Protein AF-A0A7S0B2C7-F1 (afdb_monomer)

Sequence (586 aa):
DHDSLSAVFDAQSEVVTEVYGEYFIAELIEAQNEENKALVAEVDGRAVGLLCLTSDVDVNVLAQCFQLDPYDNLLKPQVMARVRQHAEAVLGGRADASLCSAGDFMQVALGSVDLDGLLESLPRHDDGRVNAVHLHGVLGQQEFSDEVGEAVQEFEKGVMTLLWQASFIEPLLEGSSLIDPKRVKGCAQTFLELSIDRRKDIAGAALGKWDEMMEILSATRELMNSQEQSEEESKRDDKDMADLQDVGDEAGQAQEGDGADEALQPIELRVFLKALTEEQEGPFTQDFLVKLVMTLHWWTDEDLGSPLKGVPPDAFRASLERVLDSEEGLFVGHPNSPAWLANMPQHAKDVFCVNMCCLDHAFQTQALDFLLPAFSLYPSKDYCIVTQPHTAPNTPLLNAFTIVPPQPQNTFGHVLYLIHRAALLGPPRVRCLQQGDLGSISPLIENFDSATQEDIVKGSEEFLKQHAEERVSHVFVAEFDEQVVGFIMLQVPPLDAVDTLRCCYHLDDYLLVEHHEGHANKGHAQLLHWAINPLFQKYTRKLQQGAMRLCGRTVLFMEMDLEGTLSPIFRELLQVAPRRPPQLKK

Organism: NCBI:txid73915

pLDDT: mean 83.87, std 14.04, range [27.89, 97.94]

Mean predicted aligned error: 12.18 Å

Radius of gyration: 35.62 Å; Cα contacts (8 Å, |Δi|>4): 742; chains: 1; bounding box: 78×93×115 Å

Nearest PDB structures (foldseek):
  8j07-assembly1_d0  TM=8.526E-01  e=3.402E-18  Homo sapiens
  8glv-assembly1_LZ  TM=7.200E-01  e=2.079E-18  Chlamydomonas reinhardtii
  4zbg-assembly1_A  TM=5.485E-01  e=7.727E-02  Brucella abortus str. 2308 A
  3frm-assembly3_E  TM=4.366E-01  e=7.727E-02  Staphylococcus epidermidis ATCC 12228

Secondary structure (DSSP, 8-state):
-HHHHHHHHHHH-HHHHHHH-TTHHHHHHHT-SSSEEEEEEEETTEEEEEEEEES---HHHHHHHB--GGGGGGB-HHHHHHHHHHHHHHHTT-TT--SS-HHHHHHHHHHHS-HHHHHHHSPBPTTS-EEHHHHHHHHTT----HHHHHHTTTHHHHHHHHHHHTTTTSPP--TT-EE-HHHHHHHHHHHHT--HHHHHHHHHHHHHTHHHHHHHHHHHHHHHHHHHHHHHHHHHHHHHTT--S------------------PPPPBHHHHHHHTBGGGT-SB-HHHHHHHHHHHHHHSS-----TTPBPPTT-SHHHHHHHHS---------TT-TTTTTT--TTTB-EEEEEEEEE-GGGGGGGGGGHHHHHHH-TT--EEEEEEETTSPPPTTGGGSEEEPBPTT----EEEEEEETHHHH-PPEEEE--GGGHHHHHHHHTTS-HHHHHHHHHHHHHHHHS-TTT-SEEEEEEEETTEEEEEEEEE---TTHHHHHHHHB-GGGT--GGGTSSSTT--EEEEEEEEE-GGGGGGHHHHHHHHHHHHT-SEEE----TTS---GGGGGSPPPPBSS------

InterPro domains:
  IPR016181 Acyl-CoA N-acyltransferase [SSF55729] (430-515)
  IPR032151 Cilia- and flagella-associated protein 61, N-terminal domain [PF16092] (1-77)
  IPR038884 Cilia- and flagella-associated protein 61 [PTHR21178] (1-581)

Solvent-accessible surface area (backbone atoms only — not comparable to full-atom values): 34093 Å² total; per-residue (Å²): 110,70,76,48,43,49,59,44,47,61,74,73,32,76,60,55,47,72,73,60,40,94,58,40,69,59,53,56,62,68,62,49,53,95,50,30,46,76,47,74,42,70,57,96,94,37,52,44,27,43,37,34,36,30,42,84,65,67,52,25,64,46,50,64,36,26,62,31,70,85,55,53,56,44,33,33,70,75,54,46,54,51,52,50,53,44,44,53,36,48,76,69,66,43,90,81,67,65,58,49,45,67,37,51,45,48,40,54,54,59,70,71,50,65,58,68,65,54,60,68,71,51,73,61,47,100,86,62,27,32,40,46,56,59,53,42,57,59,45,64,68,67,84,61,60,68,75,48,34,70,74,43,74,56,48,29,58,52,52,54,36,47,56,31,45,66,40,52,88,51,77,76,88,53,70,85,33,74,40,54,62,67,56,56,52,51,41,51,51,57,58,63,64,58,40,64,69,52,41,24,52,48,27,50,54,50,60,74,44,41,67,63,52,50,51,51,51,50,53,52,50,54,52,52,56,53,50,52,54,53,52,52,52,52,56,47,58,58,49,66,70,69,68,86,82,83,90,76,91,79,92,77,77,93,71,90,74,73,90,67,82,75,78,76,78,66,50,34,37,39,59,54,57,51,48,37,19,51,93,58,78,23,96,34,54,65,71,56,50,29,52,47,48,50,46,41,34,30,65,40,94,46,85,67,72,52,58,77,43,57,51,60,93,86,49,66,54,72,51,32,52,46,40,53,70,51,76,72,62,50,52,62,47,60,86,88,42,84,61,22,48,65,63,53,53,74,87,46,41,16,39,32,36,50,81,44,80,47,54,38,79,95,48,35,89,54,49,60,69,54,49,65,59,52,41,65,74,38,75,84,32,52,34,43,33,38,75,42,51,74,84,57,82,89,51,68,46,59,74,75,33,38,75,52,53,64,32,97,84,44,79,69,72,50,46,44,33,37,38,37,56,70,53,73,80,51,78,58,47,59,44,74,64,55,86,82,46,62,78,51,45,51,79,70,41,64,90,48,56,72,67,60,42,50,50,54,52,52,56,50,52,49,50,72,72,47,57,84,90,75,54,53,54,48,52,32,31,24,35,47,93,95,35,64,48,28,42,41,34,34,30,55,62,62,92,60,48,64,62,50,47,50,70,46,24,55,43,75,84,83,42,69,61,79,82,35,47,98,42,91,64,32,24,61,31,34,51,75,47,78,38,62,45,64,70,53,53,80,38,47,68,60,42,52,52,42,49,32,63,72,72,26,35,73,42,80,47,71,85,76,61,95,88,52,83,83,53,81,65,57,82,81,55,81,89,72,57,57,70,57,81,83,76,76,84,125

Foldseek 3Di:
DLVLVVVLVVVVDPVCCVPQNDCNVVVLVVPDDLFKDKDFDDDPNGTFKIWIWGLPDQLLVVVQWFVCVLVLSLFDPVLSVLVVVLLVCVVVVPPPSFLDFLLQLLLVQLVPDPLVVLLVPADADPVRWGFLVSQLVSQQPDDDPPVSCVSCVRSSLVLQLLLCLLPVLDARRDDRDTHHSVSSVVSSVLSNPCFLVNLLVLLVVCVVCVVLLVVLVVVLLVVVVVVVVVVVVVVVVVVVVVPPDDDDDDDDDDDPDDDDPPPRDFDFQSSSLVCQDVVVVHDDHSSSSSSNLSSLCGVHPDPPSHRRDGADPVHDNVSSVCSNVDDGRAQADNPPDSCRCVPGDSLRRQEMETPDIGGRPVCQLVSCVVVVVVCVSVVSHFKYKYKDAPPDDDGNNLLLWFWTGTDPPRPPRIIMTMATNLSVVDAFAKDFDDPVCLVQCCVQCVPPDPVLVVVLSVLSVVQHVDDPVPDQKTKMFGDDPNHGFWIWIKGQDPPCVVVVCVQFFVCVVPDPVVVQDDDQLGGEIETDDITGSSNNLSCLVVNVVNRSNVNSYDHYDYDDDPPDDDDSCVVVDDDTGTPDPDDPPD

Structure (mmCIF, N/CA/C/O backbone):
data_AF-A0A7S0B2C7-F1
#
_entry.id   AF-A0A7S0B2C7-F1
#
loop_
_atom_site.group_PDB
_atom_site.id
_atom_site.type_symbol
_atom_site.label_atom_id
_atom_site.label_alt_id
_atom_site.label_comp_id
_atom_site.label_asym_id
_atom_site.label_entity_id
_atom_site.label_seq_id
_atom_site.pdbx_PDB_ins_code
_atom_site.Cartn_x
_atom_site.Cartn_y
_atom_site.Cartn_z
_atom_site.occupancy
_atom_site.B_iso_or_equiv
_atom_site.auth_seq_id
_atom_site.auth_comp_id
_atom_site.auth_asym_id
_atom_site.auth_atom_id
_atom_site.pdbx_PDB_model_num
ATOM 1 N N . ASP A 1 1 ? -21.294 -25.980 -9.008 1.00 52.53 1 ASP A N 1
ATOM 2 C CA . ASP A 1 1 ? -21.530 -27.349 -8.516 1.00 52.53 1 ASP A CA 1
ATOM 3 C C . ASP A 1 1 ? -20.211 -27.995 -8.147 1.00 52.53 1 ASP A C 1
ATOM 5 O O . ASP A 1 1 ? -19.312 -28.006 -8.984 1.00 52.53 1 ASP A O 1
ATOM 9 N N . HIS A 1 2 ? -20.096 -28.482 -6.910 1.00 55.97 2 HIS A N 1
ATOM 10 C CA . HIS A 1 2 ? -18.908 -29.163 -6.375 1.00 55.97 2 HIS A CA 1
ATOM 11 C C . HIS A 1 2 ? -18.423 -30.270 -7.326 1.00 55.97 2 HIS A C 1
ATOM 13 O O . HIS A 1 2 ? -17.291 -30.228 -7.797 1.00 55.97 2 HIS A O 1
ATOM 19 N N . ASP A 1 3 ? -19.335 -31.149 -7.744 1.00 57.97 3 ASP A N 1
ATOM 20 C CA . ASP A 1 3 ? -19.032 -32.332 -8.561 1.00 57.97 3 ASP A CA 1
ATOM 21 C C . ASP A 1 3 ? -18.463 -31.998 -9.951 1.00 57.97 3 ASP A C 1
ATOM 23 O O . ASP A 1 3 ? -17.735 -32.792 -10.548 1.00 57.97 3 ASP A O 1
ATOM 27 N N . SER A 1 4 ? -18.769 -30.808 -10.481 1.00 60.84 4 SER A N 1
ATOM 28 C CA . SER A 1 4 ? -18.224 -30.347 -11.766 1.00 60.84 4 SER A CA 1
ATOM 29 C C . SER A 1 4 ? -16.785 -29.853 -11.643 1.00 60.84 4 SER A C 1
ATOM 31 O O . SER A 1 4 ? -15.994 -30.062 -12.561 1.00 60.84 4 SER A O 1
ATOM 33 N N . LEU A 1 5 ? -16.457 -29.212 -10.517 1.00 60.91 5 LEU A N 1
ATOM 34 C CA . LEU A 1 5 ? -15.105 -28.759 -10.214 1.00 60.91 5 LEU A CA 1
ATOM 35 C C . LEU A 1 5 ? -14.216 -29.945 -9.840 1.00 60.91 5 LEU A C 1
ATOM 37 O O . LEU A 1 5 ? -13.113 -30.032 -10.372 1.00 60.91 5 LEU A O 1
ATOM 41 N N . SER A 1 6 ? -14.702 -30.889 -9.024 1.00 60.06 6 SER A N 1
ATOM 42 C CA . SER A 1 6 ? -13.950 -32.086 -8.614 1.00 60.06 6 SER A CA 1
ATOM 43 C C . SER A 1 6 ? -13.348 -32.828 -9.811 1.00 60.06 6 SER A C 1
ATOM 45 O O . SER A 1 6 ? -12.166 -33.138 -9.804 1.00 60.06 6 SER A O 1
ATOM 47 N N . ALA A 1 7 ? -14.093 -32.974 -10.913 1.00 60.78 7 ALA A N 1
ATOM 48 C CA . ALA A 1 7 ? -13.589 -33.613 -12.131 1.00 60.78 7 ALA A CA 1
ATOM 49 C C . ALA A 1 7 ? -12.429 -32.859 -12.823 1.00 60.78 7 ALA A C 1
ATOM 51 O O . ALA A 1 7 ? -11.607 -33.485 -13.492 1.00 60.78 7 ALA A O 1
ATOM 52 N N . VAL A 1 8 ? -12.362 -31.528 -12.702 1.00 58.16 8 VAL A N 1
ATOM 53 C CA . VAL A 1 8 ? -11.235 -30.714 -13.199 1.00 58.16 8 VAL A CA 1
ATOM 54 C C . VAL A 1 8 ? -10.036 -30.848 -12.258 1.00 58.16 8 VAL A C 1
ATOM 56 O O . VAL A 1 8 ? -8.905 -30.959 -12.727 1.00 58.16 8 VAL A O 1
ATOM 59 N N . PHE A 1 9 ? -10.281 -30.888 -10.946 1.00 58.19 9 PHE A N 1
ATOM 60 C CA . PHE A 1 9 ? -9.252 -31.082 -9.921 1.00 58.19 9 PHE A CA 1
ATOM 61 C C . PHE A 1 9 ? -8.588 -32.460 -10.016 1.00 58.19 9 PHE A C 1
ATOM 63 O O . PHE A 1 9 ? -7.362 -32.536 -10.111 1.00 58.19 9 PHE A O 1
ATOM 70 N N . ASP A 1 10 ? -9.385 -33.524 -10.116 1.00 57.56 10 ASP A N 1
ATOM 71 C CA . ASP A 1 10 ? -8.914 -34.908 -10.252 1.00 57.56 10 ASP A CA 1
ATOM 72 C C . ASP A 1 10 ? -8.087 -35.113 -11.533 1.00 57.56 10 ASP A C 1
ATOM 74 O O . ASP A 1 10 ? -7.167 -35.928 -11.575 1.00 57.56 10 ASP A O 1
ATOM 78 N N . ALA A 1 11 ? -8.381 -34.344 -12.590 1.00 57.12 11 ALA A N 1
ATOM 79 C CA . ALA A 1 11 ? -7.623 -34.364 -13.840 1.00 57.12 11 ALA A CA 1
ATOM 80 C C . ALA A 1 11 ? -6.292 -33.594 -13.763 1.00 57.12 11 ALA A C 1
ATOM 82 O O . ALA A 1 11 ? -5.404 -33.846 -14.582 1.00 57.12 11 ALA A O 1
ATOM 83 N N . GLN A 1 12 ? -6.147 -32.650 -12.824 1.00 55.22 12 GLN A N 1
ATOM 84 C CA . GLN A 1 12 ? -4.939 -31.835 -12.673 1.00 55.22 12 GLN A CA 1
ATOM 85 C C . GLN A 1 12 ? -3.977 -32.327 -11.595 1.00 55.22 12 GLN A C 1
ATOM 87 O O . GLN A 1 12 ? -2.797 -32.000 -11.721 1.00 55.22 12 GLN A O 1
ATOM 92 N N . SER A 1 13 ? -4.404 -33.124 -10.601 1.00 50.44 13 SER A N 1
ATOM 93 C CA . SER A 1 13 ? -3.463 -33.887 -9.765 1.00 50.44 13 SER A CA 1
ATOM 94 C C . SER A 1 13 ? -4.108 -34.817 -8.727 1.00 50.44 13 SER A C 1
ATOM 96 O O . SER A 1 13 ? -4.942 -34.367 -7.949 1.00 50.44 13 SER A O 1
ATOM 98 N N . GLU A 1 14 ? -3.565 -36.031 -8.560 1.00 46.41 14 GLU A N 1
ATOM 99 C CA . GLU A 1 14 ? -3.672 -36.814 -7.307 1.00 46.41 14 GLU A CA 1
ATOM 100 C C . GLU A 1 14 ? -3.091 -36.034 -6.096 1.00 46.41 14 GLU A C 1
ATOM 102 O O . GLU A 1 14 ? -3.511 -36.230 -4.959 1.00 46.41 14 GLU A O 1
ATOM 107 N N . VAL A 1 15 ? -2.181 -35.076 -6.340 1.00 46.62 15 VAL A N 1
ATOM 108 C CA . VAL A 1 15 ? -1.475 -34.279 -5.315 1.00 46.62 15 VAL A CA 1
ATOM 109 C C . VAL A 1 15 ? -2.366 -33.218 -4.656 1.00 46.62 15 VAL A C 1
ATOM 111 O O . VAL A 1 15 ? -2.132 -32.864 -3.507 1.00 46.62 15 VAL A O 1
ATOM 114 N N . VAL A 1 16 ? -3.390 -32.684 -5.334 1.00 52.47 16 VAL A N 1
ATOM 115 C CA . VAL A 1 16 ? -4.250 -31.639 -4.734 1.00 52.47 16 VAL A CA 1
ATOM 116 C C . VAL A 1 16 ? -5.148 -32.253 -3.661 1.00 52.47 16 VAL A C 1
ATOM 118 O O . VAL A 1 16 ? -5.271 -31.694 -2.573 1.00 52.47 16 VAL A O 1
ATOM 121 N N . THR A 1 17 ? -5.690 -33.442 -3.921 1.00 53.50 17 THR A N 1
ATOM 122 C CA . THR A 1 17 ? -6.496 -34.201 -2.957 1.00 53.50 17 THR A CA 1
ATOM 123 C C . THR A 1 17 ? -5.642 -34.745 -1.804 1.00 53.50 17 THR A C 1
ATOM 125 O O . THR A 1 17 ? -6.106 -34.755 -0.668 1.00 53.50 17 THR A O 1
ATOM 128 N N . GLU A 1 18 ? -4.376 -35.120 -2.050 1.00 52.00 18 GLU A N 1
ATOM 129 C CA . GLU A 1 18 ? -3.418 -35.490 -0.989 1.00 52.00 18 GLU A CA 1
ATOM 130 C C . GLU A 1 18 ? -2.994 -34.308 -0.096 1.00 52.00 18 GLU A C 1
ATOM 132 O O . GLU A 1 18 ? -2.798 -34.498 1.104 1.00 52.00 18 GLU A O 1
ATOM 137 N N . VAL A 1 19 ? -2.834 -33.102 -0.655 1.00 55.66 19 VAL A N 1
ATOM 138 C CA . VAL A 1 19 ? -2.355 -31.916 0.086 1.00 55.66 19 VAL A CA 1
ATOM 139 C C . VAL A 1 19 ? -3.487 -31.185 0.810 1.00 55.66 19 VAL A C 1
ATOM 141 O O . VAL A 1 19 ? -3.276 -30.701 1.920 1.00 55.66 19 VAL A O 1
ATOM 144 N N . TYR A 1 20 ? -4.675 -31.103 0.207 1.00 57.78 20 TYR A N 1
ATOM 145 C CA . TYR A 1 20 ? -5.775 -30.279 0.714 1.00 57.78 20 TYR A CA 1
ATOM 146 C C . TYR A 1 20 ? -6.995 -31.087 1.195 1.00 57.78 20 TYR A C 1
ATOM 148 O O . TYR A 1 20 ? -7.810 -30.560 1.944 1.00 57.78 20 TYR A O 1
ATOM 156 N N . GLY A 1 21 ? -7.098 -32.377 0.856 1.00 62.56 21 GLY A N 1
ATOM 157 C CA . GLY A 1 21 ? -8.181 -33.264 1.299 1.00 62.56 21 GLY A CA 1
ATOM 158 C C . GLY A 1 21 ? -9.439 -33.239 0.417 1.00 62.56 21 GLY A C 1
ATOM 159 O O . GLY A 1 21 ? -9.627 -32.363 -0.425 1.00 62.56 21 GLY A O 1
ATOM 160 N N . GLU A 1 22 ? -10.327 -34.221 0.618 1.00 58.31 22 GLU A N 1
ATOM 161 C CA . GLU A 1 22 ? -11.520 -34.453 -0.225 1.00 58.31 22 GLU A CA 1
ATOM 162 C C . GLU A 1 22 ? -12.613 -33.369 -0.103 1.00 58.31 22 GLU A C 1
ATOM 164 O O . GLU A 1 22 ? -13.433 -33.235 -1.008 1.00 58.31 22 GLU A O 1
ATOM 169 N N . TYR A 1 23 ? -12.630 -32.579 0.979 1.00 64.81 23 TYR A N 1
ATOM 170 C CA . TYR A 1 23 ? -13.673 -31.571 1.257 1.00 64.81 23 TYR A CA 1
ATOM 171 C C . TYR A 1 23 ? -13.204 -30.118 1.106 1.00 64.81 23 TYR A C 1
ATOM 173 O O . TYR A 1 23 ? -13.972 -29.188 1.347 1.00 64.81 23 TYR A O 1
ATOM 181 N N . PHE A 1 24 ? -11.968 -29.902 0.660 1.00 68.31 24 PHE A N 1
ATOM 182 C CA . PHE A 1 24 ? -11.339 -28.582 0.628 1.00 68.31 24 PHE A CA 1
ATOM 183 C C . PHE A 1 24 ? -12.115 -27.521 -0.162 1.00 68.31 24 PHE A C 1
ATOM 185 O O . PHE A 1 24 ? -12.162 -26.358 0.224 1.00 68.31 24 PHE A O 1
ATOM 192 N N . ILE A 1 25 ? -12.762 -27.901 -1.267 1.00 69.25 25 ILE A N 1
ATOM 193 C CA . ILE A 1 25 ? -13.553 -26.958 -2.075 1.00 69.25 25 ILE A CA 1
ATOM 194 C C . ILE A 1 25 ? -14.764 -26.451 -1.281 1.00 69.25 25 ILE A C 1
ATOM 196 O O . ILE A 1 25 ? -15.121 -25.281 -1.397 1.00 69.25 25 ILE A O 1
ATOM 200 N N . ALA A 1 26 ? -15.393 -27.309 -0.474 1.00 72.62 26 ALA A N 1
ATOM 201 C CA . ALA A 1 26 ? -16.505 -26.905 0.379 1.00 72.62 26 ALA A CA 1
ATOM 202 C C . ALA A 1 26 ? -16.028 -25.943 1.476 1.00 72.62 26 ALA A C 1
ATOM 204 O O . ALA A 1 26 ? -16.654 -24.903 1.666 1.00 72.62 26 ALA A O 1
ATOM 205 N N . GLU A 1 27 ? -14.884 -26.230 2.104 1.00 75.69 27 GLU A N 1
ATOM 206 C CA . GLU A 1 27 ? -14.258 -25.344 3.096 1.00 75.69 27 GLU A CA 1
ATOM 207 C C . GLU A 1 27 ? -13.875 -23.988 2.489 1.00 75.69 27 GLU A C 1
ATOM 209 O O . GLU A 1 27 ? -14.152 -22.949 3.077 1.00 75.69 27 GLU A O 1
ATOM 214 N N . LEU A 1 28 ? -13.315 -23.971 1.276 1.00 75.75 28 LEU A N 1
ATOM 215 C CA . LEU A 1 28 ? -13.009 -22.736 0.550 1.00 75.75 28 LEU A CA 1
ATOM 216 C C . LEU A 1 28 ? -14.258 -21.918 0.232 1.00 75.75 28 LEU A C 1
ATOM 218 O O . LEU A 1 28 ? -14.205 -20.691 0.269 1.00 75.75 28 LEU A O 1
ATOM 222 N N . ILE A 1 29 ? -15.365 -22.577 -0.119 1.00 74.44 29 ILE A N 1
ATOM 223 C CA . ILE A 1 29 ? -16.633 -21.898 -0.391 1.00 74.44 29 ILE A CA 1
ATOM 224 C C . ILE A 1 29 ? -17.213 -21.322 0.904 1.00 74.44 29 ILE A C 1
ATOM 226 O O . ILE A 1 29 ? -17.697 -20.190 0.877 1.00 74.44 29 ILE A O 1
ATOM 230 N N . GLU A 1 30 ? -17.155 -22.077 2.003 1.00 81.12 30 GLU A N 1
ATOM 231 C CA . GLU A 1 30 ? -17.645 -21.677 3.327 1.00 81.12 30 GLU A CA 1
ATOM 232 C C . GLU A 1 30 ? -16.806 -20.548 3.945 1.00 81.12 30 GLU A C 1
ATOM 234 O O . GLU A 1 30 ? -17.358 -19.636 4.554 1.00 81.12 30 GLU A O 1
ATOM 239 N N . ALA A 1 31 ? -15.491 -20.548 3.719 1.00 80.56 31 ALA A N 1
ATOM 240 C CA . ALA A 1 31 ? -14.556 -19.549 4.234 1.00 80.56 31 ALA A CA 1
ATOM 241 C C . ALA A 1 31 ? -14.566 -18.209 3.468 1.00 80.56 31 ALA A C 1
ATOM 243 O O . ALA A 1 31 ? -13.786 -17.310 3.794 1.00 80.56 31 ALA A O 1
ATOM 244 N N . GLN A 1 32 ? -15.418 -18.047 2.447 1.00 88.19 32 GLN A N 1
ATOM 245 C CA . GLN A 1 32 ? -15.501 -16.792 1.700 1.00 88.19 32 GLN A CA 1
ATOM 246 C C . GLN A 1 32 ? -16.028 -15.652 2.574 1.00 88.19 32 GLN A C 1
ATOM 248 O O . GLN A 1 32 ? -17.129 -15.705 3.117 1.00 88.19 32 GLN A O 1
ATOM 253 N N . ASN A 1 33 ? -15.262 -14.570 2.640 1.00 91.62 33 ASN A N 1
ATOM 254 C CA . ASN A 1 33 ? -15.602 -13.353 3.369 1.00 91.62 33 ASN A CA 1
ATOM 255 C C . ASN A 1 33 ? -15.112 -12.133 2.569 1.00 91.62 33 ASN A C 1
ATOM 257 O O . ASN A 1 33 ? -14.974 -12.218 1.350 1.00 91.62 33 ASN A O 1
ATOM 261 N N . GLU A 1 34 ? -14.927 -10.966 3.184 1.00 88.75 34 GLU A N 1
ATOM 262 C CA . GLU A 1 34 ? -14.393 -9.789 2.479 1.00 88.75 34 GLU A CA 1
ATOM 263 C C . GLU A 1 34 ? -12.946 -9.983 2.012 1.00 88.75 34 GLU A C 1
ATOM 265 O O . GLU A 1 34 ? -12.587 -9.509 0.935 1.00 88.75 34 GLU A O 1
ATOM 270 N N . GLU A 1 35 ? -12.154 -10.744 2.763 1.00 90.56 35 GLU A N 1
ATOM 271 C CA . GLU A 1 35 ? -10.730 -10.953 2.521 1.00 90.56 35 GLU A CA 1
ATOM 272 C C . GLU A 1 35 ? -10.450 -12.167 1.643 1.00 90.56 35 GLU A C 1
ATOM 274 O O . GLU A 1 35 ? -9.531 -12.109 0.837 1.00 90.56 35 GLU A O 1
ATOM 279 N N . ASN A 1 36 ? -11.242 -13.232 1.739 1.00 92.31 36 ASN A N 1
ATOM 280 C CA . ASN A 1 36 ? -11.084 -14.482 1.002 1.00 92.31 36 ASN A CA 1
ATOM 281 C C . ASN A 1 36 ? -12.198 -14.624 -0.034 1.00 92.31 36 ASN A C 1
ATOM 283 O O . ASN A 1 36 ? -13.383 -14.652 0.307 1.00 92.31 36 ASN A O 1
ATOM 287 N N . LYS A 1 37 ? -11.824 -14.719 -1.310 1.00 93.31 37 LYS A N 1
ATOM 288 C CA . LYS A 1 37 ? -12.763 -14.782 -2.438 1.00 93.31 37 LYS A CA 1
ATOM 289 C C . LYS A 1 37 ? -12.391 -15.908 -3.397 1.00 93.31 37 LYS A C 1
ATOM 291 O O . LYS A 1 37 ? -11.223 -16.273 -3.520 1.00 93.31 37 LYS A O 1
ATOM 296 N N . ALA A 1 38 ? -13.375 -16.420 -4.132 1.00 91.25 38 ALA A N 1
ATOM 297 C CA . ALA A 1 38 ? -13.155 -17.412 -5.178 1.00 91.25 38 ALA A CA 1
ATOM 298 C C . ALA A 1 38 ? -13.798 -16.991 -6.508 1.00 91.25 38 ALA A C 1
ATOM 300 O O . ALA A 1 38 ? -14.878 -16.402 -6.538 1.00 91.25 38 ALA A O 1
ATOM 301 N N . LEU A 1 39 ? -13.140 -17.320 -7.619 1.00 91.56 39 LEU A N 1
ATOM 302 C CA . LEU A 1 39 ? -13.638 -17.136 -8.981 1.00 91.56 39 LEU A CA 1
ATOM 303 C C . LEU A 1 39 ? -13.701 -18.480 -9.692 1.00 91.56 39 LEU A C 1
ATOM 305 O O . LEU A 1 39 ? -12.738 -19.241 -9.667 1.00 91.56 39 LEU A O 1
ATOM 309 N N . VAL A 1 40 ? -14.807 -18.741 -10.383 1.00 90.94 40 VAL A N 1
ATOM 310 C CA . VAL A 1 40 ? -14.995 -19.949 -11.193 1.00 90.94 40 VAL A CA 1
ATOM 311 C C . VAL A 1 40 ? -15.009 -19.557 -12.666 1.00 90.94 40 VAL A C 1
ATOM 313 O O . VAL A 1 40 ? -15.737 -18.645 -13.054 1.00 90.94 40 VAL A O 1
ATOM 316 N N . ALA A 1 41 ? -14.219 -20.248 -13.488 1.00 90.06 41 ALA A N 1
ATOM 317 C CA . ALA A 1 41 ? -14.345 -20.171 -14.941 1.00 90.06 41 ALA A CA 1
ATOM 318 C C . ALA A 1 41 ? -15.402 -21.170 -15.410 1.00 90.06 41 ALA A C 1
ATOM 320 O O . ALA A 1 41 ? -15.352 -22.346 -15.043 1.00 90.06 41 ALA A O 1
ATOM 321 N N . GLU A 1 42 ? -16.335 -20.712 -16.241 1.00 90.06 42 GLU A N 1
ATOM 322 C CA . GLU A 1 42 ? -17.439 -21.512 -16.763 1.00 90.06 42 GLU A CA 1
ATOM 323 C C . GLU A 1 42 ? -17.461 -21.466 -18.294 1.00 90.06 42 GLU A C 1
ATOM 325 O O . GLU A 1 42 ? -17.344 -20.398 -18.896 1.00 90.06 42 GLU A O 1
ATOM 330 N N . VAL A 1 43 ? -17.635 -22.629 -18.921 1.00 89.94 43 VAL A N 1
ATOM 331 C CA . VAL A 1 43 ? -17.851 -22.772 -20.364 1.00 89.94 43 VAL A CA 1
ATOM 332 C C . VAL A 1 43 ? -19.072 -23.663 -20.568 1.00 89.94 43 VAL A C 1
ATOM 334 O O . VAL A 1 43 ? -19.129 -24.770 -20.036 1.00 89.94 43 VAL A O 1
ATOM 337 N N . ASP A 1 44 ? -20.062 -23.171 -21.317 1.00 89.12 44 ASP A N 1
ATOM 338 C CA . ASP A 1 44 ? -21.308 -23.884 -21.638 1.00 89.12 44 ASP A CA 1
ATOM 339 C C . ASP A 1 44 ? -22.043 -24.479 -20.413 1.00 89.12 44 ASP A C 1
ATOM 341 O O . ASP A 1 44 ? -22.541 -25.606 -20.464 1.00 89.12 44 ASP A O 1
ATOM 345 N N . GLY A 1 45 ? -22.119 -23.752 -19.291 1.00 84.00 45 GLY A N 1
ATOM 346 C CA . GLY A 1 45 ? -22.788 -24.250 -18.079 1.00 84.00 45 GLY A CA 1
ATOM 347 C C . GLY A 1 45 ? -21.909 -25.112 -17.170 1.00 84.00 45 GLY A C 1
ATOM 348 O O . GLY A 1 45 ? -22.380 -25.576 -16.131 1.00 84.00 45 GLY A O 1
ATOM 349 N N . ARG A 1 46 ? -20.653 -25.381 -17.554 1.00 83.31 46 ARG A N 1
ATOM 350 C CA . ARG A 1 46 ? -19.741 -26.275 -16.833 1.00 83.31 46 ARG A CA 1
ATOM 351 C C . ARG A 1 46 ? -18.542 -25.516 -16.280 1.00 83.31 46 ARG A C 1
ATOM 353 O O . ARG A 1 46 ? -17.860 -24.801 -17.009 1.00 83.31 46 ARG A O 1
ATOM 360 N N . ALA A 1 47 ? -18.240 -25.740 -15.004 1.00 84.81 47 ALA A N 1
ATOM 361 C CA . ALA A 1 47 ? -17.032 -25.217 -14.382 1.00 84.81 47 ALA A CA 1
ATOM 362 C C . ALA A 1 47 ? -15.782 -25.891 -14.975 1.00 84.81 47 ALA A C 1
ATOM 364 O O . ALA A 1 47 ? -15.685 -27.119 -14.993 1.00 84.81 47 ALA A O 1
ATOM 365 N N . VAL A 1 48 ? -14.842 -25.082 -15.458 1.00 88.06 48 VAL A N 1
ATOM 366 C CA . VAL A 1 48 ? -13.581 -25.518 -16.085 1.00 88.06 48 VAL A CA 1
ATOM 367 C C . VAL A 1 48 ? -12.343 -25.009 -15.346 1.00 88.06 48 VAL A C 1
ATOM 369 O O . VAL A 1 48 ? -11.230 -25.410 -15.673 1.00 88.06 48 VAL A O 1
ATOM 372 N N . GLY A 1 49 ? -12.504 -24.149 -14.338 1.00 86.81 49 GLY A N 1
ATOM 373 C CA . GLY A 1 49 ? -11.397 -23.674 -13.511 1.00 86.81 49 GLY A CA 1
ATOM 374 C C . GLY A 1 49 ? -11.850 -22.949 -12.248 1.00 86.81 49 GLY A C 1
ATOM 375 O O . GLY A 1 49 ? -12.998 -22.515 -12.152 1.00 86.81 49 GLY A O 1
ATOM 376 N N . LEU A 1 50 ? -10.930 -22.813 -11.298 1.00 88.50 50 LEU A N 1
ATOM 377 C CA . LEU A 1 50 ? -11.098 -22.141 -10.015 1.00 88.50 50 LEU A CA 1
ATOM 378 C C . LEU A 1 50 ? -9.853 -21.299 -9.705 1.00 88.50 50 LEU A C 1
ATOM 380 O O . LEU A 1 50 ? -8.721 -21.768 -9.842 1.00 88.50 50 LEU A O 1
ATOM 384 N N . LEU A 1 51 ? -10.068 -20.074 -9.239 1.00 90.38 51 LEU A N 1
ATOM 385 C CA . LEU A 1 51 ? -9.038 -19.200 -8.691 1.00 90.38 51 LEU A CA 1
ATOM 386 C C . LEU A 1 51 ? -9.446 -18.778 -7.280 1.00 90.38 51 LEU A C 1
ATOM 388 O O . LEU A 1 51 ? -10.509 -18.186 -7.100 1.00 90.38 51 LEU A O 1
ATOM 392 N N . CYS A 1 52 ? -8.599 -19.053 -6.296 1.00 91.31 52 CYS A N 1
ATOM 393 C CA . CYS A 1 52 ? -8.811 -18.634 -4.913 1.00 91.31 52 CYS A CA 1
ATOM 394 C C . CYS A 1 52 ? -7.865 -17.493 -4.566 1.00 91.31 52 CYS A C 1
ATOM 396 O O . CYS A 1 52 ? -6.664 -17.555 -4.846 1.00 91.31 52 CYS A O 1
ATOM 398 N N . LEU A 1 53 ? -8.427 -16.464 -3.945 1.00 94.62 53 LEU A N 1
ATOM 399 C CA . LEU A 1 53 ? -7.774 -15.204 -3.649 1.00 94.62 53 LEU A CA 1
ATOM 400 C C . LEU A 1 53 ? -7.884 -14.897 -2.160 1.00 94.62 53 LEU A C 1
ATOM 402 O O . LEU A 1 53 ? -8.916 -15.171 -1.546 1.00 94.62 53 LEU A O 1
ATOM 406 N N . THR A 1 54 ? -6.849 -14.272 -1.612 1.00 94.69 54 THR A N 1
ATOM 407 C CA . THR A 1 54 ? -6.898 -13.675 -0.280 1.00 94.69 54 THR A CA 1
ATOM 408 C C . THR A 1 54 ? -6.278 -12.288 -0.288 1.00 94.69 54 THR A C 1
ATOM 410 O O . THR A 1 54 ? -5.243 -12.075 -0.915 1.00 94.69 54 THR A O 1
ATOM 413 N N . SER A 1 55 ? -6.886 -11.328 0.401 1.00 94.94 55 SER A N 1
ATOM 414 C CA . SER A 1 55 ? -6.235 -10.047 0.679 1.00 94.94 55 SER A CA 1
ATOM 415 C C . SER A 1 55 ? -5.362 -10.095 1.929 1.00 94.94 55 SER A C 1
ATOM 417 O O . SER A 1 55 ? -4.537 -9.199 2.101 1.00 94.94 55 SER A O 1
ATOM 419 N N . ASP A 1 56 ? -5.527 -11.104 2.789 1.00 93.06 56 ASP A N 1
ATOM 420 C CA . ASP A 1 56 ? -4.731 -11.257 4.005 1.00 93.06 56 ASP A CA 1
ATOM 421 C C . ASP A 1 56 ? -3.314 -11.723 3.644 1.00 93.06 56 ASP A C 1
ATOM 423 O O . ASP A 1 56 ? -3.029 -12.903 3.435 1.00 93.06 56 ASP A O 1
ATOM 427 N N . VAL A 1 57 ? -2.439 -10.740 3.448 1.00 94.06 57 VAL A N 1
ATOM 428 C CA . VAL A 1 57 ? -1.059 -10.932 3.012 1.00 94.06 57 VAL A CA 1
ATOM 429 C C . VAL A 1 57 ? -0.126 -10.409 4.093 1.00 94.06 57 VAL A C 1
ATOM 431 O O . VAL A 1 57 ? -0.202 -9.241 4.493 1.00 94.06 57 VAL A O 1
ATOM 434 N N . ASP A 1 58 ? 0.801 -11.259 4.526 1.00 93.12 58 ASP A N 1
ATOM 435 C CA . ASP A 1 58 ? 1.902 -10.868 5.402 1.00 93.12 58 ASP A CA 1
ATOM 436 C C . ASP A 1 58 ? 3.006 -10.181 4.582 1.00 93.12 58 ASP A C 1
ATOM 438 O O . ASP A 1 58 ? 3.928 -10.804 4.046 1.00 93.12 58 ASP A O 1
ATOM 442 N N . VAL A 1 59 ? 2.883 -8.860 4.448 1.00 94.62 59 VAL A N 1
ATOM 443 C CA . VAL A 1 59 ? 3.855 -8.024 3.727 1.00 94.62 59 VAL A CA 1
ATOM 444 C C . VAL A 1 59 ? 5.216 -7.975 4.423 1.00 94.62 59 VAL A C 1
ATOM 446 O O . VAL A 1 59 ? 6.229 -7.788 3.754 1.00 94.62 59 VAL A O 1
ATOM 449 N N . ASN A 1 60 ? 5.266 -8.194 5.739 1.00 92.62 60 ASN A N 1
ATOM 450 C CA . ASN A 1 60 ? 6.500 -8.164 6.513 1.00 92.62 60 ASN A CA 1
ATOM 451 C C . ASN A 1 60 ? 7.376 -9.382 6.200 1.00 92.62 60 ASN A C 1
ATOM 453 O O . ASN A 1 60 ? 8.557 -9.231 5.885 1.00 92.62 60 ASN A O 1
ATOM 457 N N . VAL A 1 61 ? 6.789 -10.582 6.189 1.00 92.38 61 VAL A N 1
ATOM 458 C CA . VAL A 1 61 ? 7.492 -11.804 5.767 1.00 92.38 61 VAL A CA 1
ATOM 459 C C . VAL A 1 61 ? 7.969 -11.679 4.320 1.00 92.38 61 VAL A C 1
ATOM 461 O O . VAL A 1 61 ? 9.120 -11.999 4.015 1.00 92.38 61 VAL A O 1
ATOM 464 N N . LEU A 1 62 ? 7.125 -11.162 3.421 1.00 94.25 62 LEU A N 1
ATOM 465 C CA . LEU A 1 62 ? 7.521 -10.976 2.026 1.00 94.25 62 LEU A CA 1
ATOM 466 C C . LEU A 1 62 ? 8.672 -9.973 1.873 1.00 94.25 62 LEU A C 1
ATOM 468 O O . LEU A 1 62 ? 9.582 -10.246 1.094 1.00 94.25 62 LEU A O 1
ATOM 472 N N . ALA A 1 63 ? 8.682 -8.865 2.619 1.00 92.75 63 ALA A N 1
ATOM 473 C CA . ALA A 1 63 ? 9.760 -7.871 2.578 1.00 92.75 63 ALA A CA 1
ATOM 474 C C . ALA A 1 63 ? 11.097 -8.421 3.108 1.00 92.75 63 ALA A C 1
ATOM 476 O O . ALA A 1 63 ? 12.165 -8.093 2.587 1.00 92.75 63 ALA A O 1
ATOM 477 N N . GLN A 1 64 ? 11.055 -9.317 4.099 1.00 91.25 64 GLN A N 1
ATOM 478 C CA . GLN A 1 64 ? 12.250 -10.014 4.587 1.00 91.25 64 GLN A CA 1
ATOM 479 C C . GLN A 1 64 ? 12.802 -11.026 3.569 1.00 91.25 64 GLN A C 1
ATOM 481 O O . GLN A 1 64 ? 14.009 -11.279 3.534 1.00 91.25 64 GLN A O 1
ATOM 486 N N . CYS A 1 65 ? 11.936 -11.606 2.734 1.00 93.06 65 CYS A N 1
ATOM 487 C CA . CYS A 1 65 ? 12.310 -12.616 1.743 1.00 93.06 65 CYS A CA 1
ATOM 488 C C . CYS A 1 65 ? 12.646 -12.037 0.361 1.00 93.06 65 CYS A C 1
ATOM 490 O O . CYS A 1 65 ? 13.477 -12.603 -0.352 1.00 93.06 65 CYS A O 1
ATOM 492 N N . PHE A 1 66 ? 12.026 -10.930 -0.045 1.00 94.38 66 PHE A N 1
ATOM 493 C CA . PHE A 1 66 ? 12.088 -10.389 -1.405 1.00 94.38 66 PHE A CA 1
ATOM 494 C C . PHE A 1 66 ? 12.359 -8.881 -1.420 1.00 94.38 66 PHE A C 1
ATOM 496 O O . PHE A 1 66 ? 12.065 -8.163 -0.471 1.00 94.38 66 PHE A O 1
ATOM 503 N N . GLN A 1 67 ? 12.929 -8.392 -2.521 1.00 92.38 67 GLN A N 1
ATOM 504 C CA . GLN A 1 67 ? 13.221 -6.972 -2.727 1.00 92.38 67 GLN A CA 1
ATOM 505 C C . GLN A 1 67 ? 11.946 -6.216 -3.128 1.00 92.38 67 GLN A C 1
ATOM 507 O O . GLN A 1 67 ? 11.663 -6.048 -4.317 1.00 92.38 67 GLN A O 1
ATOM 512 N N . LEU A 1 68 ? 11.160 -5.798 -2.133 1.00 93.06 68 LEU A N 1
ATOM 513 C CA . LEU A 1 68 ? 9.874 -5.123 -2.335 1.00 93.06 68 LEU A CA 1
ATOM 514 C C . LEU A 1 68 ? 9.947 -3.591 -2.383 1.00 93.06 68 LEU A C 1
ATOM 516 O O . LEU A 1 68 ? 8.968 -2.971 -2.796 1.00 93.06 68 LEU A O 1
ATOM 520 N N . ASP A 1 69 ? 11.085 -2.980 -2.049 1.00 89.38 69 ASP A N 1
ATOM 521 C CA . ASP A 1 69 ? 11.245 -1.517 -2.072 1.00 89.38 69 ASP A CA 1
ATOM 522 C C . ASP A 1 69 ? 10.858 -0.870 -3.416 1.00 89.38 69 ASP A C 1
ATOM 524 O O . ASP A 1 69 ? 10.147 0.137 -3.398 1.00 89.38 69 ASP A O 1
ATOM 528 N N . PRO A 1 70 ? 11.207 -1.442 -4.593 1.00 88.44 70 PRO A N 1
ATOM 529 C CA . PRO A 1 70 ? 10.796 -0.879 -5.884 1.00 88.44 70 PRO A CA 1
ATOM 530 C C . PRO A 1 70 ? 9.285 -0.953 -6.160 1.00 88.44 70 PRO A C 1
ATOM 532 O O . PRO A 1 70 ? 8.822 -0.410 -7.162 1.00 88.44 70 PRO A O 1
ATOM 535 N N . TYR A 1 71 ? 8.534 -1.659 -5.313 1.00 92.44 71 TYR A N 1
ATOM 536 C CA . TYR A 1 71 ? 7.086 -1.856 -5.386 1.00 92.44 71 TYR A CA 1
ATOM 537 C C . TYR A 1 71 ? 6.383 -1.248 -4.166 1.00 92.44 71 TYR A C 1
ATOM 539 O O . TYR A 1 71 ? 5.340 -1.750 -3.746 1.00 92.44 71 TYR A O 1
ATOM 547 N N . ASP A 1 72 ? 6.981 -0.215 -3.558 1.00 92.12 72 ASP A N 1
ATOM 548 C CA . ASP A 1 72 ? 6.416 0.501 -2.408 1.00 92.12 72 ASP A CA 1
ATOM 549 C C . ASP A 1 72 ? 6.078 -0.431 -1.229 1.00 92.12 72 ASP A C 1
ATOM 551 O O . ASP A 1 72 ? 5.127 -0.208 -0.484 1.00 92.12 72 ASP A O 1
ATOM 555 N N . ASN A 1 73 ? 6.842 -1.521 -1.074 1.00 93.81 73 ASN A N 1
ATOM 556 C CA . ASN A 1 73 ? 6.599 -2.559 -0.069 1.00 93.81 73 ASN A CA 1
ATOM 557 C C . ASN A 1 73 ? 5.164 -3.123 -0.079 1.00 93.81 73 ASN A C 1
ATOM 559 O O . ASN A 1 73 ? 4.688 -3.650 0.925 1.00 93.81 73 ASN A O 1
ATOM 563 N N . LEU A 1 74 ? 4.488 -3.055 -1.236 1.00 96.38 74 LEU A N 1
ATOM 564 C CA . LEU A 1 74 ? 3.094 -3.469 -1.428 1.00 96.38 74 LEU A CA 1
ATOM 565 C C . LEU A 1 74 ? 2.103 -2.690 -0.553 1.00 96.38 74 LEU A C 1
ATOM 567 O O . LEU A 1 74 ? 1.040 -3.203 -0.195 1.00 96.38 74 LEU A O 1
ATOM 571 N N . LEU A 1 75 ? 2.456 -1.459 -0.193 1.00 95.31 75 LEU A N 1
ATOM 572 C CA . LEU A 1 75 ? 1.621 -0.527 0.550 1.00 95.31 75 LEU A CA 1
ATOM 573 C C . LEU A 1 75 ? 1.088 0.564 -0.379 1.00 95.31 75 LEU A C 1
ATOM 575 O O . LEU A 1 75 ? 1.660 0.859 -1.427 1.00 95.31 75 LEU A O 1
ATOM 579 N N . LYS A 1 76 ? -0.010 1.203 0.030 1.00 94.06 76 LYS A N 1
ATOM 580 C CA . LYS A 1 76 ? -0.595 2.302 -0.745 1.00 94.06 76 LYS A CA 1
ATOM 581 C C . LYS A 1 76 ? 0.385 3.482 -0.862 1.00 94.06 76 LYS A C 1
ATOM 583 O O . LYS A 1 76 ? 1.044 3.810 0.128 1.00 94.06 76 LYS A O 1
ATOM 588 N N . PRO A 1 77 ? 0.408 4.218 -1.989 1.00 91.25 77 PRO A N 1
ATOM 589 C CA . PRO A 1 77 ? 1.341 5.334 -2.187 1.00 91.25 77 PRO A CA 1
ATOM 590 C C . PRO A 1 77 ? 1.301 6.393 -1.073 1.00 91.25 77 PRO A C 1
ATOM 592 O O . PRO A 1 77 ? 2.339 6.826 -0.577 1.00 91.25 77 PRO A O 1
ATOM 595 N N . GLN A 1 78 ? 0.100 6.764 -0.617 1.00 89.75 78 GLN A N 1
ATOM 596 C CA . GLN A 1 78 ? -0.098 7.703 0.496 1.00 89.75 78 GLN A CA 1
ATOM 597 C C . GLN A 1 78 ? 0.463 7.192 1.833 1.00 89.75 78 GLN A C 1
ATOM 599 O O . GLN A 1 78 ? 0.975 7.969 2.632 1.00 89.75 78 GLN A O 1
ATOM 604 N N . VAL A 1 79 ? 0.419 5.878 2.061 1.00 90.81 79 VAL A N 1
ATOM 605 C CA . VAL A 1 79 ? 0.982 5.235 3.253 1.00 90.81 79 VAL A CA 1
ATOM 606 C C . VAL A 1 79 ? 2.505 5.275 3.173 1.00 90.81 79 VAL A C 1
ATOM 608 O O . VAL A 1 79 ? 3.153 5.719 4.118 1.00 90.81 79 VAL A O 1
ATOM 611 N N . MET A 1 80 ? 3.085 4.902 2.028 1.00 90.62 80 MET A N 1
ATOM 612 C CA . MET A 1 80 ? 4.538 4.951 1.837 1.00 90.62 80 MET A CA 1
ATOM 613 C C . MET A 1 80 ? 5.113 6.361 1.924 1.00 90.62 80 MET A C 1
ATOM 615 O O . MET A 1 80 ? 6.210 6.534 2.451 1.00 90.62 80 MET A O 1
ATOM 619 N N . ALA A 1 81 ? 4.387 7.381 1.461 1.00 89.00 81 ALA A N 1
ATOM 620 C CA . ALA A 1 81 ? 4.803 8.770 1.628 1.00 89.00 81 ALA A CA 1
ATOM 621 C C . ALA A 1 81 ? 4.985 9.132 3.114 1.00 89.00 81 ALA A C 1
ATOM 623 O O . ALA A 1 81 ? 6.005 9.709 3.488 1.00 89.00 81 ALA A O 1
ATOM 624 N N . ARG A 1 82 ? 4.043 8.722 3.972 1.00 87.31 82 ARG A N 1
ATOM 625 C CA . ARG A 1 82 ? 4.114 8.940 5.426 1.00 87.31 82 ARG A CA 1
ATOM 626 C C . ARG A 1 82 ? 5.215 8.119 6.083 1.00 87.31 82 ARG A C 1
ATOM 628 O O . ARG A 1 82 ? 5.948 8.640 6.916 1.00 87.31 82 ARG A O 1
ATOM 635 N N . VAL A 1 83 ? 5.370 6.860 5.676 1.00 88.69 83 VAL A N 1
ATOM 636 C CA . VAL A 1 83 ? 6.461 5.986 6.134 1.00 88.69 83 VAL A CA 1
ATOM 637 C C . VAL A 1 83 ? 7.823 6.615 5.840 1.00 88.69 83 VAL A C 1
ATOM 639 O O . VAL A 1 83 ? 8.673 6.660 6.725 1.00 88.69 83 VAL A O 1
ATOM 642 N N . ARG A 1 84 ? 8.031 7.144 4.627 1.00 87.69 84 ARG A N 1
ATOM 643 C CA . ARG A 1 84 ? 9.277 7.833 4.250 1.00 87.69 84 ARG A CA 1
ATOM 644 C C . ARG A 1 84 ? 9.514 9.073 5.108 1.00 87.69 84 ARG A C 1
ATOM 646 O O . ARG A 1 84 ? 10.601 9.219 5.654 1.00 87.69 84 ARG A O 1
ATOM 653 N N . GLN A 1 85 ? 8.494 9.912 5.300 1.00 85.94 85 GLN A N 1
ATOM 654 C CA . GLN A 1 85 ? 8.588 11.094 6.169 1.00 85.94 85 GLN A CA 1
ATOM 655 C C . GLN A 1 85 ? 8.927 10.727 7.619 1.00 85.94 85 GLN A C 1
ATOM 657 O O . GLN A 1 85 ? 9.758 11.379 8.252 1.00 85.94 85 GLN A O 1
ATOM 662 N N . HIS A 1 86 ? 8.309 9.670 8.147 1.00 85.50 86 HIS A N 1
ATOM 663 C CA . HIS A 1 86 ? 8.619 9.151 9.474 1.00 85.50 86 HIS A CA 1
ATOM 664 C C . HIS A 1 86 ? 10.061 8.636 9.544 1.00 85.50 86 HIS A C 1
ATOM 666 O O . HIS A 1 86 ? 10.800 9.022 10.447 1.00 85.50 86 HIS A O 1
ATOM 672 N N . ALA A 1 87 ? 10.501 7.840 8.566 1.00 84.81 87 ALA A N 1
ATOM 673 C CA . ALA A 1 87 ? 11.871 7.342 8.509 1.00 84.81 87 ALA A CA 1
ATOM 674 C C . ALA A 1 87 ? 12.897 8.487 8.450 1.00 84.81 87 ALA A C 1
ATOM 676 O O . ALA A 1 87 ? 13.885 8.461 9.182 1.00 84.81 87 ALA A O 1
ATOM 677 N N . GLU A 1 88 ? 12.643 9.526 7.652 1.00 85.81 88 GLU A N 1
ATOM 678 C CA . GLU A 1 88 ? 13.467 10.740 7.602 1.00 85.81 88 GLU A CA 1
ATOM 679 C C . GLU A 1 88 ? 13.502 11.477 8.946 1.00 85.81 88 GLU A C 1
ATOM 681 O O . GLU A 1 88 ? 14.568 11.913 9.384 1.00 85.81 88 GLU A O 1
ATOM 686 N N . ALA A 1 89 ? 12.362 11.598 9.632 1.00 85.06 89 ALA A N 1
ATOM 687 C CA . ALA A 1 89 ? 12.285 12.241 10.941 1.00 85.06 89 ALA A CA 1
ATOM 688 C C . ALA A 1 89 ? 13.073 11.467 12.013 1.00 85.06 89 ALA A C 1
ATOM 690 O O . ALA A 1 89 ? 13.828 12.080 12.776 1.00 85.06 89 ALA A O 1
ATOM 691 N N . VAL A 1 90 ? 12.950 10.135 12.031 1.00 82.75 90 VAL A N 1
ATOM 692 C CA . VAL A 1 90 ? 13.685 9.241 12.940 1.00 82.75 90 VAL A CA 1
ATOM 693 C C . VAL A 1 90 ? 15.189 9.305 12.661 1.00 82.75 90 VAL A C 1
ATOM 695 O O . VAL A 1 90 ? 15.977 9.523 13.582 1.00 82.75 90 VAL A O 1
ATOM 698 N N . LEU A 1 91 ? 15.604 9.207 11.393 1.00 83.31 91 LEU A N 1
ATOM 699 C CA . LEU A 1 91 ? 17.011 9.346 10.988 1.00 83.31 91 LEU A CA 1
ATOM 700 C C . LEU A 1 91 ? 17.569 10.746 11.288 1.00 83.31 91 LEU A C 1
ATOM 702 O O . LEU A 1 91 ? 18.749 10.891 11.604 1.00 83.31 91 LEU A O 1
ATOM 706 N N . GLY A 1 92 ? 16.716 11.772 11.242 1.00 84.75 92 GLY A N 1
ATOM 707 C CA . GLY A 1 92 ? 17.018 13.143 11.647 1.00 84.75 92 GLY A CA 1
ATOM 708 C C . GLY A 1 92 ? 17.096 13.365 13.164 1.00 84.75 92 GLY A C 1
ATOM 709 O O . GLY A 1 92 ? 17.324 14.497 13.590 1.00 84.75 92 GLY A O 1
ATOM 710 N N . GLY A 1 93 ? 16.911 12.321 13.982 1.00 81.75 93 GLY A N 1
ATOM 711 C CA . GLY A 1 93 ? 17.023 12.376 15.441 1.00 81.75 93 GLY A CA 1
ATOM 712 C C . GLY A 1 93 ? 15.816 12.990 16.155 1.00 81.75 93 GLY A C 1
ATOM 713 O O . GLY A 1 93 ? 15.945 13.414 17.304 1.00 81.75 93 GLY A O 1
ATOM 714 N N . ARG A 1 94 ? 14.648 13.070 15.504 1.00 75.88 94 ARG A N 1
ATOM 715 C CA . ARG A 1 94 ? 13.404 13.494 16.162 1.00 75.88 94 ARG A CA 1
ATOM 716 C C . ARG A 1 94 ? 12.797 12.307 16.913 1.00 75.88 94 ARG A C 1
ATOM 718 O O . ARG A 1 94 ? 12.163 11.456 16.302 1.00 75.88 94 ARG A O 1
ATOM 725 N N . ALA A 1 95 ? 12.997 12.269 18.231 1.00 58.75 95 ALA A N 1
ATOM 726 C CA . ALA A 1 95 ? 12.503 11.196 19.100 1.00 58.75 95 ALA A CA 1
ATOM 727 C C . ALA A 1 95 ? 10.962 11.112 19.177 1.00 58.75 95 ALA A C 1
ATOM 729 O O . ALA A 1 95 ? 10.435 10.038 19.433 1.00 58.75 95 ALA A O 1
ATOM 730 N N . ASP A 1 96 ? 10.252 12.209 18.888 1.00 62.78 96 ASP A N 1
ATOM 731 C CA . ASP A 1 96 ? 8.784 12.294 19.003 1.00 62.78 96 ASP A CA 1
ATOM 732 C C . ASP A 1 96 ? 8.040 11.952 17.697 1.00 62.78 96 ASP A C 1
ATOM 734 O O . ASP A 1 96 ? 6.851 12.235 17.553 1.00 62.78 96 ASP A O 1
ATOM 738 N N . ALA A 1 97 ? 8.725 11.399 16.692 1.00 65.44 97 ALA A N 1
ATOM 739 C CA . ALA A 1 97 ? 8.096 11.054 15.422 1.00 65.44 97 ALA A CA 1
ATOM 740 C C . ALA A 1 97 ? 7.223 9.796 15.581 1.00 65.44 97 ALA A C 1
ATOM 742 O O . ALA A 1 97 ? 7.669 8.703 15.265 1.00 65.44 97 ALA A O 1
ATOM 743 N N . SER A 1 98 ? 5.982 9.934 16.048 1.00 73.06 98 SER A N 1
ATOM 744 C CA . SER A 1 98 ? 4.994 8.846 16.052 1.00 73.06 98 SER A CA 1
ATOM 745 C C . SER A 1 98 ? 4.031 8.978 14.873 1.00 73.06 98 SER A C 1
ATOM 747 O O . SER A 1 98 ? 3.587 10.076 14.540 1.00 73.06 98 SER A O 1
ATOM 749 N N . LEU A 1 99 ? 3.694 7.851 14.245 1.00 78.31 99 LEU A N 1
ATOM 750 C CA . LEU A 1 99 ? 2.628 7.763 13.240 1.00 78.31 99 LEU A CA 1
ATOM 751 C C . LEU A 1 99 ? 1.262 7.412 13.852 1.00 78.31 99 LEU A C 1
ATOM 753 O O . LEU A 1 99 ? 0.275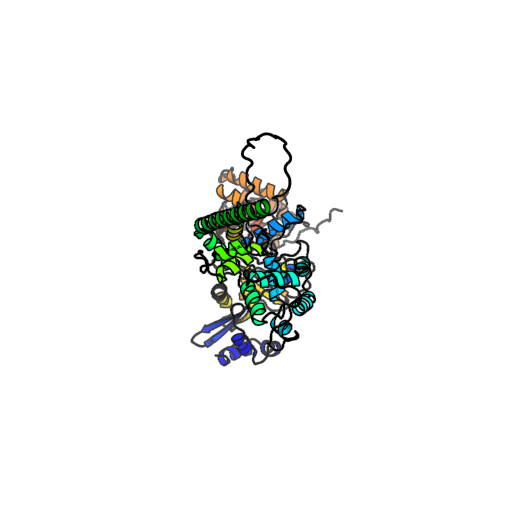 7.373 13.119 1.00 78.31 99 LEU A O 1
ATOM 757 N N . CYS A 1 100 ? 1.219 7.176 15.165 1.00 84.06 100 CYS A N 1
ATOM 758 C CA . CYS A 1 100 ? 0.036 6.803 15.936 1.00 84.06 100 CYS A CA 1
ATOM 759 C C . CYS A 1 100 ? -0.155 7.748 17.128 1.00 84.06 100 CYS A C 1
ATOM 761 O O . CYS A 1 100 ? 0.819 8.192 17.745 1.00 84.06 100 CYS A O 1
ATOM 763 N N . SER A 1 101 ? -1.406 8.022 17.489 1.00 86.88 101 SER A N 1
ATOM 764 C CA . SER A 1 101 ? -1.735 8.682 18.754 1.00 86.88 101 SER A CA 1
ATOM 765 C C . SER A 1 101 ? -1.903 7.665 19.890 1.00 86.88 101 SER A C 1
ATOM 767 O O . SER A 1 101 ? -2.003 6.457 19.663 1.00 86.88 101 SER A O 1
ATOM 769 N N . ALA A 1 102 ? -2.015 8.156 21.128 1.00 87.88 102 ALA A N 1
ATOM 770 C CA . ALA A 1 102 ? -2.355 7.328 22.288 1.00 87.88 102 ALA A CA 1
ATOM 771 C C . ALA A 1 102 ? -3.661 6.533 22.083 1.00 87.88 102 ALA A C 1
ATOM 773 O O . ALA A 1 102 ? -3.765 5.385 22.505 1.00 87.88 102 ALA A O 1
ATOM 774 N N . GLY A 1 103 ? -4.644 7.126 21.403 1.00 89.56 103 GLY A N 1
ATOM 775 C CA . GLY A 1 103 ? -5.909 6.490 21.052 1.00 89.56 103 GLY A CA 1
ATOM 776 C C . GLY A 1 103 ? -5.764 5.302 20.117 1.00 89.56 103 GLY A C 1
ATOM 777 O O . GLY A 1 103 ? -6.421 4.288 20.338 1.00 89.56 103 GLY A O 1
ATOM 778 N N . ASP A 1 104 ? -4.871 5.388 19.129 1.00 88.94 104 ASP A N 1
ATOM 779 C CA . ASP A 1 104 ? -4.605 4.272 18.216 1.00 88.94 104 ASP A CA 1
ATOM 780 C C . ASP A 1 104 ? -3.990 3.088 18.988 1.00 88.94 104 ASP A C 1
ATOM 782 O O . ASP A 1 104 ? -4.462 1.955 18.877 1.00 88.94 104 ASP A O 1
ATOM 786 N N . PHE A 1 105 ? -2.995 3.344 19.849 1.00 88.44 105 PHE A N 1
ATOM 787 C CA . PHE A 1 105 ? -2.414 2.309 20.716 1.00 88.44 105 PHE A CA 1
ATOM 788 C C . PHE A 1 105 ? -3.443 1.710 21.679 1.00 88.44 105 PHE A C 1
ATOM 790 O O . PHE A 1 105 ? -3.496 0.492 21.855 1.00 88.44 105 PHE A O 1
ATOM 797 N N . MET A 1 106 ? -4.297 2.550 22.268 1.00 91.06 106 MET A N 1
ATOM 798 C CA . MET A 1 106 ? -5.361 2.110 23.165 1.00 91.06 106 MET A CA 1
ATOM 799 C C . MET A 1 106 ? -6.398 1.239 22.444 1.00 91.06 106 MET A C 1
ATOM 801 O O . MET A 1 106 ? -6.869 0.262 23.022 1.00 91.06 106 MET A O 1
ATOM 805 N N . GLN A 1 107 ? -6.743 1.545 21.186 1.00 91.00 107 GLN A N 1
ATOM 806 C CA . GLN A 1 107 ? -7.648 0.715 20.382 1.00 91.00 107 GLN A CA 1
ATOM 807 C C . GLN A 1 107 ? -7.051 -0.671 20.119 1.00 91.00 107 GLN A C 1
ATOM 809 O O . GLN A 1 107 ? -7.752 -1.669 20.281 1.00 91.00 107 GLN A O 1
ATOM 814 N N . VAL A 1 108 ? -5.760 -0.750 19.779 1.00 87.44 108 VAL A N 1
ATOM 815 C CA . VAL A 1 108 ? -5.066 -2.035 19.583 1.00 87.44 108 VAL A CA 1
ATOM 816 C C . VAL A 1 108 ? -5.013 -2.835 20.882 1.00 87.44 108 VAL A C 1
ATOM 818 O O . VAL A 1 108 ? -5.401 -4.004 20.897 1.00 87.44 108 VAL A O 1
ATOM 821 N N . ALA A 1 109 ? -4.594 -2.203 21.981 1.00 89.75 109 ALA A N 1
ATOM 822 C CA . ALA A 1 109 ? -4.540 -2.841 23.291 1.00 89.75 109 ALA A CA 1
ATOM 823 C C . ALA A 1 109 ? -5.918 -3.392 23.684 1.00 89.75 109 ALA A C 1
ATOM 825 O O . ALA A 1 109 ? -6.061 -4.588 23.932 1.00 89.75 109 ALA A O 1
ATOM 826 N N . LEU A 1 110 ? -6.958 -2.556 23.644 1.00 91.44 110 LEU A N 1
ATOM 827 C CA . LEU A 1 110 ? -8.313 -2.939 24.033 1.00 91.44 110 LEU A CA 1
ATOM 828 C C . LEU A 1 110 ? -8.919 -4.013 23.118 1.00 91.44 110 LEU A C 1
ATOM 830 O O . LEU A 1 110 ? -9.630 -4.885 23.609 1.00 91.44 110 LEU A O 1
ATOM 834 N N . GLY A 1 111 ? -8.624 -3.977 21.814 1.00 88.81 111 GLY A N 1
ATOM 835 C CA . GLY A 1 111 ? -9.083 -4.977 20.846 1.00 88.81 111 GLY A CA 1
ATOM 836 C C . GLY A 1 111 ? -8.403 -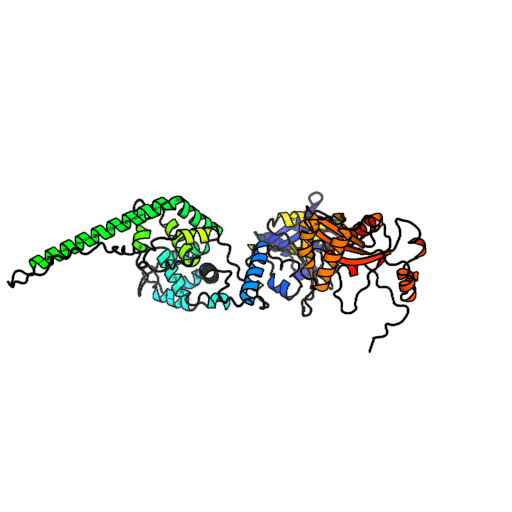6.342 20.992 1.00 88.81 111 GLY A C 1
ATOM 837 O O . GLY A 1 111 ? -8.980 -7.352 20.597 1.00 88.81 111 GLY A O 1
ATOM 838 N N . SER A 1 112 ? -7.202 -6.386 21.578 1.00 87.50 112 SER A N 1
ATOM 839 C CA . SER A 1 112 ? -6.465 -7.632 21.835 1.00 87.50 112 SER A CA 1
ATOM 840 C C . SER A 1 112 ? -6.885 -8.357 23.122 1.00 87.50 112 SER A C 1
ATOM 842 O O . SER A 1 112 ? -6.607 -9.546 23.278 1.00 87.50 112 SER A O 1
ATOM 844 N N . VAL A 1 113 ? -7.565 -7.664 24.042 1.00 90.44 113 VAL A N 1
ATOM 845 C CA . VAL A 1 113 ? -7.983 -8.214 25.340 1.00 90.44 113 VAL A CA 1
ATOM 846 C C . VAL A 1 113 ? -9.294 -8.989 25.201 1.00 90.44 113 VAL A C 1
ATOM 848 O O . VAL A 1 113 ? -10.293 -8.461 24.711 1.00 90.44 113 VAL A O 1
ATOM 851 N N . ASP A 1 114 ? -9.338 -10.216 25.733 1.00 91.62 114 ASP A N 1
ATOM 852 C CA . ASP A 1 114 ? -10.591 -10.956 25.944 1.00 91.62 114 ASP A CA 1
ATOM 853 C C . ASP A 1 114 ? -11.387 -10.336 27.105 1.00 91.62 114 ASP A C 1
ATOM 855 O O . ASP A 1 114 ? -11.361 -10.795 28.251 1.00 91.62 114 ASP A O 1
ATOM 859 N N . LEU A 1 115 ? -12.073 -9.231 26.807 1.00 92.12 115 LEU A N 1
ATOM 860 C CA . LEU A 1 115 ? -12.814 -8.459 27.799 1.00 92.12 115 LEU A CA 1
ATOM 861 C C . LEU A 1 115 ? -13.986 -9.254 28.392 1.00 92.12 115 LEU A C 1
ATOM 863 O O . LEU A 1 115 ? -14.306 -9.079 29.568 1.00 92.12 115 LEU A O 1
ATOM 867 N N . ASP A 1 116 ? -14.616 -10.131 27.606 1.00 91.38 116 ASP A N 1
ATOM 868 C CA . ASP A 1 116 ? -15.726 -10.961 28.078 1.00 91.38 116 ASP A CA 1
ATOM 869 C C . ASP A 1 116 ? -15.228 -11.983 29.112 1.00 91.38 116 ASP A C 1
ATOM 871 O O . ASP A 1 116 ? -15.749 -12.020 30.232 1.00 91.38 116 ASP A O 1
ATOM 875 N N . GLY A 1 117 ? -14.162 -12.727 28.796 1.00 91.44 117 GLY A N 1
ATOM 876 C CA . GLY A 1 117 ? -13.536 -13.658 29.737 1.00 91.44 117 GLY A CA 1
ATOM 877 C C . GLY A 1 117 ? -13.010 -12.962 30.998 1.00 91.44 117 GLY A C 1
ATOM 878 O O . GLY A 1 117 ? -13.198 -13.450 32.120 1.00 91.44 117 GLY A O 1
ATOM 879 N N . LEU A 1 118 ? -12.425 -11.771 30.843 1.00 92.25 118 LEU A N 1
ATOM 880 C CA . LEU A 1 118 ? -11.939 -10.954 31.954 1.00 92.25 118 LEU A CA 1
ATOM 881 C C . LEU A 1 118 ? -13.082 -10.557 32.899 1.00 92.25 118 LEU A C 1
ATOM 883 O O . LEU A 1 118 ? -12.992 -10.786 34.108 1.00 92.25 118 LEU A O 1
ATOM 887 N N . LEU A 1 119 ? -14.178 -10.007 32.369 1.00 90.94 119 LEU A N 1
ATOM 888 C CA . LEU A 1 119 ? -15.325 -9.566 33.170 1.00 90.94 119 LEU A CA 1
ATOM 889 C C . LEU A 1 119 ? -16.062 -10.730 33.850 1.00 90.94 119 LEU A C 1
ATOM 891 O O . LEU A 1 119 ? -16.633 -10.552 34.929 1.00 90.94 119 LEU A O 1
ATOM 895 N N . GLU A 1 120 ? -16.057 -11.921 33.251 1.00 90.75 120 GLU A N 1
ATOM 896 C CA . GLU A 1 120 ? -16.610 -13.133 33.864 1.00 90.75 120 GLU A CA 1
ATOM 897 C C . GLU A 1 120 ? -15.785 -13.638 35.052 1.00 90.75 120 GLU A C 1
ATOM 899 O O . GLU A 1 120 ? -16.359 -14.167 36.006 1.00 90.75 120 GLU A O 1
ATOM 904 N N . SER A 1 121 ? -14.468 -13.420 35.037 1.00 90.81 121 SER A N 1
ATOM 905 C CA . SER A 1 121 ? -13.561 -13.838 36.114 1.00 90.81 121 SER A CA 1
ATOM 906 C C . SER A 1 121 ? -13.680 -13.003 37.400 1.00 90.81 121 SER A C 1
ATOM 908 O O . SER A 1 121 ? -13.257 -13.443 38.473 1.00 90.81 121 SER A O 1
ATOM 910 N N . LEU A 1 122 ? -14.260 -11.800 37.315 1.00 90.94 122 LEU A N 1
ATOM 911 C CA . LEU A 1 122 ? -14.319 -10.859 38.431 1.00 90.94 122 LEU A CA 1
ATOM 912 C C . LEU A 1 122 ? -15.352 -11.270 39.499 1.00 90.94 122 LEU A C 1
ATOM 914 O O . LEU A 1 122 ? -16.478 -11.655 39.164 1.00 90.94 122 LEU A O 1
ATOM 918 N N . PRO A 1 123 ? -15.037 -11.104 40.802 1.00 89.06 123 PRO A N 1
ATOM 919 C CA . PRO A 1 123 ? -16.010 -11.301 41.871 1.00 89.06 123 PRO A CA 1
ATOM 920 C C . PRO A 1 123 ? -17.203 -10.353 41.709 1.00 89.06 123 PRO A C 1
ATOM 922 O O . PRO A 1 123 ? -17.030 -9.130 41.660 1.00 89.06 123 PRO A O 1
ATOM 925 N N . ARG A 1 124 ? -18.413 -10.918 41.660 1.00 91.06 124 ARG A N 1
ATOM 926 C CA . ARG A 1 124 ? -19.664 -10.159 41.546 1.00 91.06 124 ARG A CA 1
ATOM 927 C C . ARG A 1 124 ? -20.290 -9.925 42.915 1.00 91.06 124 ARG A C 1
ATOM 929 O O . ARG A 1 124 ? -20.303 -10.821 43.757 1.00 91.06 124 ARG A O 1
ATOM 936 N N . HIS A 1 125 ? -20.830 -8.729 43.110 1.00 88.75 125 HIS A N 1
ATOM 937 C CA . HIS A 1 125 ? -21.724 -8.427 44.221 1.00 88.75 125 HIS A CA 1
ATOM 938 C C . HIS A 1 125 ? -23.117 -9.031 43.983 1.00 88.75 125 HIS A C 1
ATOM 940 O O . HIS A 1 125 ? -23.431 -9.494 42.885 1.00 88.75 125 HIS A O 1
ATOM 946 N N . ASP A 1 126 ? -23.962 -9.020 45.017 1.00 82.06 126 ASP A N 1
ATOM 947 C CA . ASP A 1 126 ? -25.311 -9.609 44.991 1.00 82.06 126 ASP A CA 1
ATOM 948 C C . ASP A 1 126 ? -26.218 -9.019 43.891 1.00 82.06 126 ASP A C 1
ATOM 950 O O . ASP A 1 126 ? -27.155 -9.671 43.432 1.00 82.06 126 ASP A O 1
ATOM 954 N N . ASP A 1 127 ? -25.931 -7.795 43.445 1.00 83.88 127 ASP A N 1
ATOM 955 C CA . ASP A 1 127 ? -26.621 -7.083 42.366 1.00 83.88 127 ASP A CA 1
ATOM 956 C C . ASP A 1 127 ? -26.017 -7.335 40.969 1.00 83.88 127 ASP A C 1
ATOM 958 O O . ASP A 1 127 ? -26.477 -6.769 39.976 1.00 83.88 127 ASP A O 1
ATOM 962 N N . GLY A 1 128 ? -24.994 -8.190 40.876 1.00 86.56 128 GLY A N 1
ATOM 963 C CA . GLY A 1 128 ? -24.293 -8.533 39.641 1.00 86.56 128 GLY A CA 1
ATOM 964 C C . GLY A 1 128 ? -23.211 -7.538 39.211 1.00 86.56 128 GLY A C 1
ATOM 965 O O 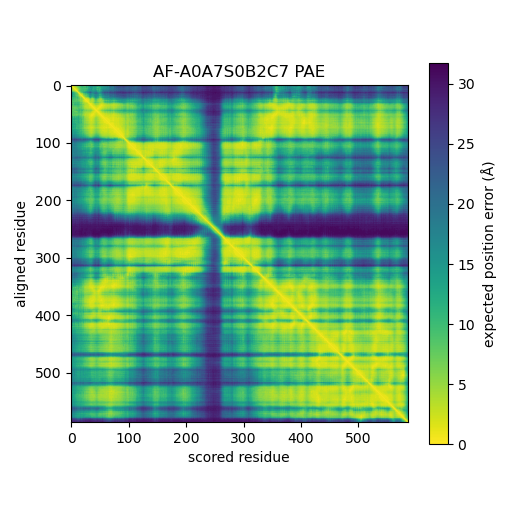. GLY A 1 128 ? -22.568 -7.781 38.187 1.00 86.56 128 GLY A O 1
ATOM 966 N N . ARG A 1 129 ? -22.982 -6.453 39.966 1.00 91.12 129 ARG A N 1
ATOM 967 C CA . ARG A 1 129 ? -21.934 -5.460 39.678 1.00 91.12 129 ARG A CA 1
ATOM 968 C C . ARG A 1 129 ? -20.560 -5.931 40.148 1.00 91.12 129 ARG A C 1
ATOM 970 O O . ARG A 1 129 ? -20.440 -6.764 41.048 1.00 91.12 129 ARG A O 1
ATOM 977 N N . VAL A 1 130 ? -19.515 -5.367 39.551 1.00 91.62 130 VAL A N 1
ATOM 978 C CA . VAL A 1 130 ? -18.112 -5.654 39.880 1.00 91.62 130 VAL A CA 1
ATOM 979 C C . VAL A 1 130 ? -17.461 -4.461 40.571 1.00 91.62 130 VAL A C 1
ATOM 981 O O . VAL A 1 130 ? -17.809 -3.309 40.317 1.00 91.62 130 VAL A O 1
ATOM 984 N N . ASN A 1 131 ? -16.516 -4.737 41.467 1.00 92.06 131 ASN A N 1
ATOM 985 C CA . ASN A 1 131 ? -15.771 -3.702 42.177 1.00 92.06 131 ASN A CA 1
ATOM 986 C C . ASN A 1 131 ? -14.691 -3.089 41.267 1.00 92.06 131 ASN A C 1
ATOM 988 O O . ASN A 1 131 ? -13.900 -3.823 40.670 1.00 92.06 131 ASN A O 1
ATOM 992 N N . ALA A 1 132 ? -14.632 -1.758 41.207 1.00 89.69 132 ALA A N 1
ATOM 993 C CA . ALA A 1 132 ? -13.678 -1.006 40.396 1.00 89.69 132 ALA A CA 1
ATOM 994 C C . ALA A 1 132 ? -12.209 -1.369 40.683 1.00 89.69 132 ALA A C 1
ATOM 996 O O . ALA A 1 132 ? -11.421 -1.484 39.750 1.00 89.69 132 ALA A O 1
ATOM 997 N N . VAL A 1 133 ? -11.839 -1.626 41.945 1.00 91.56 133 VAL A N 1
ATOM 998 C CA . VAL A 1 133 ? -10.466 -2.019 42.323 1.00 91.56 133 VAL A CA 1
ATOM 999 C C . VAL A 1 133 ? -10.105 -3.398 41.783 1.00 91.56 133 VAL A C 1
ATOM 1001 O O . VAL A 1 133 ? -8.976 -3.611 41.348 1.00 91.56 133 VAL A O 1
ATOM 1004 N N . HIS A 1 134 ? -11.053 -4.340 41.782 1.00 90.75 134 HIS A N 1
ATOM 1005 C CA . HIS A 1 134 ? -10.807 -5.658 41.197 1.00 90.75 134 HIS A CA 1
ATOM 1006 C C . HIS A 1 134 ? -10.646 -5.557 39.679 1.00 90.75 134 HIS A C 1
ATOM 1008 O O . HIS A 1 134 ? -9.716 -6.147 39.139 1.00 90.75 134 HIS A O 1
ATOM 1014 N N . LEU A 1 135 ? -11.495 -4.770 39.006 1.00 91.00 135 LEU A N 1
ATOM 1015 C CA . LEU A 1 135 ? -11.374 -4.519 37.569 1.00 91.00 135 LEU A CA 1
ATOM 1016 C C . LEU A 1 135 ? -10.014 -3.889 37.228 1.00 91.00 135 LEU A C 1
ATOM 1018 O O . LEU A 1 135 ? -9.295 -4.420 36.389 1.00 91.00 135 LEU A O 1
ATOM 1022 N N . HIS A 1 136 ? -9.623 -2.825 37.935 1.00 91.44 136 HIS A N 1
ATOM 1023 C CA . HIS A 1 136 ? -8.317 -2.176 37.782 1.00 91.44 136 HIS A CA 1
ATOM 1024 C C . HIS A 1 136 ? -7.157 -3.163 37.982 1.00 91.44 136 HIS A C 1
ATOM 1026 O O . HIS A 1 136 ? -6.189 -3.152 37.228 1.00 91.44 136 HIS A O 1
ATOM 1032 N N . GLY A 1 137 ? -7.243 -4.034 38.992 1.00 90.12 137 GLY A N 1
ATOM 1033 C CA . GLY A 1 137 ? -6.209 -5.028 39.275 1.00 90.12 137 GLY A CA 1
ATOM 1034 C C . GLY A 1 137 ? -6.042 -6.074 38.171 1.00 90.12 137 GLY A C 1
ATOM 1035 O O . GLY A 1 137 ? -4.914 -6.442 37.865 1.00 90.12 137 GLY A O 1
ATOM 1036 N N . VAL A 1 138 ? -7.139 -6.544 37.567 1.00 91.62 138 VAL A N 1
ATOM 1037 C CA . VAL A 1 138 ? -7.083 -7.542 36.482 1.00 91.62 138 VAL A CA 1
ATOM 1038 C C . VAL A 1 138 ? -6.658 -6.910 35.152 1.00 91.62 138 VAL A C 1
ATOM 1040 O O . VAL A 1 138 ? -5.924 -7.529 34.383 1.00 91.62 138 VAL A O 1
ATOM 1043 N N . LEU A 1 139 ? -7.059 -5.662 34.893 1.00 91.12 139 LEU A N 1
ATOM 1044 C CA . LEU A 1 139 ? -6.595 -4.907 33.725 1.00 91.12 139 LEU A CA 1
ATOM 1045 C C . LEU A 1 139 ? -5.085 -4.636 33.783 1.00 91.12 139 LEU A C 1
ATOM 1047 O O . LEU A 1 139 ? -4.410 -4.785 32.773 1.00 91.12 139 LEU A O 1
ATOM 1051 N N . GLY A 1 140 ? -4.536 -4.338 34.964 1.00 89.50 140 GLY A N 1
ATOM 1052 C CA . GLY A 1 140 ? -3.092 -4.130 35.142 1.00 89.50 140 GLY A CA 1
ATOM 1053 C C 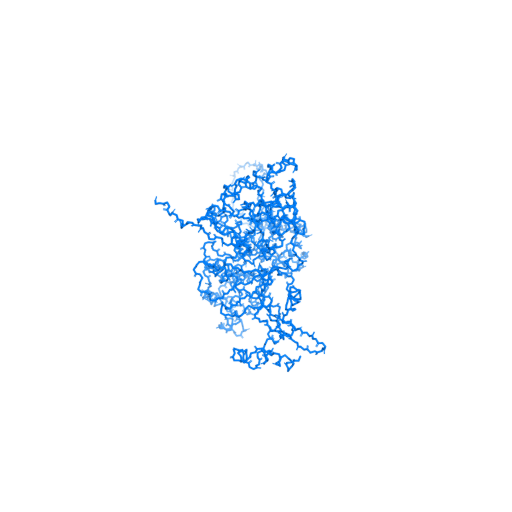. GLY A 1 140 ? -2.235 -5.398 35.006 1.00 89.50 140 GLY A C 1
ATOM 1054 O O . GLY A 1 140 ? -1.017 -5.323 35.117 1.00 89.50 140 GLY A O 1
ATOM 1055 N N . GLN A 1 141 ? -2.849 -6.571 34.810 1.00 90.50 141 GLN A N 1
ATOM 1056 C CA . GLN A 1 141 ? -2.151 -7.837 34.544 1.00 90.50 141 GLN A CA 1
ATOM 1057 C C . GLN A 1 141 ? -2.091 -8.185 33.050 1.00 90.50 141 GLN A C 1
ATOM 1059 O O . GLN A 1 141 ? -1.549 -9.232 32.705 1.00 90.50 141 GLN A O 1
ATOM 1064 N N . GLN A 1 142 ? -2.676 -7.362 32.173 1.00 90.62 142 GLN A N 1
ATOM 1065 C CA . GLN A 1 142 ? -2.621 -7.600 30.732 1.00 90.62 142 GLN A CA 1
ATOM 1066 C C . GLN A 1 142 ? -1.217 -7.295 30.194 1.00 90.62 142 GLN A C 1
ATOM 1068 O O . GLN A 1 142 ? -0.616 -6.283 30.548 1.00 90.62 142 GLN A O 1
ATOM 1073 N N . GLU A 1 143 ? -0.707 -8.175 29.333 1.00 86.06 143 GLU A N 1
ATOM 1074 C CA . GLU A 1 143 ? 0.587 -8.023 28.664 1.00 86.06 143 GLU A CA 1
ATOM 1075 C C . GLU A 1 143 ? 0.366 -7.751 27.172 1.00 86.06 143 GLU A C 1
ATOM 1077 O O . GLU A 1 143 ? -0.447 -8.413 26.523 1.00 86.06 143 GLU A O 1
ATOM 1082 N N . PHE A 1 144 ? 1.108 -6.788 26.626 1.00 84.38 144 PHE A N 1
ATOM 1083 C CA . PHE A 1 144 ? 1.037 -6.381 25.222 1.00 84.38 144 PHE A CA 1
ATOM 1084 C C . PHE A 1 144 ? 2.408 -6.529 24.551 1.00 84.38 144 PHE A C 1
ATOM 1086 O O . PHE A 1 144 ? 3.432 -6.612 25.226 1.00 84.38 144 PHE A O 1
ATOM 1093 N N . SER A 1 145 ? 2.439 -6.539 23.216 1.00 78.56 145 SER A N 1
ATOM 1094 C CA . SER A 1 145 ? 3.693 -6.470 22.449 1.00 78.56 145 SER A CA 1
ATOM 1095 C C . SER A 1 145 ? 4.475 -5.196 22.773 1.00 78.56 145 SER A C 1
ATOM 1097 O O . SER A 1 145 ? 3.842 -4.161 22.972 1.00 78.56 145 SER A O 1
ATOM 1099 N N . ASP A 1 146 ? 5.809 -5.248 22.719 1.00 73.31 146 ASP A N 1
ATOM 1100 C CA . ASP A 1 146 ? 6.729 -4.178 23.143 1.00 73.31 146 ASP A CA 1
ATOM 1101 C C . ASP A 1 146 ? 6.277 -2.751 22.763 1.00 73.31 146 ASP A C 1
ATOM 1103 O O . ASP A 1 146 ? 6.148 -1.904 23.641 1.00 73.31 146 ASP A O 1
ATOM 1107 N N . GLU A 1 147 ? 5.934 -2.489 21.496 1.00 72.75 147 GLU A N 1
ATOM 1108 C CA . GLU A 1 147 ? 5.515 -1.152 21.025 1.00 72.75 147 GLU A CA 1
ATOM 1109 C C . GLU A 1 147 ? 4.219 -0.650 21.690 1.00 72.75 147 GLU A C 1
ATOM 1111 O O . GLU A 1 147 ? 4.119 0.501 22.112 1.00 72.75 147 GLU A O 1
ATOM 1116 N N . VAL A 1 148 ? 3.217 -1.525 21.806 1.00 76.88 148 VAL A N 1
ATOM 1117 C CA . VAL A 1 148 ? 1.924 -1.204 22.432 1.00 76.88 148 VAL A CA 1
ATOM 1118 C C . VAL A 1 148 ? 2.081 -1.118 23.949 1.00 76.88 148 VAL A C 1
ATOM 1120 O O . VAL A 1 148 ? 1.526 -0.221 24.576 1.00 76.88 148 VAL A O 1
ATOM 1123 N N . GLY A 1 149 ? 2.869 -2.011 24.549 1.00 78.94 149 GLY A N 1
ATOM 1124 C CA . GLY A 1 149 ? 3.141 -2.010 25.984 1.00 78.94 149 GLY A CA 1
ATOM 1125 C C . GLY A 1 149 ? 3.866 -0.744 26.443 1.00 78.94 149 GLY A C 1
ATOM 1126 O O . GLY A 1 149 ? 3.498 -0.169 27.465 1.00 78.94 149 GLY A O 1
ATOM 1127 N N . GLU A 1 150 ? 4.847 -0.263 25.672 1.00 81.00 150 GLU A N 1
ATOM 1128 C CA . GLU A 1 150 ? 5.553 0.988 25.968 1.00 81.00 150 GLU A CA 1
ATOM 1129 C C . GLU A 1 150 ? 4.647 2.221 25.864 1.00 81.00 150 GLU A C 1
ATOM 1131 O O . GLU A 1 150 ? 4.784 3.138 26.677 1.00 81.00 150 GLU A O 1
ATOM 1136 N N . ALA A 1 151 ? 3.717 2.246 24.905 1.00 78.81 151 ALA A N 1
ATOM 1137 C CA . ALA A 1 151 ? 2.785 3.357 24.721 1.00 78.81 151 ALA A CA 1
ATOM 1138 C C . ALA A 1 151 ? 1.626 3.350 25.735 1.00 78.81 151 ALA A C 1
ATOM 1140 O O . ALA A 1 151 ? 1.115 4.410 26.097 1.00 78.81 151 ALA A O 1
ATOM 1141 N N . VAL A 1 152 ? 1.215 2.169 26.211 1.00 82.50 152 VAL A N 1
ATOM 1142 C CA . VAL A 1 152 ? 0.032 1.970 27.067 1.00 82.50 152 VAL A CA 1
ATOM 1143 C C . VAL A 1 152 ? 0.428 1.459 28.464 1.00 82.50 152 VAL A C 1
ATOM 1145 O O . VAL A 1 152 ? -0.274 0.654 29.069 1.00 82.50 152 VAL A O 1
ATOM 1148 N N . GLN A 1 153 ? 1.550 1.946 29.010 1.00 78.88 153 GLN A N 1
ATOM 1149 C CA . GLN A 1 153 ? 2.105 1.509 30.309 1.00 78.88 153 GLN A CA 1
ATOM 1150 C C . GLN A 1 153 ? 1.115 1.564 31.487 1.00 78.88 153 GLN A C 1
ATOM 1152 O O . GLN A 1 153 ? 1.302 0.853 32.469 1.00 78.88 153 GLN A O 1
ATOM 1157 N N . GLU A 1 154 ? 0.072 2.394 31.400 1.00 86.94 154 GLU A N 1
ATOM 1158 C CA . GLU A 1 154 ? -0.995 2.513 32.402 1.00 86.94 154 GLU A CA 1
ATOM 1159 C C . GLU A 1 154 ? -2.366 2.158 31.794 1.00 86.94 154 GLU A C 1
ATOM 1161 O O . GLU A 1 154 ? -3.332 2.923 31.894 1.00 86.94 154 GLU A O 1
ATOM 1166 N N . PHE A 1 155 ? -2.449 1.009 31.113 1.00 91.69 155 PHE A N 1
ATOM 1167 C CA . PHE A 1 155 ? -3.655 0.531 30.425 1.00 91.69 155 PHE A CA 1
ATOM 1168 C C . PHE A 1 155 ? -4.900 0.564 31.310 1.00 91.69 155 PHE A C 1
ATOM 1170 O O . PHE A 1 155 ? -5.953 1.058 30.902 1.00 91.69 155 PHE A O 1
ATOM 1177 N N . GLU A 1 156 ? -4.783 0.094 32.548 1.00 91.81 156 GLU A N 1
ATOM 1178 C CA . GLU A 1 156 ? -5.877 0.076 33.505 1.00 91.81 156 GLU A CA 1
ATOM 1179 C C . GLU A 1 156 ? -6.388 1.482 33.817 1.00 91.81 156 GLU A C 1
ATOM 1181 O O . GLU A 1 156 ? -7.601 1.692 33.846 1.00 91.81 156 GLU A O 1
ATOM 1186 N N . LYS A 1 157 ? -5.497 2.472 33.957 1.00 90.69 157 LYS A N 1
ATOM 1187 C CA . LYS A 1 157 ? -5.910 3.868 34.139 1.00 90.69 157 LYS A CA 1
ATOM 1188 C C . LYS A 1 157 ? -6.580 4.408 32.887 1.00 90.69 157 LYS A C 1
ATOM 1190 O O . LYS A 1 157 ? -7.599 5.080 33.003 1.00 90.69 157 LYS A O 1
ATOM 1195 N N . GLY A 1 158 ? -6.067 4.064 31.706 1.00 91.69 158 GLY A N 1
ATOM 1196 C CA . GLY A 1 158 ? -6.695 4.396 30.431 1.00 91.69 158 GLY A CA 1
ATOM 1197 C C . GLY A 1 158 ? -8.139 3.894 30.340 1.00 91.69 158 GLY A C 1
ATOM 1198 O O . GLY A 1 158 ? -9.043 4.655 29.994 1.00 91.69 158 GLY A O 1
ATOM 1199 N N . VAL A 1 159 ? -8.392 2.641 30.730 1.00 92.88 159 VAL A N 1
ATOM 1200 C CA . VAL A 1 159 ? -9.752 2.075 30.760 1.00 92.88 159 VAL A CA 1
ATOM 1201 C C . VAL A 1 159 ? -10.627 2.797 31.787 1.00 92.88 159 VAL A C 1
ATOM 1203 O O . VAL A 1 159 ? -11.786 3.096 31.502 1.00 92.88 159 VAL A O 1
ATOM 1206 N N . MET A 1 160 ? -10.093 3.136 32.964 1.00 92.19 160 MET A N 1
ATOM 1207 C CA . MET A 1 160 ? -10.837 3.915 33.961 1.00 92.19 160 MET A CA 1
ATOM 1208 C C . MET A 1 160 ? -11.196 5.320 33.450 1.00 92.19 160 MET A C 1
ATOM 1210 O O . MET A 1 160 ? -12.318 5.780 33.677 1.00 92.19 160 MET A O 1
ATOM 1214 N N . THR A 1 161 ? -10.299 5.963 32.699 1.00 92.44 161 THR A N 1
ATOM 1215 C CA . THR A 1 161 ? -10.563 7.235 32.012 1.00 92.44 161 THR A CA 1
ATOM 1216 C C . THR A 1 161 ? -11.685 7.086 30.986 1.00 92.44 161 THR A C 1
ATOM 1218 O O . THR A 1 161 ? -12.627 7.877 31.005 1.00 92.44 161 THR A O 1
ATOM 1221 N N . LEU A 1 162 ? -11.657 6.041 30.150 1.00 93.69 162 LEU A N 1
ATOM 1222 C CA . LEU A 1 162 ? -12.725 5.756 29.181 1.00 93.69 162 LEU A CA 1
ATOM 1223 C C . LEU A 1 162 ? -14.088 5.563 29.859 1.00 93.69 162 LEU A C 1
ATOM 1225 O O . LEU A 1 162 ? -15.093 6.112 29.404 1.00 93.69 162 LEU A O 1
ATOM 1229 N N . LEU A 1 163 ? -14.132 4.822 30.971 1.00 93.00 163 LEU A N 1
ATOM 1230 C CA . LEU A 1 163 ? -15.366 4.570 31.725 1.00 93.00 163 LEU A CA 1
ATOM 1231 C C . LEU A 1 163 ? -15.975 5.842 32.315 1.00 93.00 163 LEU A C 1
ATOM 1233 O O . LEU A 1 163 ? -17.205 5.959 32.385 1.00 93.00 163 LEU A O 1
ATOM 1237 N N . TRP A 1 164 ? -15.127 6.777 32.749 1.00 91.50 164 TRP A N 1
ATOM 1238 C CA . TRP A 1 164 ? -15.574 8.093 33.181 1.00 91.50 164 TRP A CA 1
ATOM 1239 C C . TRP A 1 164 ? -16.038 8.937 31.988 1.00 91.50 164 TRP A C 1
ATOM 1241 O O . TRP A 1 164 ? -17.141 9.472 32.037 1.00 91.50 164 TRP A O 1
ATOM 1251 N N . GLN A 1 165 ? -15.287 8.989 30.883 1.00 92.44 165 GLN A N 1
ATOM 1252 C CA . GLN A 1 165 ? -15.686 9.721 29.669 1.00 92.44 165 GLN A CA 1
ATOM 1253 C C . GLN A 1 165 ? -17.039 9.242 29.125 1.00 92.44 165 GLN A C 1
ATOM 1255 O O . GLN A 1 165 ? -17.873 10.057 28.735 1.00 92.44 165 GLN A O 1
ATOM 1260 N N . ALA A 1 166 ? -17.299 7.932 29.180 1.00 91.75 166 ALA A N 1
ATOM 1261 C CA . ALA A 1 166 ? -18.572 7.320 28.800 1.00 91.75 166 ALA A CA 1
ATOM 1262 C C . ALA A 1 166 ? -19.754 7.703 29.709 1.00 91.75 166 ALA A C 1
ATOM 1264 O O . ALA A 1 166 ? -20.908 7.430 29.378 1.00 91.75 166 ALA A O 1
ATOM 1265 N N . SER A 1 167 ? -19.504 8.305 30.871 1.00 89.31 167 SER A N 1
ATOM 1266 C CA . SER A 1 167 ? -20.546 8.818 31.765 1.00 89.31 167 SER A CA 1
ATOM 1267 C C . SER A 1 167 ? -20.031 10.032 32.539 1.00 89.31 167 SER A C 1
ATOM 1269 O O . SER A 1 167 ? -20.022 10.039 33.766 1.00 89.31 167 SER A O 1
ATOM 1271 N N . PHE A 1 168 ? -19.617 11.073 31.813 1.00 87.12 168 PHE A N 1
ATOM 1272 C CA . PHE A 1 168 ? -18.943 12.261 32.361 1.00 87.12 168 PHE A CA 1
ATOM 1273 C C . PHE A 1 168 ? -19.761 13.048 33.407 1.00 87.12 168 PHE A C 1
ATOM 1275 O O . PHE A 1 168 ? -19.221 13.908 34.102 1.00 87.12 168 PHE A O 1
ATOM 1282 N N . ILE A 1 169 ? -21.068 12.778 33.507 1.00 82.81 169 ILE A N 1
ATOM 1283 C CA . ILE A 1 169 ? -21.981 13.351 34.508 1.00 82.81 169 ILE A CA 1
ATOM 1284 C C . ILE A 1 169 ? -21.776 12.696 35.884 1.00 82.81 169 ILE A C 1
ATOM 1286 O O . ILE A 1 169 ? -22.020 13.323 36.917 1.00 82.81 169 ILE A O 1
ATOM 1290 N N . GLU A 1 170 ? -21.336 11.439 35.912 1.00 84.31 170 GLU A N 1
ATOM 1291 C CA . GLU A 1 170 ? -21.043 10.711 37.141 1.00 84.31 170 GLU A CA 1
ATOM 1292 C C . GLU A 1 170 ? -19.659 11.089 37.699 1.00 84.31 170 GLU A C 1
ATOM 1294 O O . GLU A 1 170 ? -18.758 11.483 36.950 1.00 84.31 170 GLU A O 1
ATOM 1299 N N . PRO A 1 171 ? -19.458 10.983 39.026 1.00 78.94 171 PRO A N 1
ATOM 1300 C CA . PRO A 1 171 ? -18.138 11.161 39.616 1.00 78.94 171 PRO A CA 1
ATOM 1301 C C . PRO A 1 171 ? -17.149 10.105 39.103 1.00 78.94 171 PRO A C 1
ATOM 1303 O O . PRO A 1 171 ? -17.537 9.018 38.669 1.00 78.94 171 PRO A O 1
ATOM 1306 N N . LEU A 1 172 ? -15.856 10.425 39.190 1.00 83.19 172 LEU A N 1
ATOM 1307 C CA . LEU A 1 172 ? -14.780 9.470 38.930 1.00 83.19 172 LEU A CA 1
ATOM 1308 C C . LEU A 1 172 ? -14.958 8.210 39.786 1.00 83.19 172 LEU A C 1
ATOM 1310 O O . LEU A 1 172 ? -15.362 8.263 40.950 1.00 83.19 172 LEU A O 1
ATOM 1314 N N . LEU A 1 173 ? -14.652 7.063 39.185 1.00 82.81 173 LEU A N 1
ATOM 1315 C CA . LEU A 1 173 ? -14.735 5.770 39.848 1.00 82.81 173 LEU A CA 1
ATOM 1316 C C . LEU A 1 173 ? -13.585 5.642 40.854 1.00 82.81 173 LEU A C 1
ATOM 1318 O O . LEU A 1 173 ? -12.438 5.425 40.473 1.00 82.81 173 LEU A O 1
ATOM 1322 N N . GLU A 1 174 ? -13.903 5.747 42.143 1.00 77.62 174 GLU A N 1
ATOM 1323 C CA . GLU A 1 174 ? -12.926 5.670 43.233 1.00 77.62 174 GLU A CA 1
ATOM 1324 C C . GLU A 1 174 ? -13.220 4.504 44.189 1.00 77.62 174 GLU A C 1
ATOM 1326 O O . GLU A 1 174 ? -14.378 4.160 44.453 1.00 77.62 174 GLU A O 1
ATOM 1331 N N . GLY A 1 175 ? -12.162 3.899 44.743 1.00 78.19 175 GLY A N 1
ATOM 1332 C CA . GLY A 1 175 ? -12.251 2.911 45.823 1.00 78.19 175 GLY A CA 1
ATOM 1333 C C . GLY A 1 175 ? -13.212 1.751 45.531 1.00 78.19 175 GLY A C 1
ATOM 1334 O O . GLY A 1 175 ? -13.078 1.046 44.538 1.00 78.19 175 GLY A O 1
ATOM 1335 N N . SER A 1 176 ? -14.202 1.539 46.400 1.00 77.75 176 SER A N 1
ATOM 1336 C CA . SER A 1 176 ? -15.165 0.430 46.312 1.00 77.75 176 SER A CA 1
ATOM 1337 C C . SER A 1 176 ? -16.336 0.668 45.344 1.00 77.75 176 SER A C 1
ATOM 1339 O O . SER A 1 176 ? -17.417 0.114 45.556 1.00 77.75 176 SER A O 1
ATOM 1341 N N . SER A 1 177 ? -16.166 1.517 44.326 1.00 88.00 177 SER A N 1
ATOM 1342 C CA . SER A 1 177 ? -17.218 1.811 43.345 1.00 88.00 177 SER A CA 1
ATOM 1343 C C . SER A 1 177 ? -17.686 0.542 42.622 1.00 88.00 177 SER A C 1
ATOM 1345 O O . SER A 1 177 ? -16.877 -0.317 42.267 1.00 88.00 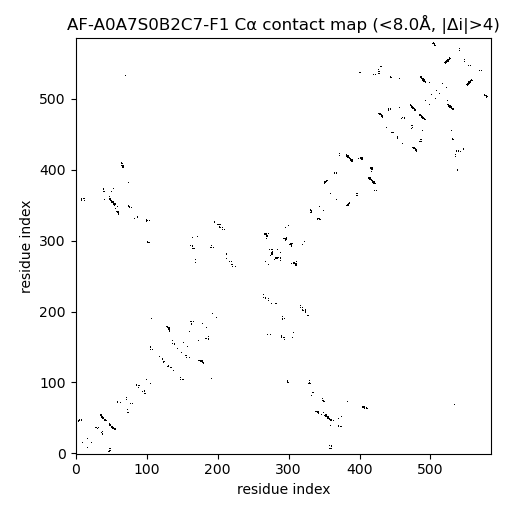177 SER A O 1
ATOM 1347 N N . LEU A 1 178 ? -19.001 0.421 42.416 1.00 89.69 178 LEU A N 1
ATOM 1348 C CA . LEU A 1 178 ? -19.630 -0.736 41.773 1.00 89.69 178 LEU A CA 1
ATOM 1349 C C . LEU A 1 178 ? -20.006 -0.412 40.329 1.00 89.69 178 LEU A C 1
ATOM 1351 O O . LEU A 1 178 ? -20.776 0.516 40.083 1.00 89.69 178 LEU A O 1
ATOM 1355 N N . ILE A 1 179 ? -19.511 -1.216 39.391 1.00 90.88 179 ILE A N 1
ATOM 1356 C CA . ILE A 1 179 ? -19.656 -1.007 37.948 1.00 90.88 179 ILE A CA 1
ATOM 1357 C C . ILE A 1 179 ? -20.472 -2.156 37.351 1.00 90.88 179 ILE A C 1
ATOM 1359 O O . ILE A 1 179 ? -20.252 -3.322 37.677 1.00 90.88 179 ILE A O 1
ATOM 1363 N N . ASP A 1 180 ? -21.417 -1.840 36.465 1.00 91.75 180 ASP A N 1
ATOM 1364 C CA . ASP A 1 180 ? -22.100 -2.854 35.656 1.00 91.75 180 ASP A CA 1
ATOM 1365 C C . ASP A 1 180 ? -21.150 -3.350 34.544 1.00 91.75 180 ASP A C 1
ATOM 1367 O O . ASP A 1 180 ? -20.706 -2.532 33.732 1.00 91.75 180 ASP A O 1
ATOM 1371 N N . PRO A 1 181 ? -20.850 -4.660 34.445 1.00 91.75 181 PRO A N 1
ATOM 1372 C CA . PRO A 1 181 ? -20.027 -5.209 33.364 1.00 91.75 181 PRO A CA 1
ATOM 1373 C C . PRO A 1 181 ? -20.500 -4.814 31.957 1.00 91.75 181 PRO A C 1
ATOM 1375 O O . PRO A 1 181 ? -19.681 -4.597 31.064 1.00 91.75 181 PRO A O 1
ATOM 1378 N N . LYS A 1 182 ? -21.814 -4.647 31.748 1.00 91.56 182 LYS A N 1
ATOM 1379 C CA . LYS A 1 182 ? -22.363 -4.206 30.456 1.00 91.56 182 LYS A CA 1
ATOM 1380 C C . LYS A 1 182 ? -21.910 -2.801 30.082 1.00 91.56 182 LYS A C 1
ATOM 1382 O O . LYS A 1 182 ? -21.719 -2.526 28.901 1.00 91.56 182 LYS A O 1
ATOM 1387 N N . ARG A 1 183 ? -21.723 -1.923 31.071 1.00 91.69 183 ARG A N 1
ATOM 1388 C CA . ARG A 1 183 ? -21.205 -0.568 30.851 1.00 91.69 183 ARG A CA 1
ATOM 1389 C C . ARG A 1 183 ? -19.754 -0.608 30.390 1.00 91.69 183 ARG A C 1
ATOM 1391 O O . ARG A 1 183 ? -19.402 0.140 29.487 1.00 91.69 183 ARG A O 1
ATOM 1398 N N . VAL A 1 184 ? -18.943 -1.506 30.954 1.00 92.94 184 VAL A N 1
ATOM 1399 C CA . VAL A 1 184 ? -17.547 -1.688 30.527 1.00 92.94 184 VAL A CA 1
ATOM 1400 C C . VAL A 1 184 ? -17.487 -2.145 29.075 1.00 92.94 184 VAL A C 1
ATOM 1402 O O . VAL A 1 184 ? -16.809 -1.520 28.264 1.00 92.94 184 VAL A O 1
ATOM 1405 N N . LYS A 1 185 ? -18.282 -3.160 28.722 1.00 92.88 185 LYS A N 1
ATOM 1406 C CA . LYS A 1 185 ? -18.369 -3.657 27.346 1.00 92.88 185 LYS A CA 1
ATOM 1407 C C . LYS A 1 185 ? -18.869 -2.598 26.362 1.00 92.88 185 LYS A C 1
ATOM 1409 O O . LYS A 1 185 ? -18.267 -2.416 25.310 1.00 92.88 185 LYS A O 1
ATOM 1414 N N . GLY A 1 186 ? -19.940 -1.881 26.706 1.00 93.81 186 GLY A N 1
ATOM 1415 C CA . GLY A 1 186 ? -20.491 -0.826 25.851 1.00 93.81 186 GLY A CA 1
ATOM 1416 C C . GLY A 1 186 ? -19.513 0.334 25.643 1.00 93.81 186 GLY A C 1
ATOM 1417 O O . GLY A 1 186 ? -19.392 0.843 24.531 1.00 93.81 186 GLY A O 1
ATOM 1418 N N . CYS A 1 187 ? -18.771 0.714 26.687 1.00 94.69 187 CYS A N 1
ATOM 1419 C CA . CYS A 1 187 ? -17.721 1.728 26.607 1.00 94.69 187 CYS A CA 1
ATOM 1420 C C . CYS A 1 187 ? -16.581 1.283 25.681 1.00 94.69 187 CYS A C 1
ATOM 1422 O O . CYS A 1 187 ? -16.222 2.022 24.765 1.00 94.69 187 CYS A O 1
ATOM 1424 N N . ALA A 1 188 ? -16.077 0.058 25.863 1.00 94.50 188 ALA A N 1
ATOM 1425 C CA . ALA A 1 188 ? -15.023 -0.495 25.022 1.00 94.50 188 ALA A CA 1
ATOM 1426 C C . ALA A 1 188 ? -15.447 -0.583 23.551 1.00 94.50 188 ALA A C 1
ATOM 1428 O O . ALA A 1 188 ? -14.718 -0.138 22.670 1.00 94.50 188 ALA A O 1
ATOM 1429 N N . GLN A 1 189 ? -16.660 -1.074 23.289 1.00 94.50 189 GLN A N 1
ATOM 1430 C CA . GLN A 1 189 ? -17.210 -1.140 21.940 1.00 94.50 189 GLN A CA 1
ATOM 1431 C C . GLN A 1 189 ? -17.334 0.254 21.308 1.00 94.50 189 GLN A C 1
ATOM 1433 O O . GLN A 1 189 ? -16.891 0.453 20.182 1.00 94.50 189 GLN A O 1
ATOM 1438 N N . THR A 1 190 ? -17.861 1.235 22.050 1.00 95.44 190 THR A N 1
ATOM 1439 C CA . THR A 1 190 ? -17.973 2.623 21.566 1.00 95.44 190 THR A CA 1
ATOM 1440 C C . THR A 1 190 ? -16.609 3.185 21.173 1.00 95.44 190 THR A C 1
ATOM 1442 O O . THR A 1 190 ? -16.502 3.853 20.151 1.00 95.44 190 THR A O 1
ATOM 1445 N N . PHE A 1 191 ? -15.567 2.903 21.959 1.00 95.56 191 PHE A N 1
ATOM 1446 C CA . PHE A 1 191 ? -14.212 3.374 21.686 1.00 95.56 191 PHE A CA 1
ATOM 1447 C C . PHE A 1 191 ? -13.569 2.684 20.471 1.00 95.56 191 PHE A C 1
ATOM 1449 O O . PHE A 1 191 ? -12.943 3.348 19.644 1.00 95.56 191 PHE A O 1
ATOM 1456 N N . LEU A 1 192 ? -13.755 1.368 20.323 1.00 92.75 192 LEU A N 1
ATOM 1457 C CA . LEU A 1 192 ? -13.262 0.596 19.173 1.00 92.75 192 LEU A CA 1
ATOM 1458 C C . LEU A 1 192 ? -13.953 0.990 17.856 1.00 92.75 192 LEU A C 1
ATOM 1460 O O . LEU A 1 192 ? -13.345 0.907 16.794 1.00 92.75 192 LEU A O 1
ATOM 1464 N N . GLU A 1 193 ? -15.199 1.464 17.914 1.00 93.62 193 GLU A N 1
ATOM 1465 C CA . GLU A 1 193 ? -15.951 1.950 16.748 1.00 93.62 193 GLU A CA 1
ATOM 1466 C C . GLU A 1 193 ? -15.533 3.366 16.285 1.00 93.62 193 GLU A C 1
ATOM 1468 O O . GLU A 1 193 ? -15.985 3.826 15.231 1.00 93.62 193 GLU A O 1
ATOM 1473 N N . LEU A 1 194 ? -14.667 4.077 17.026 1.00 93.12 194 LEU A N 1
ATOM 1474 C CA . LEU A 1 194 ? -14.142 5.399 16.643 1.00 93.12 194 LEU A CA 1
ATOM 1475 C C . LEU A 1 194 ? -13.053 5.292 15.561 1.00 93.12 194 LEU A C 1
ATOM 1477 O O . LEU A 1 194 ? -11.883 5.613 15.786 1.00 93.12 194 LEU A O 1
ATOM 1481 N N . SER A 1 195 ? -13.451 4.870 14.359 1.00 90.88 195 SER A N 1
ATOM 1482 C CA . SER A 1 195 ? -12.599 4.928 13.167 1.00 90.88 195 SER A CA 1
ATOM 1483 C C . SER A 1 195 ? -12.210 6.370 12.827 1.00 90.88 195 SER A C 1
ATOM 1485 O O . SER A 1 195 ? -12.845 7.326 13.282 1.00 90.88 195 SER A O 1
ATOM 1487 N N . ILE A 1 196 ? -11.184 6.550 11.992 1.00 89.75 196 ILE A N 1
ATOM 1488 C CA . ILE A 1 196 ? -10.789 7.886 11.529 1.00 89.75 196 ILE A CA 1
ATOM 1489 C C . ILE A 1 196 ? -11.957 8.640 10.881 1.00 89.75 196 ILE A C 1
ATOM 1491 O O . ILE A 1 196 ? -12.202 9.792 11.233 1.00 89.75 196 ILE A O 1
ATOM 1495 N N . ASP A 1 197 ? -12.724 7.980 10.010 1.00 90.56 197 ASP A N 1
ATOM 1496 C CA . ASP A 1 197 ? -13.889 8.582 9.356 1.00 90.56 197 ASP A CA 1
ATOM 1497 C C . ASP A 1 197 ? -14.915 9.030 10.396 1.00 90.56 197 ASP A C 1
ATOM 1499 O O . ASP A 1 197 ? -15.419 10.152 10.348 1.00 90.56 197 ASP A O 1
ATOM 1503 N N . ARG A 1 198 ? -15.153 8.196 11.416 1.00 93.88 198 ARG A N 1
ATOM 1504 C CA . ARG A 1 198 ? -16.093 8.530 12.481 1.00 93.88 198 ARG A CA 1
ATOM 1505 C C . ARG A 1 198 ? -15.621 9.719 13.311 1.00 93.88 198 ARG A C 1
ATOM 1507 O O . ARG A 1 198 ? -16.431 10.580 13.653 1.00 93.88 198 ARG A O 1
ATOM 1514 N N . ARG A 1 199 ? -14.326 9.787 13.623 1.00 95.31 199 ARG A N 1
ATOM 1515 C CA . ARG A 1 199 ? -13.711 10.916 14.338 1.00 95.31 199 ARG A CA 1
ATOM 1516 C C . ARG A 1 199 ? -13.819 12.210 13.531 1.00 95.31 199 ARG A C 1
ATOM 1518 O O . ARG A 1 199 ? -14.171 13.243 14.098 1.00 95.31 199 ARG A O 1
ATOM 1525 N N . LYS A 1 200 ? -13.601 12.148 12.214 1.00 95.38 200 LYS A N 1
ATOM 1526 C CA . LYS A 1 200 ? -13.779 13.289 11.302 1.00 95.38 200 LYS A CA 1
ATOM 1527 C C . LYS A 1 200 ? -15.230 13.754 11.239 1.00 95.38 200 LYS A C 1
ATOM 1529 O O . LYS A 1 200 ? -15.476 14.951 11.357 1.00 95.38 200 LYS A O 1
ATOM 1534 N N . ASP A 1 201 ? -16.186 12.832 11.147 1.00 96.19 201 ASP A N 1
ATOM 1535 C CA . ASP A 1 201 ? -17.616 13.161 11.192 1.00 96.19 201 ASP A CA 1
ATOM 1536 C C . ASP A 1 201 ? -17.986 13.897 12.489 1.00 96.19 201 ASP A C 1
ATOM 1538 O O . ASP A 1 201 ? -18.686 14.911 12.460 1.00 96.19 201 ASP A O 1
ATOM 1542 N N . ILE A 1 202 ? -17.496 13.406 13.635 1.00 96.06 202 ILE A N 1
ATOM 1543 C CA . ILE A 1 202 ? -17.732 14.018 14.950 1.00 96.06 202 ILE A CA 1
ATOM 1544 C C . ILE A 1 202 ? -17.117 15.420 15.012 1.00 96.06 202 ILE A C 1
ATOM 1546 O O . ILE A 1 202 ? -17.795 16.369 15.412 1.00 96.06 202 ILE A O 1
ATOM 1550 N N . ALA A 1 203 ? -15.859 15.570 14.590 1.00 95.56 203 ALA A N 1
ATOM 1551 C CA . ALA A 1 203 ? -15.169 16.855 14.599 1.00 95.56 203 ALA A CA 1
ATOM 1552 C C . ALA A 1 203 ? -15.844 17.878 13.673 1.00 95.56 203 ALA A C 1
ATOM 1554 O O . ALA A 1 203 ? -16.067 19.023 14.070 1.00 95.56 203 ALA A O 1
ATOM 1555 N N . GLY A 1 204 ? -16.246 17.452 12.473 1.00 96.12 204 GLY A N 1
ATOM 1556 C CA . GLY A 1 204 ? -16.977 18.282 11.518 1.00 96.12 204 GLY A CA 1
ATOM 1557 C C . GLY A 1 204 ? -18.344 18.718 12.043 1.00 96.12 204 GLY A C 1
ATOM 1558 O O . GLY A 1 204 ? -18.709 19.886 11.914 1.00 96.12 204 GLY A O 1
ATOM 1559 N N . ALA A 1 205 ? -19.080 17.815 12.697 1.00 95.81 205 ALA A N 1
ATOM 1560 C CA . ALA A 1 205 ? -20.360 18.139 13.320 1.00 95.81 205 ALA A CA 1
ATOM 1561 C C . ALA A 1 205 ? -20.215 19.126 14.492 1.00 95.81 205 ALA A C 1
ATOM 1563 O O . ALA A 1 205 ? -21.035 20.035 14.623 1.00 95.81 205 ALA A O 1
ATOM 1564 N N . ALA A 1 206 ? -19.170 18.981 15.316 1.00 93.88 206 ALA A N 1
ATOM 1565 C CA . ALA A 1 206 ? -18.885 19.907 16.411 1.00 93.88 206 ALA A CA 1
ATOM 1566 C C . ALA A 1 206 ? -18.505 21.303 15.890 1.00 93.88 206 ALA A C 1
ATOM 1568 O O . ALA A 1 206 ? -19.054 22.303 16.348 1.00 93.88 206 ALA A O 1
ATOM 1569 N N . LEU A 1 207 ? -17.639 21.379 14.873 1.00 93.56 207 LEU A N 1
ATOM 1570 C CA . LEU A 1 207 ? -17.263 22.642 14.227 1.00 93.56 207 LEU A CA 1
ATOM 1571 C C . LEU A 1 207 ? -18.445 23.322 13.526 1.00 93.56 207 LEU A C 1
ATOM 1573 O O . LEU A 1 207 ? -18.542 24.547 13.536 1.00 93.56 207 LEU A O 1
ATOM 1577 N N . GLY A 1 208 ? -19.377 22.546 12.966 1.00 93.75 208 GLY A N 1
ATOM 1578 C CA . GLY A 1 208 ? -20.602 23.075 12.366 1.00 93.75 208 GLY A CA 1
ATOM 1579 C C . GLY A 1 208 ? -21.522 23.805 13.353 1.00 93.75 208 GLY A C 1
ATOM 1580 O O . GLY A 1 208 ? -22.303 24.649 12.923 1.00 93.75 208 GLY A O 1
ATOM 1581 N N . LYS A 1 209 ? -21.413 23.515 14.657 1.00 93.56 209 LYS A N 1
ATOM 1582 C CA . LYS A 1 209 ? -22.163 24.174 15.742 1.00 93.56 209 LYS A CA 1
ATOM 1583 C C . LYS A 1 209 ? -21.255 24.963 16.695 1.00 93.56 209 LYS A C 1
ATOM 1585 O O . LYS A 1 209 ? -21.592 25.161 17.860 1.00 93.56 209 LYS A O 1
ATOM 1590 N N . TRP A 1 210 ? -20.089 25.396 16.211 1.00 90.94 210 TRP A N 1
ATOM 1591 C CA . TRP A 1 210 ? -19.068 26.040 17.041 1.00 90.94 210 TRP A CA 1
ATOM 1592 C C . TRP A 1 210 ? -19.572 27.309 17.738 1.00 90.94 210 TRP A C 1
ATOM 1594 O O . TRP A 1 210 ? -19.309 27.512 18.922 1.00 90.94 210 TRP A O 1
ATOM 1604 N N . ASP A 1 211 ? -20.326 28.143 17.021 1.00 89.94 211 ASP A N 1
ATOM 1605 C CA . ASP A 1 211 ? -20.824 29.410 17.562 1.00 89.94 211 ASP A CA 1
ATOM 1606 C C . ASP A 1 211 ? -21.813 29.173 18.721 1.00 89.94 211 ASP A C 1
ATOM 1608 O O . ASP A 1 211 ? -21.673 29.787 19.776 1.00 89.94 211 ASP A O 1
ATOM 1612 N N . GLU A 1 212 ? -22.718 28.194 18.589 1.00 90.62 212 GLU A N 1
ATOM 1613 C CA . GLU A 1 212 ? -23.646 27.780 19.659 1.00 90.62 212 GLU A CA 1
ATOM 1614 C C . GLU A 1 212 ? -22.894 27.267 20.903 1.00 90.62 212 GLU A C 1
ATOM 1616 O O . GLU A 1 212 ? -23.249 27.592 22.037 1.00 90.62 212 GLU A O 1
ATOM 1621 N N . MET A 1 213 ? -21.813 26.495 20.715 1.00 88.62 213 MET A N 1
ATOM 1622 C CA . MET A 1 213 ? -20.978 26.019 21.828 1.00 88.62 213 MET A CA 1
ATOM 1623 C C . MET A 1 213 ? -20.322 27.171 22.596 1.00 88.62 213 MET A C 1
ATOM 1625 O O . MET A 1 213 ? -20.241 27.126 23.826 1.00 88.62 213 MET A O 1
ATOM 1629 N N . MET A 1 214 ? -19.843 28.192 21.882 1.00 86.75 214 MET A N 1
ATOM 1630 C CA . MET A 1 214 ? -19.189 29.351 22.489 1.00 86.75 214 MET A CA 1
ATOM 1631 C C . MET A 1 214 ? -20.184 30.263 23.207 1.00 86.75 214 MET A C 1
ATOM 1633 O O . MET A 1 214 ? -19.861 30.777 24.281 1.00 86.75 214 MET A O 1
ATOM 1637 N N . GLU A 1 215 ? -21.400 30.413 22.677 1.00 88.12 215 GLU A N 1
ATOM 1638 C CA . GLU A 1 215 ? -22.489 31.096 23.379 1.00 88.12 215 GLU A CA 1
ATOM 1639 C C . GLU A 1 215 ? -22.794 30.401 24.713 1.00 88.12 215 GLU A C 1
ATOM 1641 O O . GLU A 1 215 ? -22.782 31.052 25.759 1.00 88.12 215 GLU A O 1
ATOM 1646 N N . ILE A 1 216 ? -22.938 29.072 24.723 1.00 87.50 216 ILE A N 1
ATOM 1647 C CA . ILE A 1 216 ? -23.160 28.304 25.961 1.00 87.50 216 ILE A CA 1
ATOM 1648 C C . ILE A 1 216 ? -21.979 28.434 26.929 1.00 87.50 216 ILE A C 1
ATOM 1650 O O . ILE A 1 216 ? -22.190 28.587 28.135 1.00 87.50 216 ILE A O 1
ATOM 1654 N N . LEU A 1 217 ? -20.737 28.413 26.432 1.00 84.62 217 LEU A N 1
ATOM 1655 C CA . LEU A 1 217 ? -19.549 28.614 27.266 1.00 84.62 217 LEU A CA 1
ATOM 1656 C C . LEU A 1 217 ? -19.572 29.994 27.942 1.00 84.62 217 LEU A C 1
ATOM 1658 O O . LEU A 1 217 ? -19.330 30.086 29.147 1.00 84.62 217 LEU A O 1
ATOM 1662 N N . SER A 1 218 ? -19.894 31.055 27.192 1.00 84.19 218 SER A N 1
ATOM 1663 C CA . SER A 1 218 ? -20.015 32.413 27.738 1.00 84.19 218 SER A CA 1
ATOM 1664 C C . SER A 1 218 ? -21.145 32.533 28.762 1.00 84.19 218 SER A C 1
ATOM 1666 O O . SER A 1 218 ? -20.902 33.007 29.869 1.00 84.19 218 SER A O 1
ATOM 1668 N N . ALA A 1 219 ? -22.334 32.003 28.460 1.00 85.81 219 ALA A N 1
ATOM 1669 C CA . ALA A 1 219 ? -23.476 32.019 29.372 1.00 85.81 219 ALA A CA 1
ATOM 1670 C C . ALA A 1 219 ? -23.183 31.248 30.670 1.00 85.81 219 ALA A C 1
ATOM 1672 O O . ALA A 1 219 ? -23.509 31.702 31.765 1.00 85.81 219 ALA A O 1
ATOM 1673 N N . THR A 1 220 ? -22.505 30.102 30.566 1.00 84.69 220 THR A N 1
ATOM 1674 C CA . THR A 1 220 ? -22.076 29.313 31.732 1.00 84.69 220 THR A CA 1
ATOM 1675 C C . THR A 1 220 ? -21.088 30.102 32.595 1.00 84.69 220 THR A C 1
ATOM 1677 O O . THR A 1 220 ? -21.193 30.086 33.822 1.00 84.69 220 THR A O 1
ATOM 1680 N N . ARG A 1 221 ? -20.162 30.839 31.967 1.00 83.00 221 ARG A N 1
ATOM 1681 C CA . ARG A 1 221 ? -19.193 31.701 32.662 1.00 83.00 221 ARG A CA 1
ATOM 1682 C C . ARG A 1 221 ? -19.880 32.829 33.428 1.00 83.00 221 ARG A C 1
ATOM 1684 O O . ARG A 1 221 ? -19.564 33.059 34.591 1.00 83.00 221 ARG A O 1
ATOM 1691 N N . GLU A 1 222 ? -20.831 33.507 32.788 1.00 82.19 222 GLU A N 1
ATOM 1692 C CA . GLU A 1 222 ? -21.603 34.594 33.399 1.00 82.19 222 GLU A CA 1
ATOM 1693 C C . GLU A 1 222 ? -22.416 34.105 34.604 1.00 82.19 222 GLU A C 1
ATOM 1695 O O . GLU A 1 222 ? -22.413 34.746 35.658 1.00 82.19 222 GLU A O 1
ATOM 1700 N N . LEU A 1 223 ? -23.055 32.935 34.487 1.00 81.38 223 LEU A N 1
ATOM 1701 C CA . LEU A 1 223 ? -23.807 32.328 35.584 1.00 81.38 223 LEU A CA 1
ATOM 1702 C C . LEU A 1 223 ? -22.915 32.010 36.790 1.00 81.38 223 LEU A C 1
ATOM 1704 O O . LEU A 1 223 ? -23.294 32.337 37.914 1.00 81.38 223 LEU A O 1
ATOM 1708 N N . MET A 1 224 ? -21.731 31.431 36.575 1.00 74.81 224 MET A N 1
ATOM 1709 C CA . MET A 1 224 ? -20.797 31.120 37.665 1.00 74.81 224 MET A CA 1
ATOM 1710 C C . MET A 1 224 ? -20.303 32.383 38.378 1.00 74.81 224 MET A C 1
ATOM 1712 O O . MET A 1 224 ? -20.367 32.451 39.604 1.00 74.81 224 MET A O 1
ATOM 1716 N N . ASN A 1 225 ? -19.915 33.413 37.619 1.00 75.00 225 ASN A N 1
ATOM 1717 C CA . ASN A 1 225 ? -19.481 34.689 38.194 1.00 75.00 225 ASN A CA 1
ATOM 1718 C C . ASN A 1 225 ? -20.601 35.355 39.018 1.00 75.00 225 ASN A C 1
ATOM 1720 O O . ASN A 1 225 ? -20.342 35.912 40.082 1.00 75.00 225 ASN A O 1
ATOM 1724 N N . SER A 1 226 ? -21.858 35.265 38.564 1.00 72.00 226 SER A N 1
ATOM 1725 C CA . SER A 1 226 ? -23.008 35.825 39.294 1.00 72.00 226 SER A CA 1
ATOM 1726 C C . SER A 1 226 ? -23.319 35.086 40.604 1.00 72.00 226 SER A C 1
ATOM 1728 O O . SER A 1 226 ? -23.700 35.713 41.595 1.00 72.00 226 SER A O 1
ATOM 1730 N N . GLN A 1 227 ? -23.131 33.761 40.638 1.00 66.00 227 GLN A N 1
ATOM 1731 C CA . GLN A 1 227 ? -23.348 32.952 41.839 1.00 66.00 227 GLN A CA 1
ATOM 1732 C C . GLN A 1 227 ? -22.272 33.221 42.894 1.00 66.00 227 GLN A C 1
ATOM 1734 O O . GLN A 1 227 ? -22.612 33.405 44.062 1.00 66.00 227 GLN A O 1
ATOM 1739 N N . GLU A 1 228 ? -21.005 33.344 42.496 1.00 61.94 228 GLU A N 1
ATOM 1740 C CA . GLU A 1 228 ? -19.916 33.679 43.420 1.00 61.94 228 GLU A CA 1
ATOM 1741 C C . GLU A 1 228 ? -20.072 35.076 44.028 1.00 61.94 228 GLU A C 1
ATOM 1743 O O . GLU A 1 228 ? -19.948 35.220 45.244 1.00 61.94 228 GLU A O 1
ATOM 1748 N N . GLN A 1 229 ? -20.433 36.087 43.226 1.00 60.91 229 GLN A N 1
ATOM 1749 C CA . GLN A 1 229 ? -20.709 37.437 43.737 1.00 60.91 229 GLN A CA 1
ATOM 1750 C C . GLN A 1 229 ? -21.834 37.425 44.787 1.00 60.91 229 GLN A C 1
ATOM 1752 O O . GLN A 1 229 ? -21.718 38.074 45.826 1.00 60.91 229 GLN A O 1
ATOM 1757 N N . SER A 1 230 ? -22.883 36.618 44.576 1.00 60.88 230 SER A N 1
ATOM 1758 C CA . SER A 1 230 ? -23.975 36.467 45.548 1.00 60.88 230 SER A CA 1
ATOM 1759 C C . SER A 1 230 ? -23.567 35.711 46.823 1.00 60.88 230 SER A C 1
ATOM 1761 O O . SER A 1 230 ? -24.024 36.042 47.920 1.00 60.88 230 SER A O 1
ATOM 1763 N N . GLU A 1 231 ? -22.671 34.723 46.717 1.00 60.41 231 GLU A N 1
ATOM 1764 C CA . GLU A 1 231 ? -22.134 34.010 47.878 1.00 60.41 231 GLU A CA 1
ATOM 1765 C C . GLU A 1 231 ? -21.165 34.881 48.689 1.00 60.41 231 GLU A C 1
ATOM 1767 O O . GLU A 1 231 ? -21.173 34.812 49.921 1.00 60.41 231 GLU A O 1
ATOM 1772 N N . GLU A 1 232 ? -20.351 35.716 48.039 1.00 57.56 232 GLU A N 1
ATOM 1773 C CA . GLU A 1 232 ? -19.469 36.678 48.709 1.00 57.56 232 GLU A CA 1
ATOM 1774 C C . GLU A 1 232 ? -20.245 37.793 49.417 1.00 57.56 232 GLU A C 1
ATOM 1776 O O . GLU A 1 232 ? -19.890 38.146 50.545 1.00 57.56 232 GLU A O 1
ATOM 1781 N N . GLU A 1 233 ? -21.324 38.304 48.815 1.00 57.69 233 GLU A N 1
ATOM 1782 C CA . GLU A 1 233 ? -22.243 39.243 49.473 1.00 57.69 233 GLU A CA 1
ATOM 1783 C C . GLU A 1 233 ? -22.919 38.596 50.691 1.00 57.69 233 GLU A C 1
ATOM 1785 O O . GLU A 1 233 ? -22.907 39.178 51.775 1.00 57.69 233 GLU A O 1
ATOM 1790 N N . SER A 1 234 ? -23.378 37.341 50.583 1.00 53.16 234 SER A N 1
ATOM 1791 C CA . SER A 1 234 ? -23.972 36.623 51.724 1.00 53.16 234 SER A CA 1
ATOM 1792 C C . SER A 1 234 ? -22.980 36.363 52.870 1.00 53.16 234 SER A C 1
ATOM 1794 O O . SER A 1 234 ? -23.333 36.467 54.043 1.00 53.16 234 SER A O 1
ATOM 1796 N N . LYS A 1 235 ? -21.706 36.084 52.550 1.00 56.09 235 LYS A N 1
ATOM 1797 C CA . LYS A 1 235 ? -20.635 35.890 53.543 1.00 56.09 235 LYS A CA 1
ATOM 1798 C C . LYS A 1 235 ? -20.186 37.205 54.183 1.00 56.09 235 LYS A C 1
ATOM 1800 O O . LYS A 1 235 ? -19.682 37.167 55.306 1.00 56.09 235 LYS A O 1
ATOM 1805 N N . ARG A 1 236 ? -20.329 38.346 53.494 1.00 54.72 236 ARG A N 1
ATOM 1806 C CA . ARG A 1 236 ? -20.124 39.685 54.075 1.00 54.72 236 ARG A CA 1
ATOM 1807 C C . ARG A 1 236 ? -21.251 40.035 55.044 1.00 54.72 236 ARG A C 1
ATOM 1809 O O . ARG A 1 236 ? -20.949 40.401 56.175 1.00 54.72 236 ARG A O 1
ATOM 1816 N N . ASP A 1 237 ? -22.502 39.792 54.663 1.00 53.19 237 ASP A N 1
ATOM 1817 C CA . ASP A 1 237 ? -23.666 40.037 55.524 1.00 53.19 237 ASP A CA 1
ATOM 1818 C C . ASP A 1 237 ? -23.659 39.166 56.802 1.00 53.19 237 ASP A C 1
ATOM 1820 O O . ASP A 1 237 ? -24.016 39.642 57.884 1.00 53.19 237 ASP A O 1
ATOM 1824 N N . ASP A 1 238 ? -23.174 37.919 56.727 1.00 54.34 238 ASP A N 1
ATOM 1825 C CA . ASP A 1 238 ? -22.997 37.049 57.904 1.00 54.34 238 ASP A CA 1
ATOM 1826 C C . ASP A 1 238 ? -21.821 37.476 58.807 1.00 54.34 238 ASP A C 1
ATOM 1828 O O . ASP A 1 238 ? -21.849 37.243 60.021 1.00 54.34 238 ASP A O 1
ATOM 1832 N N . LYS A 1 239 ? -20.787 38.125 58.250 1.00 52.53 239 LYS A N 1
ATOM 1833 C CA . LYS A 1 239 ? -19.661 38.678 59.025 1.00 52.53 239 LYS A CA 1
ATOM 1834 C C . LYS A 1 239 ? -20.040 39.981 59.728 1.00 52.53 239 LYS A C 1
ATOM 1836 O O . LYS A 1 239 ? -19.689 40.158 60.894 1.00 52.53 239 LYS A O 1
ATOM 1841 N N . ASP A 1 240 ? -20.821 40.833 59.069 1.00 53.84 240 ASP A N 1
ATOM 1842 C CA . ASP A 1 240 ? -21.292 42.108 59.624 1.00 53.84 240 ASP A CA 1
ATOM 1843 C C . ASP A 1 240 ? -22.330 41.922 60.753 1.00 53.84 240 ASP A C 1
ATOM 1845 O O . ASP A 1 240 ? -22.533 42.819 61.572 1.00 53.84 240 ASP A O 1
ATOM 1849 N N . MET A 1 241 ? -22.936 40.732 60.878 1.00 52.31 241 MET A N 1
ATOM 1850 C CA . MET A 1 241 ? -23.774 40.345 62.027 1.00 52.31 241 MET A CA 1
ATOM 1851 C C . MET A 1 241 ? -23.002 39.684 63.184 1.00 52.31 241 MET A C 1
ATOM 1853 O O . MET A 1 241 ? -23.566 39.526 64.272 1.00 52.31 241 MET A O 1
ATOM 1857 N N . ALA A 1 242 ? -21.730 39.312 62.992 1.00 46.91 242 ALA A N 1
ATOM 1858 C CA . ALA A 1 242 ? -20.893 38.707 64.032 1.00 46.91 242 ALA A CA 1
ATOM 1859 C C . ALA A 1 242 ? -20.057 39.734 64.823 1.00 46.91 242 ALA A C 1
ATOM 1861 O O . ALA A 1 242 ? -19.739 39.474 65.984 1.00 46.91 242 ALA A O 1
ATOM 1862 N N . ASP A 1 243 ? -19.788 40.917 64.261 1.00 49.91 243 ASP A N 1
ATOM 1863 C CA . ASP A 1 243 ? -18.961 41.958 64.886 1.00 49.91 243 ASP A CA 1
ATOM 1864 C C . ASP A 1 243 ? -19.784 43.192 65.314 1.00 49.91 243 ASP A C 1
ATOM 1866 O O . ASP A 1 243 ? -19.639 44.304 64.813 1.00 49.91 243 ASP A O 1
ATOM 1870 N N . LEU A 1 244 ? -20.637 43.010 66.328 1.00 50.00 244 LEU A N 1
ATOM 1871 C CA . LEU A 1 244 ? -21.211 44.100 67.134 1.00 50.00 244 LEU A CA 1
ATOM 1872 C C . LEU A 1 244 ? -20.654 44.056 68.563 1.00 50.00 244 LEU A C 1
ATOM 1874 O O . LEU A 1 244 ? -21.396 43.902 69.533 1.00 50.00 244 LEU A O 1
ATOM 1878 N N . GLN A 1 245 ? -19.330 44.180 68.691 1.00 43.34 245 GLN A N 1
ATOM 1879 C CA . GLN A 1 245 ? -18.630 44.592 69.916 1.00 43.34 245 GLN A CA 1
ATOM 1880 C C . GLN A 1 245 ? -17.148 44.862 69.607 1.00 43.34 245 GLN A C 1
ATOM 1882 O O . GLN A 1 245 ? -16.320 43.972 69.729 1.00 43.34 245 GLN A O 1
ATOM 1887 N N . ASP A 1 246 ? -16.809 46.074 69.174 1.00 38.84 246 ASP A N 1
ATOM 1888 C CA . ASP A 1 246 ? -15.949 47.017 69.909 1.00 38.84 246 ASP A CA 1
ATOM 1889 C C . ASP A 1 246 ? -15.641 48.223 69.006 1.00 38.84 246 ASP A C 1
ATOM 1891 O O . ASP A 1 246 ? -15.489 48.105 67.792 1.00 38.84 246 ASP A O 1
ATOM 1895 N N . VAL A 1 247 ? -15.611 49.406 69.606 1.00 46.03 247 VAL A N 1
ATOM 1896 C CA . VAL A 1 247 ? -15.406 50.687 68.926 1.00 46.03 247 VAL A CA 1
ATOM 1897 C C . VAL A 1 247 ? -13.919 51.022 68.967 1.00 46.03 247 VAL A C 1
ATOM 1899 O O . VAL A 1 247 ? -13.338 51.102 70.046 1.00 46.03 247 VAL A O 1
ATOM 1902 N N . GLY A 1 248 ? -13.322 51.315 67.815 1.00 35.91 248 GLY A N 1
ATOM 1903 C CA . GLY A 1 248 ? -11.978 51.880 67.740 1.00 35.91 248 GLY A CA 1
ATOM 1904 C C . GLY A 1 248 ? -11.700 52.489 66.373 1.00 35.91 248 GLY A C 1
ATOM 1905 O O . GLY A 1 248 ? -11.540 51.764 65.400 1.00 35.91 248 GLY A O 1
ATOM 1906 N N . ASP A 1 249 ? -11.676 53.821 66.331 1.00 39.84 249 ASP A N 1
ATOM 1907 C CA . ASP A 1 249 ? -11.252 54.658 65.208 1.00 39.84 249 ASP A CA 1
ATOM 1908 C C . ASP A 1 249 ? -9.961 54.156 64.547 1.00 39.84 249 ASP A C 1
ATOM 1910 O O . ASP A 1 249 ? -8.961 53.980 65.236 1.00 39.84 249 ASP A O 1
ATOM 1914 N N . GLU A 1 250 ? -9.936 54.091 63.213 1.00 34.94 250 GLU A N 1
ATOM 1915 C CA . GLU A 1 250 ? -8.838 54.681 62.441 1.00 34.94 250 GLU A CA 1
ATOM 1916 C C . GLU A 1 250 ? -9.228 54.884 60.969 1.00 34.94 250 GLU A C 1
ATOM 1918 O O . GLU A 1 250 ? -9.708 53.995 60.269 1.00 34.94 250 GLU A O 1
ATOM 1923 N N . ALA A 1 251 ? -9.041 56.122 60.516 1.00 38.34 251 ALA A N 1
ATOM 1924 C CA . ALA A 1 251 ? -9.246 56.562 59.149 1.00 38.34 251 ALA A CA 1
ATOM 1925 C C . ALA A 1 251 ? -8.141 56.016 58.230 1.00 38.34 251 ALA A C 1
ATOM 1927 O O . ALA A 1 251 ? -6.957 56.210 58.500 1.00 38.34 251 ALA A O 1
ATOM 1928 N N . GLY A 1 252 ? -8.523 55.426 57.097 1.00 33.00 252 GLY A N 1
ATOM 1929 C CA . GLY A 1 252 ? -7.576 54.913 56.109 1.00 33.00 252 GLY A CA 1
ATOM 1930 C C . GLY A 1 252 ? -8.178 54.803 54.712 1.00 33.00 252 GLY A C 1
ATOM 1931 O O . GLY A 1 252 ? -8.645 53.746 54.329 1.00 33.00 252 GLY A O 1
ATOM 1932 N N . GLN A 1 253 ? -8.163 55.929 53.995 1.00 31.16 253 GLN A N 1
ATOM 1933 C CA . GLN A 1 253 ? -8.040 56.076 52.536 1.00 31.16 253 GLN A CA 1
ATOM 1934 C C . GLN A 1 253 ? -8.850 55.130 51.627 1.00 31.16 253 GLN A C 1
ATOM 1936 O O . GLN A 1 253 ? -8.476 53.991 51.370 1.00 31.16 253 GLN A O 1
ATOM 1941 N N . ALA A 1 254 ? -9.879 55.704 50.995 1.00 34.66 254 ALA A N 1
ATOM 1942 C CA . ALA A 1 254 ? -10.382 55.233 49.713 1.00 34.66 254 ALA A CA 1
ATOM 1943 C C . ALA A 1 254 ? -9.237 55.241 48.686 1.00 34.66 254 ALA A C 1
ATOM 1945 O O . ALA A 1 254 ? -8.725 56.304 48.327 1.00 34.66 254 ALA A O 1
ATOM 1946 N N . GLN A 1 255 ? -8.837 54.055 48.242 1.00 31.53 255 GLN A N 1
ATOM 1947 C CA . GLN A 1 255 ? -8.013 53.867 47.060 1.00 31.53 255 GLN A CA 1
ATOM 1948 C C . GLN A 1 255 ? -8.918 53.281 45.979 1.00 31.53 255 GLN A C 1
ATOM 1950 O O . GLN A 1 255 ? -9.317 52.121 46.046 1.00 31.53 255 GLN A O 1
ATOM 1955 N N . GLU A 1 256 ? -9.271 54.127 45.011 1.00 36.94 256 GLU A N 1
ATOM 1956 C CA . GLU A 1 256 ? -9.719 53.705 43.687 1.00 36.94 256 GLU A CA 1
ATOM 1957 C C . GLU A 1 256 ? -8.599 52.841 43.091 1.00 36.94 256 GLU A C 1
ATOM 1959 O O . GLU A 1 256 ? -7.546 53.341 42.690 1.00 36.94 256 GLU A O 1
ATOM 1964 N N . GLY A 1 257 ? -8.796 51.525 43.157 1.00 29.95 257 GLY A N 1
ATOM 1965 C CA . GLY A 1 257 ? -7.961 50.528 42.511 1.00 29.95 257 GLY A CA 1
ATOM 1966 C C . GLY A 1 257 ? -8.406 50.367 41.067 1.00 29.95 257 GLY A C 1
ATOM 1967 O O . GLY A 1 257 ? -9.498 49.874 40.805 1.00 29.95 257 GLY A O 1
ATOM 1968 N N . ASP A 1 258 ? -7.541 50.848 40.183 1.00 27.89 258 ASP A N 1
ATOM 1969 C CA . ASP A 1 258 ? -7.450 50.604 38.747 1.00 27.89 258 ASP A CA 1
ATOM 1970 C C . ASP A 1 258 ? -7.977 49.221 38.327 1.00 27.89 258 ASP A C 1
ATOM 1972 O O . ASP A 1 258 ? -7.722 48.223 39.005 1.00 27.89 258 ASP A O 1
ATOM 1976 N N . GLY A 1 259 ? -8.682 49.170 37.192 1.00 32.94 259 GLY A N 1
ATOM 1977 C CA . GLY A 1 259 ? -9.219 47.946 36.603 1.00 32.94 259 GLY A CA 1
ATOM 1978 C C . GLY A 1 259 ? -8.120 46.916 36.361 1.00 32.94 259 GLY A C 1
ATOM 1979 O O . GLY A 1 259 ? -7.408 46.972 35.361 1.00 32.94 259 GLY A O 1
ATOM 1980 N N . ALA A 1 260 ? -7.981 45.979 37.292 1.00 32.31 260 ALA A N 1
ATOM 1981 C CA . ALA A 1 260 ? -7.277 44.738 37.060 1.00 32.31 260 ALA A CA 1
ATOM 1982 C C . ALA A 1 260 ? -8.204 43.852 36.226 1.00 32.31 260 ALA A C 1
ATOM 1984 O O . ALA A 1 260 ? -9.357 43.665 36.606 1.00 32.31 260 ALA A O 1
ATOM 1985 N N . ASP A 1 261 ? -7.703 43.336 35.101 1.00 38.16 261 ASP A N 1
ATOM 1986 C CA . ASP A 1 261 ? -8.270 42.169 34.423 1.00 38.16 261 ASP A CA 1
ATOM 1987 C C . ASP A 1 261 ? -8.663 41.138 35.493 1.00 38.16 261 ASP A C 1
ATOM 1989 O O . ASP A 1 261 ? -7.796 40.493 36.093 1.00 38.16 261 ASP A O 1
ATOM 1993 N N . GLU A 1 262 ? -9.961 41.010 35.776 1.00 45.03 262 GLU A N 1
ATOM 1994 C CA . GLU A 1 262 ? -10.486 39.877 36.525 1.00 45.03 262 GLU A CA 1
ATOM 1995 C C . GLU A 1 262 ? -10.147 38.646 35.689 1.00 45.03 262 GLU A C 1
ATOM 1997 O O . GLU A 1 262 ? -10.739 38.407 34.635 1.00 45.03 262 GLU A O 1
ATOM 2002 N N . ALA A 1 263 ? -9.127 37.897 36.110 1.00 47.78 263 ALA A N 1
ATOM 2003 C CA . ALA A 1 263 ? -8.772 36.635 35.489 1.00 47.78 263 ALA A CA 1
ATOM 2004 C C . ALA A 1 263 ? -9.995 35.714 35.581 1.00 47.78 263 ALA A C 1
ATOM 2006 O O . ALA A 1 263 ? -10.274 35.150 36.637 1.00 47.78 263 ALA A O 1
ATOM 2007 N N . LEU A 1 264 ? -10.753 35.626 34.484 1.00 57.94 264 LEU A N 1
ATOM 2008 C CA . LEU A 1 264 ? -11.974 34.832 34.386 1.00 57.94 264 LEU A CA 1
ATOM 2009 C C . LEU A 1 264 ? -11.703 33.419 34.905 1.00 57.94 264 LEU A C 1
ATOM 2011 O O . LEU A 1 264 ? -10.788 32.746 34.419 1.00 57.94 264 LEU A O 1
ATOM 2015 N N . GLN A 1 265 ? -12.499 32.968 35.877 1.00 65.81 265 GLN A N 1
ATOM 2016 C CA . GLN A 1 265 ? -12.323 31.642 36.450 1.00 65.81 265 GLN A CA 1
ATOM 2017 C C . GLN A 1 265 ? -12.469 30.548 35.370 1.00 65.81 265 GLN A C 1
ATOM 2019 O O . GLN A 1 265 ? -13.325 30.645 34.476 1.00 65.81 265 GLN A O 1
ATOM 2024 N N . PRO A 1 266 ? -11.624 29.501 35.412 1.00 74.25 266 PRO A N 1
ATOM 2025 C CA . PRO A 1 266 ? -11.726 28.384 34.486 1.00 74.25 266 PRO A CA 1
ATOM 2026 C C . PRO A 1 266 ? -13.000 27.579 34.774 1.00 74.25 266 PRO A C 1
ATOM 2028 O O . PRO A 1 266 ? -13.223 27.133 35.895 1.00 74.25 266 PRO A O 1
ATOM 2031 N N . ILE A 1 267 ? -13.827 27.359 33.749 1.00 82.38 267 ILE A N 1
ATOM 2032 C CA . ILE A 1 267 ? -15.026 26.518 33.869 1.00 82.38 267 ILE A CA 1
ATOM 2033 C C . ILE A 1 267 ? -14.584 25.061 33.954 1.00 82.38 267 ILE A C 1
ATOM 2035 O O . ILE A 1 267 ? -13.836 24.598 33.095 1.00 82.38 267 ILE A O 1
ATOM 2039 N N . GLU A 1 268 ? -15.068 24.326 34.952 1.00 87.19 268 GLU A N 1
ATOM 2040 C CA . GLU A 1 268 ? -14.825 22.887 35.054 1.00 87.19 268 GLU A CA 1
ATOM 2041 C C . GLU A 1 268 ? -15.424 22.134 33.855 1.00 87.19 268 GLU A C 1
ATOM 2043 O O . GLU A 1 268 ? -16.582 22.339 33.477 1.00 87.19 268 GLU A O 1
ATOM 2048 N N . LEU A 1 269 ? -14.665 21.187 33.303 1.00 86.50 269 LEU A N 1
ATOM 2049 C CA . LEU A 1 269 ? -15.050 20.389 32.142 1.00 86.50 269 LEU A CA 1
ATOM 2050 C C . LEU A 1 269 ? -16.412 19.712 32.321 1.00 86.50 269 LEU A C 1
ATOM 2052 O O . LEU A 1 269 ? -17.235 19.741 31.409 1.00 86.50 269 LEU A O 1
ATOM 2056 N N . ARG A 1 270 ? -16.693 19.150 33.505 1.00 86.94 270 ARG A N 1
ATOM 2057 C CA . ARG A 1 270 ? -17.992 18.509 33.783 1.00 86.94 270 ARG A CA 1
ATOM 2058 C C . ARG A 1 270 ? -19.173 19.475 33.642 1.00 86.94 270 ARG A C 1
ATOM 2060 O O . ARG A 1 270 ? -20.236 19.073 33.176 1.00 86.94 270 ARG A O 1
ATOM 2067 N N . VAL A 1 271 ? -18.995 20.733 34.056 1.00 86.94 271 VAL A N 1
ATOM 2068 C CA . VAL A 1 271 ? -20.049 21.756 34.045 1.00 86.94 271 VAL A CA 1
ATOM 2069 C C . VAL A 1 271 ? -20.318 22.158 32.605 1.00 86.94 271 VAL A C 1
ATOM 2071 O O . VAL A 1 271 ? -21.468 22.165 32.173 1.00 86.94 271 VAL A O 1
ATOM 2074 N N . PHE A 1 272 ? -19.248 22.383 31.844 1.00 88.19 272 PHE A N 1
ATOM 2075 C CA . PHE A 1 272 ? -19.343 22.703 30.429 1.00 88.19 272 PHE A CA 1
ATOM 2076 C C . PHE A 1 272 ? -19.992 21.576 29.612 1.00 88.19 272 PHE A C 1
ATOM 2078 O O . PHE A 1 272 ? -20.959 21.818 28.895 1.00 88.19 272 PHE A O 1
ATOM 2085 N N . LEU A 1 273 ? -19.532 20.329 29.765 1.00 89.44 273 LEU A N 1
ATOM 2086 C CA . LEU A 1 273 ? -20.109 19.186 29.049 1.00 89.44 273 LEU A CA 1
ATOM 2087 C C . LEU A 1 273 ? -21.586 18.980 29.391 1.00 89.44 273 LEU A C 1
ATOM 2089 O O . LEU A 1 273 ? -22.377 18.659 28.510 1.00 89.44 273 LEU A O 1
ATOM 2093 N N . LYS A 1 274 ? -21.980 19.200 30.651 1.00 89.44 274 LYS A N 1
ATOM 2094 C CA . LYS A 1 274 ? -23.386 19.132 31.059 1.00 89.44 274 LYS A CA 1
ATOM 2095 C C . LYS A 1 274 ? -24.226 20.221 30.386 1.00 89.44 274 LYS A C 1
ATOM 2097 O O . LYS A 1 274 ? -25.321 19.913 29.921 1.00 89.44 274 LYS A O 1
ATOM 2102 N N . ALA A 1 275 ? -23.722 21.452 30.293 1.00 90.25 275 ALA A N 1
ATOM 2103 C CA . ALA A 1 275 ? -24.417 22.561 29.632 1.00 90.25 275 ALA A CA 1
ATOM 2104 C C . ALA A 1 275 ? -24.629 22.326 28.124 1.00 90.25 275 ALA A C 1
ATOM 2106 O O . ALA A 1 275 ? -25.605 22.799 27.556 1.00 90.25 275 ALA A O 1
ATOM 2107 N N . LEU A 1 276 ? -23.758 21.545 27.478 1.00 91.19 276 LEU A N 1
ATOM 2108 C CA . LEU A 1 276 ? -23.887 21.196 26.060 1.00 91.19 276 LEU A CA 1
ATOM 2109 C C . LEU A 1 276 ? -24.936 20.110 25.760 1.00 91.19 276 LEU A C 1
ATOM 2111 O O . LEU A 1 276 ? -25.234 19.865 24.588 1.00 91.19 276 LEU A O 1
ATOM 2115 N N . THR A 1 277 ? -25.477 19.439 26.781 1.00 92.56 277 THR A N 1
ATOM 2116 C CA . THR A 1 277 ? -26.474 18.376 26.585 1.00 92.56 277 THR A CA 1
ATOM 2117 C C . THR A 1 277 ? -27.839 18.943 26.197 1.00 92.56 277 THR A C 1
ATOM 2119 O O . THR A 1 277 ? -28.266 19.956 26.741 1.00 92.56 277 THR A O 1
ATOM 2122 N N . GLU A 1 278 ? -28.581 18.236 25.341 1.00 90.38 278 GLU A N 1
ATOM 2123 C CA . GLU A 1 278 ? -29.983 18.564 25.010 1.00 90.38 278 GLU A CA 1
ATOM 2124 C C . GLU A 1 278 ? -30.885 18.705 26.253 1.00 90.38 278 GLU A C 1
ATOM 2126 O O . GLU A 1 278 ? -31.828 19.493 26.251 1.00 90.38 278 GLU A O 1
ATOM 2131 N N . GLU A 1 279 ? -30.579 17.990 27.343 1.00 87.31 279 GLU A N 1
ATOM 2132 C CA . GLU A 1 279 ? -31.290 18.111 28.626 1.00 87.31 279 GLU A CA 1
ATOM 2133 C C . GLU A 1 279 ? -31.151 19.499 29.272 1.00 87.31 279 GLU A C 1
ATOM 2135 O O . GLU A 1 279 ? -31.994 19.881 30.082 1.00 87.31 279 GLU A O 1
ATOM 2140 N N . GLN A 1 280 ? -30.089 20.234 28.943 1.00 87.19 280 GLN A N 1
ATOM 2141 C CA . GLN A 1 280 ? -29.833 21.610 29.376 1.00 87.19 280 GLN A CA 1
ATOM 2142 C C . GLN A 1 280 ? -30.037 22.613 28.230 1.00 87.19 280 GLN A C 1
ATOM 2144 O O . GLN A 1 280 ? -29.463 23.695 28.261 1.00 87.19 280 GLN A O 1
ATOM 2149 N N . GLU A 1 281 ? -30.836 22.250 27.218 1.00 87.00 281 GLU A N 1
ATOM 2150 C CA . GLU A 1 281 ? -31.072 23.052 26.004 1.00 87.00 281 GLU A CA 1
ATOM 2151 C C . GLU A 1 281 ? -29.814 23.256 25.134 1.00 87.00 281 GLU A C 1
ATOM 2153 O O . GLU A 1 281 ? -29.770 24.141 24.281 1.00 87.00 281 GLU A O 1
ATOM 2158 N N . GLY A 1 282 ? -28.797 22.407 25.313 1.00 88.69 282 GLY A N 1
ATOM 2159 C CA . GLY A 1 282 ? -27.587 22.391 24.501 1.00 88.69 282 GLY A CA 1
ATOM 2160 C C . GLY A 1 282 ? -27.743 21.648 23.161 1.00 88.69 282 GLY A C 1
ATOM 2161 O O . GLY A 1 282 ? -28.719 20.928 22.936 1.00 88.69 282 GLY A O 1
ATOM 2162 N N . PRO A 1 283 ? -26.772 21.794 22.241 1.00 92.19 283 PRO A N 1
ATOM 2163 C CA . PRO A 1 283 ? -26.916 21.370 20.849 1.00 92.19 283 PRO A CA 1
ATOM 2164 C C . PRO A 1 283 ? -26.627 19.886 20.582 1.00 92.19 283 PRO A C 1
ATOM 2166 O O . PRO A 1 283 ? -26.730 19.459 19.421 1.00 92.19 283 PRO A O 1
ATOM 2169 N N . PHE A 1 284 ? -26.218 19.108 21.590 1.00 94.81 284 PHE A N 1
ATOM 2170 C CA . PHE A 1 284 ? -25.729 17.742 21.402 1.00 94.81 284 PHE A CA 1
ATOM 2171 C C . PHE A 1 284 ? -26.386 16.716 22.325 1.00 94.81 284 PHE A C 1
ATOM 2173 O O . PHE A 1 284 ? -26.663 16.961 23.501 1.00 94.81 284 PHE A O 1
ATOM 2180 N N . THR A 1 285 ? -26.541 15.499 21.804 1.00 94.88 285 THR A N 1
ATOM 2181 C CA . THR A 1 285 ? -26.907 14.335 22.611 1.00 94.88 285 THR A CA 1
ATOM 2182 C C . THR A 1 285 ? -25.751 13.935 23.533 1.00 94.88 285 THR A C 1
ATOM 2184 O O . THR A 1 285 ? -24.577 14.167 23.231 1.00 94.88 285 THR A O 1
ATOM 2187 N N . GLN A 1 286 ? -26.065 13.265 24.646 1.00 92.06 286 GLN A N 1
ATOM 2188 C CA . GLN A 1 286 ? -25.035 12.716 25.539 1.00 92.06 286 GLN A CA 1
ATOM 2189 C C . GLN A 1 286 ? -24.104 11.733 24.806 1.00 92.06 286 GLN A C 1
ATOM 2191 O O . GLN A 1 286 ? -22.892 11.807 24.975 1.00 92.06 286 GLN A O 1
ATOM 2196 N N . ASP A 1 287 ? -24.649 10.867 23.944 1.00 93.88 287 ASP A N 1
ATOM 2197 C CA . ASP A 1 287 ? -23.869 9.921 23.128 1.00 93.88 287 ASP A CA 1
ATOM 2198 C C . ASP A 1 287 ? -22.863 10.630 22.204 1.00 93.88 287 ASP A C 1
ATOM 2200 O O . ASP A 1 287 ? -21.714 10.200 22.085 1.00 93.88 287 ASP A O 1
ATOM 2204 N N . PHE A 1 288 ? -23.260 11.749 21.589 1.00 95.50 288 PHE A N 1
ATOM 2205 C CA . PHE A 1 288 ? -22.351 12.547 20.769 1.00 95.50 288 PHE A CA 1
ATOM 2206 C C . PHE A 1 288 ? -21.221 13.150 21.609 1.00 95.50 288 PHE A C 1
ATOM 2208 O O . PHE A 1 288 ? -20.058 13.054 21.223 1.00 95.50 288 PHE A O 1
ATOM 2215 N N . LEU A 1 289 ? -21.543 13.727 22.772 1.00 94.00 289 LEU A N 1
ATOM 2216 C CA . LEU A 1 289 ? -20.551 14.333 23.665 1.00 94.00 289 LEU A CA 1
ATOM 2217 C C . LEU A 1 289 ? -19.553 13.309 24.210 1.00 94.00 289 LEU A C 1
ATOM 2219 O O . LEU A 1 289 ? -18.364 13.606 24.264 1.00 94.00 289 LEU A O 1
ATOM 2223 N N . VAL A 1 290 ? -20.002 12.095 24.542 1.00 94.81 290 VAL A N 1
ATOM 2224 C CA . VAL A 1 290 ? -19.111 10.987 24.928 1.00 94.81 290 VAL A CA 1
ATOM 2225 C C . VAL A 1 290 ? -18.074 10.730 23.833 1.00 94.81 290 VAL A C 1
ATOM 2227 O O . VAL A 1 290 ? -16.871 10.726 24.096 1.00 94.81 290 VAL A O 1
ATOM 2230 N N . LYS A 1 291 ? -18.531 10.574 22.586 1.00 96.38 291 LYS A N 1
ATOM 2231 C CA . LYS A 1 291 ? -17.659 10.309 21.435 1.00 96.38 291 LYS A CA 1
ATOM 2232 C C . LYS A 1 291 ? -16.735 11.489 21.131 1.00 96.38 291 LYS A C 1
ATOM 2234 O O . LYS A 1 291 ? -15.572 11.274 20.797 1.00 96.38 291 LYS A O 1
ATOM 2239 N N . LEU A 1 292 ? -17.219 12.721 21.284 1.00 94.81 292 LEU A N 1
ATOM 2240 C CA . LEU A 1 292 ? -16.437 13.947 21.122 1.00 94.81 292 LEU A CA 1
ATOM 2241 C C . LEU A 1 292 ? -15.309 14.042 22.156 1.00 94.81 292 LEU A C 1
ATOM 2243 O O . LEU A 1 292 ? -14.163 14.282 21.784 1.00 94.81 292 LEU A O 1
ATOM 2247 N N . VAL A 1 293 ? -15.612 13.810 23.435 1.00 93.62 293 VAL A N 1
ATOM 2248 C CA . VAL A 1 293 ? -14.623 13.852 24.523 1.00 93.62 293 VAL A CA 1
ATOM 2249 C C . VAL A 1 293 ? -13.569 12.766 24.340 1.00 93.62 293 VAL A C 1
ATOM 2251 O O . VAL A 1 293 ? -12.381 13.060 24.451 1.00 93.62 293 VAL A O 1
ATOM 2254 N N . MET A 1 294 ? -13.978 11.539 24.000 1.00 95.44 294 MET A N 1
ATOM 2255 C CA . MET A 1 294 ? -13.034 10.465 23.676 1.00 95.44 294 MET A CA 1
ATOM 2256 C C . MET A 1 294 ? -12.156 10.841 22.475 1.00 95.44 294 MET A C 1
ATOM 2258 O O . MET A 1 294 ? -10.939 10.697 22.530 1.00 95.44 294 MET A O 1
ATOM 2262 N N . THR A 1 295 ? -12.749 11.381 21.408 1.00 94.75 295 THR A N 1
ATOM 2263 C CA . THR A 1 295 ? -12.010 11.791 20.204 1.00 94.75 295 THR A CA 1
ATOM 2264 C C . THR A 1 295 ? -10.947 12.843 20.525 1.00 94.75 295 THR A C 1
ATOM 2266 O O . THR A 1 295 ? -9.797 12.702 20.115 1.00 94.75 295 THR A O 1
ATOM 2269 N N . LEU A 1 296 ? -11.311 13.873 21.292 1.00 92.56 296 LEU A N 1
ATOM 2270 C CA . LEU A 1 296 ? -10.390 14.932 21.692 1.00 92.56 296 LEU A CA 1
ATOM 2271 C C . LEU A 1 296 ? -9.304 14.410 22.640 1.00 92.56 296 LEU A C 1
ATOM 2273 O O . LEU A 1 296 ? -8.132 14.673 22.400 1.00 92.56 296 LEU A O 1
ATOM 2277 N N . HIS A 1 297 ? -9.650 13.622 23.660 1.00 92.62 297 HIS A N 1
ATOM 2278 C CA . HIS A 1 297 ? -8.659 13.134 24.625 1.00 92.62 297 HIS A CA 1
ATOM 2279 C C . HIS A 1 297 ? -7.597 12.223 24.012 1.00 92.62 297 HIS A C 1
ATOM 2281 O O . HIS A 1 297 ? -6.419 12.327 24.331 1.00 92.62 297 HIS A O 1
ATOM 2287 N N . TRP A 1 298 ? -8.025 11.295 23.162 1.00 92.56 298 TRP A N 1
ATOM 2288 C CA . TRP A 1 298 ? -7.180 10.182 22.740 1.00 92.56 298 TRP A CA 1
ATOM 2289 C C . TRP A 1 298 ? -6.444 10.445 21.416 1.00 92.56 298 TRP A C 1
ATOM 2291 O O . TRP A 1 298 ? -5.429 9.806 21.132 1.00 92.56 298 TRP A O 1
ATOM 2301 N N . TRP A 1 299 ? -6.914 11.391 20.598 1.00 92.25 299 TRP A N 1
ATOM 2302 C CA . TRP A 1 299 ? -6.318 11.707 19.290 1.00 92.25 299 TRP A CA 1
ATOM 2303 C C . TRP A 1 299 ? -5.855 13.154 19.138 1.00 92.25 299 TRP A C 1
ATOM 2305 O O . TRP A 1 299 ? -5.496 13.569 18.037 1.00 92.25 299 TRP A O 1
ATOM 2315 N N . THR A 1 300 ? -5.829 13.919 20.226 1.00 89.44 300 THR A N 1
ATOM 2316 C CA . THR A 1 300 ? -5.249 15.267 20.247 1.00 89.44 300 THR A CA 1
ATOM 2317 C C . THR A 1 300 ? -4.449 15.473 21.531 1.00 89.44 300 THR A C 1
ATOM 2319 O O . THR A 1 300 ? -4.432 14.605 22.397 1.00 89.44 300 THR A O 1
ATOM 2322 N N . ASP A 1 301 ? -3.808 16.632 21.675 1.00 86.44 301 ASP A N 1
ATOM 2323 C CA . ASP A 1 301 ? -3.039 16.971 22.883 1.00 86.44 301 ASP A CA 1
ATOM 2324 C C . ASP A 1 301 ? -3.927 17.439 24.058 1.00 86.44 301 ASP A C 1
ATOM 2326 O O . ASP A 1 301 ? -3.435 17.923 25.080 1.00 86.44 301 ASP A O 1
ATOM 2330 N N . GLU A 1 302 ? -5.252 17.348 23.915 1.00 87.69 302 GLU A N 1
ATOM 2331 C CA . GLU A 1 302 ? -6.215 17.783 24.921 1.00 87.69 302 GLU A CA 1
ATOM 2332 C C . GLU A 1 302 ? -6.373 16.733 26.018 1.00 87.69 302 GLU A C 1
ATOM 2334 O O . GLU A 1 302 ? -7.121 15.773 25.875 1.00 87.69 302 GLU A O 1
ATOM 2339 N N . ASP A 1 303 ? -5.763 16.919 27.183 1.00 86.81 303 ASP A N 1
ATOM 2340 C CA . ASP A 1 303 ? -6.050 16.010 28.295 1.00 86.81 303 ASP A CA 1
ATOM 2341 C C . ASP A 1 303 ? -7.444 16.304 28.894 1.00 86.81 303 ASP A C 1
ATOM 2343 O O . ASP A 1 303 ? -7.609 17.158 29.754 1.00 86.81 303 ASP A O 1
ATOM 2347 N N . LEU A 1 304 ? -8.465 15.601 28.410 1.00 86.88 304 LEU A N 1
ATOM 2348 C CA . LEU A 1 304 ? -9.819 15.526 28.972 1.00 86.88 304 LEU A CA 1
ATOM 2349 C C . LEU A 1 304 ? -10.051 14.254 29.804 1.00 86.88 304 LEU A C 1
ATOM 2351 O O . LEU A 1 304 ? -11.040 13.555 29.593 1.00 86.88 304 LEU A O 1
ATOM 2355 N N . GLY A 1 305 ? -9.121 13.912 30.701 1.00 82.81 305 GLY A N 1
ATOM 2356 C CA . GLY A 1 305 ? -9.228 12.722 31.556 1.00 82.81 305 GLY A CA 1
ATOM 2357 C C . GLY A 1 305 ? -9.866 12.963 32.930 1.00 82.81 305 GLY A C 1
ATOM 2358 O O . GLY A 1 305 ? -10.105 12.011 33.669 1.00 82.81 305 GLY A O 1
ATOM 2359 N N . SER A 1 306 ? -10.128 14.223 33.298 1.00 84.19 306 SER A N 1
ATOM 2360 C CA . SER A 1 306 ? -10.601 14.601 34.637 1.00 84.19 306 SER A CA 1
ATOM 2361 C C . SER A 1 306 ? -11.765 15.603 34.598 1.00 84.19 306 SER A C 1
ATOM 2363 O O . SER A 1 306 ? -11.685 16.600 33.875 1.00 84.19 306 SER A O 1
ATOM 2365 N N . PRO A 1 307 ? -12.812 15.420 35.430 1.00 80.56 307 PRO A N 1
ATOM 2366 C CA . PRO A 1 307 ? -13.968 16.315 35.496 1.00 80.56 307 PRO A CA 1
ATOM 2367 C C . PRO A 1 307 ? -13.633 17.715 36.021 1.00 80.56 307 PRO A C 1
ATOM 2369 O O . PRO A 1 307 ? -14.373 18.656 35.735 1.00 80.56 307 PRO A O 1
ATOM 2372 N N . LEU A 1 308 ? -12.550 17.845 36.795 1.00 80.62 308 LEU A N 1
ATOM 2373 C CA . LEU A 1 308 ? -12.132 19.090 37.452 1.00 80.62 308 LEU A CA 1
ATOM 2374 C C . LEU A 1 308 ? -11.251 19.971 36.564 1.00 80.62 308 LEU A C 1
ATOM 2376 O O . LEU A 1 308 ? -10.857 21.062 36.970 1.00 80.62 308 LEU A O 1
ATOM 2380 N N . LYS A 1 309 ? -10.883 19.497 35.372 1.00 82.50 309 LYS A N 1
ATOM 2381 C CA . LYS A 1 309 ? -9.994 20.259 34.507 1.00 82.50 309 LYS A CA 1
ATOM 2382 C C . LYS A 1 309 ? -10.723 21.468 33.923 1.00 82.50 309 LYS A C 1
ATOM 2384 O O . LYS A 1 309 ? -11.871 21.354 33.507 1.00 82.50 309 LYS A O 1
ATOM 2389 N N . GLY A 1 310 ? -10.057 22.618 33.896 1.00 80.06 310 GLY A N 1
ATOM 2390 C CA . GLY A 1 310 ? -10.601 23.836 33.302 1.00 80.06 310 GLY A CA 1
ATOM 2391 C C . GLY A 1 310 ? -10.696 23.750 31.777 1.00 80.06 310 GLY A C 1
ATOM 2392 O O . GLY A 1 310 ? -9.762 23.273 31.133 1.00 80.06 310 GLY A O 1
ATOM 2393 N N . VAL A 1 311 ? -11.789 24.251 31.200 1.00 79.88 311 VAL A N 1
ATOM 2394 C CA . VAL A 1 311 ? -11.937 24.424 29.748 1.00 79.88 311 VAL A CA 1
ATOM 2395 C C . VAL A 1 311 ? -11.090 25.624 29.293 1.00 79.88 311 VAL A C 1
ATOM 2397 O O . VAL A 1 311 ? -11.275 26.725 29.827 1.00 79.88 311 VAL A O 1
ATOM 2400 N N . PRO A 1 312 ? -10.159 25.450 28.336 1.00 75.75 312 PRO A N 1
ATOM 2401 C CA . PRO A 1 312 ? -9.321 26.545 27.854 1.00 75.75 312 PRO A CA 1
ATOM 2402 C C . PRO A 1 312 ? -10.146 27.651 27.159 1.00 75.75 312 PRO A C 1
ATOM 2404 O O . PRO A 1 312 ? -11.181 27.360 26.565 1.00 75.75 312 PRO A O 1
ATOM 2407 N N . PRO A 1 313 ? -9.719 28.928 27.220 1.00 59.81 313 PRO A N 1
ATOM 2408 C CA . PRO A 1 313 ? -10.484 30.063 26.689 1.00 59.81 313 PRO A CA 1
ATOM 2409 C C . PRO A 1 313 ? -10.583 30.105 25.151 1.00 59.81 313 PRO A C 1
ATOM 2411 O O . PRO A 1 313 ? -11.626 30.503 24.644 1.00 59.81 313 PRO A O 1
ATOM 2414 N N . ASP A 1 314 ? -9.564 29.627 24.426 1.00 66.31 314 ASP A N 1
ATOM 2415 C CA . ASP A 1 314 ? -9.551 29.471 22.956 1.00 66.31 314 ASP A CA 1
ATOM 2416 C C . ASP A 1 314 ? -9.838 28.007 22.552 1.00 66.31 314 ASP A C 1
ATOM 2418 O O . ASP A 1 314 ? -9.147 27.428 21.712 1.00 66.31 314 ASP A O 1
ATOM 2422 N N . ALA A 1 315 ? -10.807 27.389 23.245 1.00 73.06 315 ALA A N 1
ATOM 2423 C CA . ALA A 1 315 ? -11.077 25.948 23.309 1.00 73.06 315 ALA A CA 1
ATOM 2424 C C . ALA A 1 315 ? -11.060 25.204 21.970 1.00 73.06 315 ALA A C 1
ATOM 2426 O O . ALA A 1 315 ? -11.347 25.811 20.947 1.00 73.06 315 ALA A O 1
ATOM 2427 N N . PHE A 1 316 ? -10.815 23.882 22.059 1.00 81.12 316 PHE A N 1
ATOM 2428 C CA . PHE A 1 316 ? -10.994 22.721 21.154 1.00 81.12 316 PHE A CA 1
ATOM 2429 C C . PHE A 1 316 ? -10.984 22.880 19.630 1.00 81.12 316 PHE A C 1
ATOM 2431 O O . PHE A 1 316 ? -10.678 21.907 18.959 1.00 81.12 316 PHE A O 1
ATOM 2438 N N . ARG A 1 317 ? -11.279 24.035 19.044 1.00 88.44 317 ARG A N 1
ATOM 2439 C CA . ARG A 1 317 ? -11.333 24.310 17.613 1.00 88.44 317 ARG A CA 1
ATOM 2440 C C . ARG A 1 317 ? -10.084 23.857 16.882 1.00 88.44 317 ARG A C 1
ATOM 2442 O O . ARG A 1 317 ? -10.205 23.064 15.963 1.00 88.44 317 ARG A O 1
ATOM 2449 N N . ALA A 1 318 ? -8.901 24.277 17.330 1.00 88.81 318 ALA A N 1
ATOM 2450 C CA . ALA A 1 318 ? -7.644 23.843 16.718 1.00 88.81 318 ALA A CA 1
ATOM 2451 C C . ALA A 1 318 ? -7.441 22.321 16.830 1.00 88.81 318 ALA A C 1
ATOM 2453 O O . ALA A 1 318 ? -6.813 21.706 15.975 1.00 88.81 318 ALA A O 1
ATOM 2454 N N . SER A 1 319 ? -7.959 21.702 17.889 1.00 90.81 319 SER A N 1
ATOM 2455 C CA . SER A 1 319 ? -7.897 20.254 18.117 1.00 90.81 319 SER A CA 1
ATOM 2456 C C . SER A 1 319 ? -8.923 19.508 17.246 1.00 90.81 319 SER A C 1
ATOM 2458 O O . SER A 1 319 ? -8.604 18.462 16.695 1.00 90.81 319 SER A O 1
ATOM 2460 N N . LEU A 1 320 ? -10.106 20.080 17.008 1.00 92.12 320 LEU A N 1
ATOM 2461 C CA . LEU A 1 320 ? -11.124 19.573 16.080 1.00 92.12 320 LEU A CA 1
ATOM 2462 C C . LEU A 1 320 ? -10.685 19.708 14.620 1.00 92.12 320 LEU A C 1
ATOM 2464 O O . LEU A 1 320 ? -10.850 18.770 13.847 1.00 92.12 320 LEU A O 1
ATOM 2468 N N . GLU A 1 321 ? -10.094 20.845 14.251 1.00 92.19 321 GLU A N 1
ATOM 2469 C CA . GLU A 1 321 ? -9.484 21.070 12.937 1.00 92.19 321 GLU A CA 1
ATOM 2470 C C . GLU A 1 321 ? -8.348 20.058 12.713 1.00 92.19 321 GLU A C 1
ATOM 2472 O O . GLU A 1 321 ? -8.322 19.382 11.688 1.00 92.19 321 GLU A O 1
ATOM 2477 N N . ARG A 1 322 ? -7.502 19.814 13.728 1.00 89.44 322 ARG A N 1
ATOM 2478 C CA . ARG A 1 322 ? -6.499 18.735 13.690 1.00 89.44 322 ARG A CA 1
ATOM 2479 C C . ARG A 1 322 ? -7.105 17.345 13.511 1.00 89.44 322 ARG A C 1
ATOM 2481 O O . ARG A 1 322 ? -6.533 16.548 12.781 1.00 89.44 322 ARG A O 1
ATOM 2488 N N . VAL A 1 323 ? -8.240 17.030 14.139 1.00 91.81 323 VAL A N 1
ATOM 2489 C CA . VAL A 1 323 ? -8.924 15.739 13.930 1.00 91.81 323 VAL A CA 1
ATOM 2490 C C . VAL A 1 323 ? -9.489 15.633 12.512 1.00 91.81 323 VAL A C 1
ATOM 2492 O O . VAL A 1 323 ? -9.374 14.574 11.896 1.00 91.81 323 VAL A O 1
ATOM 2495 N N . LEU A 1 324 ? -10.059 16.707 11.960 1.00 91.88 324 LEU A N 1
ATOM 2496 C CA . LEU A 1 324 ? -10.535 16.732 10.572 1.00 91.88 324 LEU A CA 1
ATOM 2497 C C . LEU A 1 324 ? -9.407 16.472 9.568 1.00 91.88 324 LEU A C 1
ATOM 2499 O O . LEU A 1 324 ? -9.567 15.665 8.645 1.00 91.88 324 LEU A O 1
ATOM 2503 N N . ASP A 1 325 ? -8.262 17.108 9.799 1.00 87.50 325 ASP A N 1
ATOM 2504 C CA . ASP A 1 325 ? -7.068 16.975 8.968 1.00 87.50 325 ASP A CA 1
ATOM 2505 C C . ASP A 1 325 ? -6.226 15.742 9.331 1.00 87.50 325 ASP A C 1
ATOM 2507 O O . ASP A 1 325 ? -5.252 15.438 8.645 1.00 87.50 325 ASP A O 1
ATOM 2511 N N . SER A 1 326 ? -6.602 15.003 10.383 1.00 84.81 326 SER A N 1
ATOM 2512 C CA . SER A 1 326 ? -5.845 13.837 10.837 1.00 84.81 326 SER A CA 1
ATOM 2513 C C . SER A 1 326 ? -5.825 12.735 9.785 1.00 84.81 326 SER A C 1
ATOM 2515 O O . SER A 1 326 ? -6.746 12.570 8.979 1.00 84.81 326 SER A O 1
ATOM 2517 N N . GLU A 1 327 ? -4.756 11.955 9.807 1.00 81.56 327 GLU A N 1
ATOM 2518 C CA . GLU A 1 327 ? -4.597 10.756 8.998 1.00 81.56 327 GLU A CA 1
ATOM 2519 C C . GLU A 1 327 ? -4.565 9.530 9.914 1.00 81.56 327 GLU A C 1
ATOM 2521 O O . GLU A 1 327 ? -4.405 9.643 11.128 1.00 81.56 327 GLU A O 1
ATOM 2526 N N . GLU A 1 328 ? -4.768 8.347 9.343 1.00 79.50 328 GLU A N 1
ATOM 2527 C CA . GLU A 1 328 ? -4.954 7.122 10.126 1.00 79.50 328 GLU A CA 1
ATOM 2528 C C . GLU A 1 328 ? -3.662 6.707 10.829 1.00 79.50 328 GLU A C 1
ATOM 2530 O O . GLU A 1 328 ? -2.579 6.894 10.272 1.00 79.50 328 GLU A O 1
ATOM 2535 N N . GLY A 1 329 ? -3.752 6.145 12.034 1.00 78.31 329 GLY A N 1
ATOM 2536 C CA . GLY A 1 329 ? -2.582 5.631 12.739 1.00 78.31 329 GLY A CA 1
ATOM 2537 C C . GLY A 1 329 ? -1.893 4.530 11.929 1.00 78.31 329 GLY A C 1
ATOM 2538 O O . GLY A 1 329 ? -2.543 3.574 11.504 1.00 78.31 329 GLY A O 1
ATOM 2539 N N . LEU A 1 330 ? -0.586 4.660 11.685 1.00 80.81 330 LEU A N 1
ATOM 2540 C CA . LEU A 1 330 ? 0.208 3.612 11.033 1.00 80.81 330 LEU A CA 1
ATOM 2541 C C . LEU A 1 330 ? 1.174 2.996 12.042 1.00 80.81 330 LEU A C 1
ATOM 2543 O O . LEU A 1 330 ? 2.110 3.653 12.493 1.00 80.81 330 LEU A O 1
ATOM 2547 N N . PHE A 1 331 ? 0.973 1.718 12.353 1.00 76.31 331 PHE A N 1
ATOM 2548 C CA . PHE A 1 331 ? 1.855 0.964 13.240 1.00 76.31 331 PHE A CA 1
ATOM 2549 C C . PHE A 1 331 ? 3.062 0.466 12.460 1.00 76.31 331 PHE A C 1
ATOM 2551 O O . PHE A 1 331 ? 3.039 -0.588 11.821 1.00 76.31 331 PHE A O 1
ATOM 2558 N N . VAL A 1 332 ? 4.100 1.290 12.486 1.00 73.44 332 VAL A N 1
ATOM 2559 C CA . VAL A 1 332 ? 5.355 1.058 11.790 1.00 73.44 332 VAL A CA 1
ATOM 2560 C C . VAL A 1 332 ? 6.437 0.932 12.848 1.00 73.44 332 VAL A C 1
ATOM 2562 O O . VAL A 1 332 ? 6.632 1.850 13.644 1.00 73.44 332 VAL A O 1
ATOM 2565 N N . GLY A 1 333 ? 7.136 -0.200 12.860 1.00 72.62 333 GLY A N 1
ATOM 2566 C CA . GLY A 1 333 ? 8.289 -0.364 13.737 1.00 72.62 333 GLY A CA 1
ATOM 2567 C C . GLY A 1 333 ? 9.455 0.516 13.285 1.00 72.62 333 GLY A C 1
ATOM 2568 O O . GLY A 1 333 ? 9.417 1.157 12.234 1.00 72.62 333 GLY A O 1
ATOM 2569 N N . HIS A 1 334 ? 10.543 0.527 14.056 1.00 76.56 334 HIS A N 1
ATOM 2570 C CA . HIS A 1 334 ? 11.731 1.305 13.693 1.00 76.56 334 HIS A CA 1
ATOM 2571 C C . HIS A 1 334 ? 12.193 0.973 12.250 1.00 76.56 334 HIS A C 1
ATOM 2573 O O . HIS A 1 334 ? 12.301 -0.213 11.943 1.00 76.56 334 HIS A O 1
ATOM 2579 N N . PRO A 1 335 ? 12.549 1.947 11.380 1.00 72.12 335 PRO A N 1
ATOM 2580 C CA . PRO A 1 335 ? 12.844 1.699 9.955 1.00 72.12 335 PRO A CA 1
ATOM 2581 C C . PRO A 1 335 ? 13.922 0.639 9.677 1.00 72.12 335 PRO A C 1
ATOM 2583 O O . PRO A 1 335 ? 13.923 -0.014 8.640 1.00 72.12 335 PRO A O 1
ATOM 2586 N N . ASN A 1 336 ? 14.848 0.454 10.620 1.00 74.75 336 ASN A N 1
ATOM 2587 C CA . ASN A 1 336 ? 15.911 -0.557 10.535 1.00 74.75 336 ASN A CA 1
ATOM 2588 C C . ASN A 1 336 ? 15.539 -1.916 11.165 1.00 74.75 336 ASN A C 1
ATOM 2590 O O . ASN A 1 336 ? 16.370 -2.824 11.192 1.00 74.75 336 ASN A O 1
ATOM 2594 N N . SER A 1 337 ? 14.342 -2.054 11.736 1.00 84.31 337 SER A N 1
ATOM 2595 C CA . SER A 1 337 ? 13.859 -3.302 12.327 1.00 84.31 337 SER A CA 1
ATOM 2596 C C . SER A 1 337 ? 13.395 -4.250 11.221 1.00 84.31 337 SER A C 1
ATOM 2598 O O . SER A 1 337 ? 12.638 -3.834 10.353 1.00 84.31 337 SER A O 1
ATOM 2600 N N . PRO A 1 338 ? 13.757 -5.543 11.240 1.00 82.31 338 PRO A N 1
ATOM 2601 C CA . PRO A 1 338 ? 13.256 -6.502 10.254 1.00 82.31 338 PRO A CA 1
ATOM 2602 C C . PRO A 1 338 ? 11.738 -6.720 10.343 1.00 82.31 338 PRO A C 1
ATOM 2604 O O . PRO A 1 338 ? 11.142 -7.194 9.383 1.00 82.31 338 PRO A O 1
ATOM 2607 N N . ALA A 1 339 ? 11.117 -6.386 11.479 1.00 84.12 339 ALA A N 1
ATOM 2608 C CA . ALA A 1 339 ? 9.683 -6.529 11.718 1.00 84.12 339 ALA A CA 1
ATOM 2609 C C . ALA A 1 339 ? 8.905 -5.209 11.558 1.00 84.12 339 ALA A C 1
ATOM 2611 O O . ALA A 1 339 ? 7.772 -5.109 12.018 1.00 84.12 339 ALA A O 1
ATOM 2612 N N . TRP A 1 340 ? 9.499 -4.189 10.931 1.00 84.81 340 TRP A N 1
ATOM 2613 C CA . TRP A 1 340 ? 8.928 -2.840 10.874 1.00 84.81 340 TRP A CA 1
ATOM 2614 C C . TRP A 1 340 ? 7.562 -2.750 10.166 1.00 84.81 340 TRP A C 1
ATOM 2616 O O . TRP A 1 340 ? 6.834 -1.785 10.383 1.00 84.81 340 TRP A O 1
ATOM 2626 N N . LEU A 1 341 ? 7.188 -3.765 9.376 1.00 89.38 341 LEU A N 1
ATOM 2627 C CA . LEU A 1 341 ? 5.895 -3.871 8.688 1.00 89.38 341 LEU A CA 1
ATOM 2628 C C . LEU A 1 341 ? 4.900 -4.828 9.366 1.00 89.38 341 LEU A C 1
ATOM 2630 O O . LEU A 1 341 ? 3.807 -5.030 8.837 1.00 89.38 341 LEU A O 1
ATOM 2634 N N . ALA A 1 342 ? 5.263 -5.463 10.486 1.00 85.38 342 ALA A N 1
ATOM 2635 C CA . ALA A 1 342 ? 4.487 -6.562 11.069 1.00 85.38 342 ALA A CA 1
ATOM 2636 C C . ALA A 1 342 ? 3.056 -6.153 11.457 1.00 85.38 342 ALA A C 1
ATOM 2638 O O . ALA A 1 342 ? 2.120 -6.919 11.245 1.00 85.38 342 ALA A O 1
ATOM 2639 N N . ASN A 1 343 ? 2.888 -4.927 11.957 1.00 81.56 343 ASN A N 1
ATOM 2640 C CA . ASN A 1 343 ? 1.616 -4.414 12.467 1.00 81.56 343 ASN A CA 1
ATOM 2641 C C . ASN A 1 343 ? 0.862 -3.544 11.448 1.00 81.56 343 ASN A C 1
ATOM 2643 O O . ASN A 1 343 ? -0.072 -2.828 11.807 1.00 81.56 343 ASN A O 1
ATOM 2647 N N . MET A 1 344 ? 1.246 -3.594 10.167 1.00 87.56 344 MET A N 1
ATOM 2648 C CA . MET A 1 344 ? 0.626 -2.756 9.145 1.00 87.56 344 MET A CA 1
ATOM 2649 C C . MET A 1 344 ? -0.858 -3.103 8.936 1.00 87.56 344 MET A C 1
ATOM 2651 O O . MET A 1 344 ? -1.171 -4.243 8.567 1.00 87.56 344 MET A O 1
ATOM 2655 N N . PRO A 1 345 ? -1.778 -2.127 9.081 1.00 85.12 345 PRO A N 1
ATOM 2656 C CA . PRO A 1 345 ? -3.206 -2.368 8.917 1.00 85.12 345 PRO A CA 1
ATOM 2657 C C . PRO A 1 345 ? -3.593 -2.886 7.527 1.00 85.12 345 PRO A C 1
ATOM 2659 O O . PRO A 1 345 ? -3.020 -2.514 6.500 1.00 85.12 345 PRO A O 1
ATOM 2662 N N . GLN A 1 346 ? -4.648 -3.698 7.470 1.00 85.62 346 GLN A N 1
ATOM 2663 C CA . GLN A 1 346 ? -5.085 -4.367 6.242 1.00 85.62 346 GLN A CA 1
ATOM 2664 C C . GLN A 1 346 ? -5.515 -3.399 5.125 1.00 85.62 346 GLN A C 1
ATOM 2666 O O . GLN A 1 346 ? -5.276 -3.657 3.940 1.00 85.62 346 GLN A O 1
ATOM 2671 N N . HIS A 1 347 ? -6.115 -2.260 5.476 1.00 86.62 347 HIS A N 1
ATOM 2672 C CA . HIS A 1 347 ? -6.510 -1.226 4.515 1.00 86.62 347 HIS A CA 1
ATOM 2673 C C . HIS A 1 347 ? -5.305 -0.465 3.928 1.00 86.62 347 HIS A C 1
ATOM 2675 O O . HIS A 1 347 ? -5.451 0.161 2.876 1.00 86.62 347 HIS A O 1
ATOM 2681 N N . ALA A 1 348 ? -4.142 -0.500 4.592 1.00 90.81 348 ALA A N 1
ATOM 2682 C CA . ALA A 1 348 ? -2.919 0.182 4.173 1.00 90.81 348 ALA A CA 1
ATOM 2683 C C . ALA A 1 348 ? -2.110 -0.645 3.159 1.00 90.81 348 ALA A C 1
ATOM 2685 O O . ALA A 1 348 ? -1.406 -0.082 2.319 1.00 90.81 348 ALA A O 1
ATOM 2686 N N . LYS A 1 349 ? -2.261 -1.975 3.198 1.00 95.06 349 LYS A N 1
ATOM 2687 C CA . LYS A 1 349 ? -1.718 -2.904 2.199 1.00 95.06 349 LYS A CA 1
ATOM 2688 C C . LYS A 1 349 ? -2.434 -2.712 0.858 1.00 95.06 349 LYS A C 1
ATOM 2690 O O . LYS A 1 349 ? -3.656 -2.568 0.825 1.00 95.06 349 LYS A O 1
ATOM 2695 N N . ASP A 1 350 ? -1.707 -2.785 -0.246 1.00 97.25 350 ASP A N 1
ATOM 2696 C CA . ASP A 1 350 ? -2.208 -2.593 -1.617 1.00 97.25 350 ASP A CA 1
ATOM 2697 C C . ASP A 1 350 ? -2.174 -3.888 -2.451 1.00 97.25 350 ASP A C 1
ATOM 2699 O O . ASP A 1 350 ? -2.198 -3.887 -3.680 1.00 97.25 350 ASP A O 1
ATOM 2703 N N . VAL A 1 351 ? -2.107 -5.033 -1.772 1.00 97.94 351 VAL A N 1
ATOM 2704 C CA . VAL A 1 351 ? -1.927 -6.345 -2.393 1.00 97.94 351 VAL A CA 1
ATOM 2705 C C . VAL A 1 351 ? -3.016 -7.340 -2.006 1.00 97.94 351 VAL A C 1
ATOM 2707 O O . VAL A 1 351 ? -3.549 -7.306 -0.895 1.00 97.94 351 VAL A O 1
ATOM 2710 N N . PHE A 1 352 ? -3.311 -8.249 -2.933 1.00 97.50 352 PHE A N 1
ATOM 2711 C CA . PHE A 1 352 ? -3.924 -9.546 -2.664 1.00 97.50 352 PHE A CA 1
ATOM 2712 C C . PHE A 1 352 ? -3.097 -10.670 -3.307 1.00 97.50 352 PHE A C 1
ATOM 2714 O O . PHE A 1 352 ? -2.301 -10.450 -4.223 1.00 97.50 352 PHE A O 1
ATOM 2721 N N . CYS A 1 353 ? -3.270 -11.890 -2.819 1.00 96.06 353 CYS A N 1
ATOM 2722 C CA . CYS A 1 353 ? -2.542 -13.080 -3.229 1.00 96.06 353 CYS A CA 1
ATOM 2723 C C . CYS A 1 353 ? -3.475 -14.094 -3.898 1.00 96.06 353 CYS A C 1
ATOM 2725 O O . CYS A 1 353 ? -4.618 -14.282 -3.481 1.00 96.06 353 CYS A O 1
ATOM 2727 N N . VAL A 1 354 ? -2.970 -14.772 -4.927 1.00 93.31 354 VAL A N 1
ATOM 2728 C CA . VAL A 1 354 ? -3.575 -15.989 -5.474 1.00 93.31 354 VAL A CA 1
ATOM 2729 C C . VAL A 1 354 ? -3.028 -17.178 -4.692 1.00 93.31 354 VAL A C 1
ATOM 2731 O O . VAL A 1 354 ? -1.858 -17.533 -4.831 1.00 93.31 354 VAL A O 1
ATOM 2734 N N . ASN A 1 355 ? -3.887 -17.823 -3.909 1.00 86.19 355 ASN A N 1
ATOM 2735 C CA . ASN A 1 355 ? -3.509 -19.004 -3.128 1.00 86.19 355 ASN A CA 1
ATOM 2736 C C . ASN A 1 355 ? -3.611 -20.289 -3.948 1.00 86.19 355 ASN A C 1
ATOM 2738 O O . ASN A 1 355 ? -2.864 -21.237 -3.723 1.00 86.19 355 ASN A O 1
ATOM 2742 N N . MET A 1 356 ? -4.537 -20.324 -4.907 1.00 83.94 356 MET A N 1
ATOM 2743 C CA . MET A 1 356 ? -4.743 -21.480 -5.769 1.00 83.94 356 MET A CA 1
ATOM 2744 C C . MET A 1 356 ? -5.240 -21.036 -7.141 1.00 83.94 356 MET A C 1
ATOM 2746 O O . MET A 1 356 ? -6.108 -20.171 -7.249 1.00 83.94 356 MET A O 1
ATOM 2750 N N . CYS A 1 357 ? -4.704 -21.658 -8.188 1.00 85.75 357 CYS A N 1
ATOM 2751 C CA . CYS A 1 357 ? -5.167 -21.491 -9.557 1.00 85.75 357 CYS A CA 1
ATOM 2752 C C . CYS A 1 357 ? -5.198 -22.857 -10.241 1.00 85.75 357 CYS A C 1
ATOM 2754 O O . CYS A 1 357 ? -4.152 -23.474 -10.449 1.00 85.75 357 CYS A O 1
ATOM 2756 N N . CYS A 1 358 ? -6.395 -23.305 -10.600 1.00 81.75 358 CYS A N 1
ATOM 2757 C CA . CYS A 1 358 ? -6.624 -24.535 -11.343 1.00 81.75 358 CYS A CA 1
ATOM 2758 C C . CYS A 1 358 ? -7.489 -24.209 -12.556 1.00 81.75 358 CYS A C 1
ATOM 2760 O O . CYS A 1 358 ? -8.499 -23.519 -12.446 1.00 81.75 358 CYS A O 1
ATOM 2762 N N . LEU A 1 359 ? -7.094 -24.679 -13.730 1.00 85.69 359 LEU A N 1
ATOM 2763 C CA . LEU A 1 359 ? -7.810 -24.405 -14.971 1.00 85.69 359 LEU A CA 1
ATOM 2764 C C . LEU A 1 359 ? -7.537 -25.534 -15.940 1.00 85.69 359 LEU A C 1
ATOM 2766 O O . LEU A 1 359 ? -6.368 -25.775 -16.239 1.00 85.69 359 LEU A O 1
ATOM 2770 N N . ASP A 1 360 ? -8.588 -26.184 -16.436 1.00 84.38 360 ASP A N 1
ATOM 2771 C CA . ASP A 1 360 ? -8.515 -27.271 -17.412 1.00 84.38 360 ASP A CA 1
ATOM 2772 C C . ASP A 1 360 ? -7.459 -26.971 -18.494 1.00 84.38 360 ASP A C 1
ATOM 2774 O O . ASP A 1 360 ? -7.361 -25.856 -19.018 1.00 84.38 360 ASP A O 1
ATOM 2778 N N . HIS A 1 361 ? -6.636 -27.978 -18.805 1.00 82.94 361 HIS A N 1
ATOM 2779 C CA . HIS A 1 361 ? -5.525 -27.882 -19.750 1.00 82.94 361 HIS A CA 1
ATOM 2780 C C . HIS A 1 361 ? -5.944 -27.265 -21.094 1.00 82.94 361 HIS A C 1
ATOM 2782 O O . HIS A 1 361 ? -5.165 -26.528 -21.699 1.00 82.94 361 HIS A O 1
ATOM 2788 N N . ALA A 1 362 ? -7.174 -27.519 -21.556 1.00 87.06 362 ALA A N 1
ATOM 2789 C CA . ALA A 1 362 ? -7.695 -26.938 -22.793 1.00 87.06 362 ALA A CA 1
ATOM 2790 C C . ALA A 1 362 ? -7.781 -25.398 -22.764 1.00 87.06 362 ALA A C 1
ATOM 2792 O O . ALA A 1 362 ? -7.700 -24.763 -23.815 1.00 87.06 362 ALA A O 1
ATOM 2793 N N . PHE A 1 363 ? -7.903 -24.801 -21.576 1.00 87.31 363 PHE A N 1
ATOM 2794 C CA . PHE A 1 363 ? -8.107 -23.367 -21.370 1.00 87.31 363 PHE A CA 1
ATOM 2795 C C . PHE A 1 363 ? -6.912 -22.668 -20.706 1.00 87.31 363 PHE A C 1
ATOM 2797 O O . PHE A 1 363 ? -6.949 -21.455 -20.532 1.00 87.31 363 PHE A O 1
ATOM 2804 N N . GLN A 1 364 ? -5.816 -23.370 -20.390 1.00 84.00 364 GLN A N 1
ATOM 2805 C CA . GLN A 1 364 ? -4.655 -22.791 -19.692 1.00 84.00 364 GLN A CA 1
ATOM 2806 C C . GLN A 1 364 ? -4.077 -21.521 -20.343 1.00 84.00 364 GLN A C 1
ATOM 2808 O O . GLN A 1 364 ? -3.570 -20.648 -19.642 1.00 84.00 364 GLN A O 1
ATOM 2813 N N . THR A 1 365 ? -4.178 -21.365 -21.666 1.00 86.06 365 THR A N 1
ATOM 2814 C CA . THR A 1 365 ? -3.730 -20.147 -22.368 1.00 86.06 365 THR A CA 1
ATOM 2815 C C . THR A 1 365 ? -4.581 -18.909 -22.063 1.00 86.06 365 THR A C 1
ATOM 2817 O O . THR A 1 365 ? -4.118 -17.797 -22.291 1.00 86.06 365 THR A O 1
ATOM 2820 N N . GLN A 1 366 ? -5.805 -19.095 -21.563 1.00 89.25 366 GLN A N 1
ATOM 2821 C CA . GLN A 1 366 ? -6.748 -18.046 -21.155 1.00 89.25 366 GLN A CA 1
ATOM 2822 C C . GLN A 1 366 ? -6.689 -17.762 -19.648 1.00 89.25 366 GLN A C 1
ATOM 2824 O O . GLN A 1 366 ? -7.465 -16.961 -19.143 1.00 89.25 366 GLN A O 1
ATOM 2829 N N . ALA A 1 367 ? -5.750 -18.365 -18.906 1.00 88.50 367 ALA A N 1
ATOM 2830 C CA . ALA A 1 367 ? -5.641 -18.161 -17.460 1.00 88.50 367 ALA A CA 1
ATOM 2831 C C . ALA A 1 367 ? -5.501 -16.680 -17.059 1.00 88.50 367 ALA A C 1
ATOM 2833 O O . ALA A 1 367 ? -5.899 -16.303 -15.962 1.00 88.50 367 ALA A O 1
ATOM 2834 N N . LEU A 1 368 ? -4.972 -15.828 -17.945 1.00 89.69 368 LEU A N 1
ATOM 2835 C CA . LEU A 1 368 ? -4.851 -14.391 -17.697 1.00 89.69 368 LEU A CA 1
ATOM 2836 C C . LEU A 1 368 ? -6.210 -13.689 -17.522 1.00 89.69 368 LEU A C 1
ATOM 2838 O O . LEU A 1 368 ? -6.288 -12.693 -16.802 1.00 89.69 368 LEU A O 1
ATOM 2842 N N . ASP A 1 369 ? -7.272 -14.225 -18.128 1.00 90.75 369 ASP A N 1
ATOM 2843 C CA . ASP A 1 369 ? -8.616 -13.640 -18.106 1.00 90.75 369 ASP A CA 1
ATOM 2844 C C . ASP A 1 369 ? -9.235 -13.658 -16.699 1.00 90.75 369 ASP A C 1
ATOM 2846 O O . ASP A 1 369 ? -10.152 -12.890 -16.416 1.00 90.75 369 ASP A O 1
ATOM 2850 N N . PHE A 1 370 ? -8.684 -14.458 -15.780 1.00 91.44 370 PHE A N 1
ATOM 2851 C CA . PHE A 1 370 ? -9.041 -14.439 -14.364 1.00 91.44 370 PHE A CA 1
ATOM 2852 C C . PHE A 1 370 ? -8.644 -13.148 -13.635 1.00 91.44 370 PHE A C 1
ATOM 2854 O O . PHE A 1 370 ? -9.283 -12.789 -12.644 1.00 91.44 370 PHE A O 1
ATOM 2861 N N . LEU A 1 371 ? -7.594 -12.447 -14.080 1.00 92.88 371 LEU A N 1
ATOM 2862 C CA . LEU A 1 371 ? -7.010 -11.360 -13.289 1.00 92.88 371 LEU A CA 1
ATOM 2863 C C . LEU A 1 371 ? -7.871 -10.094 -13.264 1.00 92.88 371 LEU A C 1
ATOM 2865 O O . LEU A 1 371 ? -7.974 -9.461 -12.219 1.00 92.88 371 LEU A O 1
ATOM 2869 N N . LEU A 1 372 ? -8.514 -9.715 -14.373 1.00 93.62 372 LEU A N 1
ATOM 2870 C CA . LEU A 1 372 ? -9.389 -8.532 -14.390 1.00 93.62 372 LEU A CA 1
ATOM 2871 C C . LEU A 1 372 ? -10.601 -8.691 -13.443 1.00 93.62 372 LEU A C 1
ATOM 2873 O O . LEU A 1 372 ? -10.852 -7.780 -12.645 1.00 93.62 372 LEU A O 1
ATOM 2877 N N . PRO A 1 373 ? -11.317 -9.835 -13.439 1.00 94.88 373 PRO A N 1
ATOM 2878 C CA . PRO A 1 373 ? -12.294 -10.145 -12.399 1.00 94.88 373 PRO A CA 1
ATOM 2879 C C . PRO A 1 373 ? -11.696 -10.170 -10.986 1.00 94.88 373 PRO A C 1
ATOM 2881 O O . PRO A 1 373 ? -12.317 -9.639 -10.071 1.00 94.88 373 PRO A O 1
ATOM 2884 N N . ALA A 1 374 ? -10.489 -10.718 -10.797 1.00 95.38 374 ALA A N 1
ATOM 2885 C CA . ALA A 1 374 ? -9.828 -10.756 -9.487 1.00 95.38 374 ALA A CA 1
ATOM 2886 C C . ALA A 1 374 ? -9.591 -9.349 -8.914 1.00 95.38 374 ALA A C 1
ATOM 2888 O O . ALA A 1 374 ? -9.949 -9.079 -7.771 1.00 95.38 374 ALA A O 1
ATOM 2889 N N . PHE A 1 375 ? -9.088 -8.419 -9.731 1.00 96.44 375 PHE A N 1
ATOM 2890 C CA . PHE A 1 375 ? -8.948 -7.012 -9.341 1.00 96.44 375 PHE A CA 1
ATOM 2891 C C . PHE A 1 375 ? -10.296 -6.332 -9.062 1.00 96.44 375 PHE A C 1
ATOM 2893 O O . PHE A 1 375 ? -10.374 -5.451 -8.212 1.00 96.44 375 PHE A O 1
ATOM 2900 N N . SER A 1 376 ? -11.368 -6.754 -9.737 1.00 95.50 376 SER A N 1
ATOM 2901 C CA . SER A 1 376 ? -12.718 -6.228 -9.492 1.00 95.50 376 SER A CA 1
ATOM 2902 C C . SER A 1 376 ? -13.286 -6.670 -8.135 1.00 95.50 376 SER A C 1
ATOM 2904 O O . SER A 1 376 ? -14.117 -5.961 -7.572 1.00 95.50 376 SER A O 1
ATOM 2906 N N . LEU A 1 377 ? -12.834 -7.809 -7.589 1.00 95.44 377 LEU A N 1
ATOM 2907 C CA . LEU A 1 377 ? -13.201 -8.271 -6.243 1.00 95.44 377 LEU A CA 1
ATOM 2908 C C . LEU A 1 377 ? -12.496 -7.488 -5.127 1.00 95.44 377 LEU A C 1
ATOM 2910 O O . LEU A 1 377 ? -13.050 -7.377 -4.035 1.00 95.44 377 LEU A O 1
ATOM 2914 N N . TYR A 1 378 ? -11.327 -6.905 -5.412 1.00 95.69 378 TYR A N 1
ATOM 2915 C CA . TYR A 1 378 ? -10.577 -6.050 -4.487 1.00 95.69 378 TYR A CA 1
ATOM 2916 C C . TYR A 1 378 ? -10.287 -4.674 -5.113 1.00 95.69 378 TYR A C 1
ATOM 2918 O O . TYR A 1 378 ? -9.145 -4.384 -5.484 1.00 95.69 378 TYR A O 1
ATOM 2926 N N . PRO A 1 379 ? -11.292 -3.781 -5.226 1.00 94.38 379 PRO A N 1
ATOM 2927 C CA . PRO A 1 379 ? -11.144 -2.512 -5.942 1.00 94.38 379 PRO A CA 1
ATOM 2928 C C . PRO A 1 379 ? -10.026 -1.619 -5.398 1.00 94.38 379 PRO A C 1
ATOM 2930 O O . PRO A 1 379 ? -9.387 -0.913 -6.176 1.00 94.38 379 PRO A O 1
ATOM 2933 N N . SER A 1 380 ? -9.767 -1.700 -4.090 1.00 93.50 380 SER A N 1
ATOM 2934 C CA . SER A 1 380 ? -8.774 -0.912 -3.354 1.00 93.50 380 SER A CA 1
ATOM 2935 C C . SER A 1 380 ? -7.348 -1.473 -3.380 1.00 93.50 380 SER A C 1
ATOM 2937 O O . SER A 1 380 ? -6.505 -0.931 -2.666 1.00 93.50 380 SER A O 1
ATOM 2939 N N . LYS A 1 381 ? -7.108 -2.563 -4.124 1.00 96.19 381 LYS A N 1
ATOM 2940 C CA . LYS A 1 381 ? -5.813 -3.242 -4.241 1.00 96.19 381 LYS A CA 1
ATOM 2941 C C . LYS A 1 381 ? -5.341 -3.216 -5.692 1.00 96.19 381 LYS A C 1
ATOM 2943 O O . LYS A 1 381 ? -6.040 -3.734 -6.573 1.00 96.19 381 LYS A O 1
ATOM 2948 N N . ASP A 1 382 ? -4.160 -2.671 -5.942 1.00 96.06 382 ASP A N 1
ATOM 2949 C CA . ASP A 1 382 ? -3.585 -2.587 -7.285 1.00 96.06 382 ASP A CA 1
ATOM 2950 C C . ASP A 1 382 ? -2.497 -3.635 -7.564 1.00 96.06 382 ASP A C 1
ATOM 2952 O O . ASP A 1 382 ? -2.146 -3.850 -8.729 1.00 96.06 382 ASP A O 1
ATOM 2956 N N . TYR A 1 383 ? -2.054 -4.390 -6.554 1.00 97.25 383 TYR A N 1
ATOM 2957 C CA . TYR A 1 383 ? -1.125 -5.511 -6.709 1.00 97.25 383 TYR A CA 1
ATOM 2958 C C . TYR A 1 383 ? -1.787 -6.880 -6.532 1.00 97.25 383 TYR A C 1
ATOM 2960 O O . TYR A 1 383 ? -2.569 -7.118 -5.614 1.00 97.25 383 TYR A O 1
ATOM 2968 N N . CYS A 1 384 ? -1.390 -7.818 -7.388 1.00 97.06 384 CYS A N 1
ATOM 2969 C CA . CYS A 1 384 ? -1.673 -9.240 -7.258 1.00 97.06 384 CYS A CA 1
ATOM 2970 C C . CYS A 1 384 ? -0.349 -10.003 -7.193 1.00 97.06 384 CYS A C 1
ATOM 2972 O O . CYS A 1 384 ? 0.523 -9.809 -8.047 1.00 97.06 384 CYS A O 1
ATOM 2974 N N . ILE A 1 385 ? -0.211 -10.903 -6.220 1.00 96.94 385 ILE A N 1
ATOM 2975 C CA . ILE A 1 385 ? 0.982 -11.742 -6.063 1.00 96.94 385 ILE A CA 1
ATOM 2976 C C . ILE A 1 385 ? 0.664 -13.234 -6.139 1.00 96.94 385 ILE A C 1
ATOM 2978 O O . ILE A 1 385 ? -0.454 -13.669 -5.868 1.00 96.94 385 ILE A O 1
ATOM 2982 N N . VAL A 1 386 ? 1.675 -14.016 -6.508 1.00 94.62 386 VAL A N 1
ATOM 2983 C CA . VAL A 1 386 ? 1.676 -15.480 -6.455 1.00 94.62 386 VAL A CA 1
ATOM 2984 C C . VAL A 1 386 ? 3.042 -15.910 -5.927 1.00 94.62 386 VAL A C 1
ATOM 2986 O O . VAL A 1 386 ? 4.066 -15.438 -6.425 1.00 94.62 386 VAL A O 1
ATOM 2989 N N . THR A 1 387 ? 3.089 -16.825 -4.961 1.00 91.38 387 THR A N 1
ATOM 2990 C CA . THR A 1 387 ? 4.340 -17.512 -4.605 1.00 91.38 387 THR A CA 1
ATOM 2991 C C . THR A 1 387 ? 4.299 -18.945 -5.116 1.00 91.38 387 THR A C 1
ATOM 2993 O O . THR A 1 387 ? 3.278 -19.619 -5.010 1.00 91.38 387 THR A O 1
ATOM 2996 N N . GLN A 1 388 ? 5.402 -19.428 -5.687 1.00 88.19 388 GLN A N 1
ATOM 2997 C CA . GLN A 1 388 ? 5.482 -20.796 -6.200 1.00 88.19 388 GLN A CA 1
ATOM 2998 C C . GLN A 1 388 ? 6.846 -21.418 -5.870 1.00 88.19 388 GLN A C 1
ATOM 3000 O O . GLN A 1 388 ? 7.858 -20.737 -6.042 1.00 88.19 388 GLN A O 1
ATOM 3005 N N . PRO A 1 389 ? 6.927 -22.693 -5.435 1.00 87.56 389 PRO A N 1
ATOM 3006 C CA . PRO A 1 389 ? 8.206 -23.378 -5.274 1.00 87.56 389 PRO A CA 1
ATOM 3007 C C . PRO A 1 389 ? 9.042 -23.319 -6.556 1.00 87.56 389 PRO A C 1
ATOM 3009 O O . PRO A 1 389 ? 8.525 -23.553 -7.646 1.00 87.56 389 PRO A O 1
ATOM 3012 N N . HIS A 1 390 ? 10.350 -23.090 -6.435 1.00 80.19 390 HIS A N 1
ATOM 3013 C CA . HIS A 1 390 ? 11.263 -23.021 -7.590 1.00 80.19 390 HIS A CA 1
ATOM 3014 C C . HIS A 1 390 ? 11.364 -24.332 -8.398 1.00 80.19 390 HIS A C 1
ATOM 3016 O O . HIS A 1 390 ? 11.889 -24.342 -9.508 1.00 80.19 390 HIS A O 1
ATOM 3022 N N . THR A 1 391 ? 10.895 -25.447 -7.835 1.00 83.56 391 THR A N 1
ATOM 3023 C CA . THR A 1 391 ? 10.840 -26.766 -8.478 1.00 83.56 391 THR A CA 1
ATOM 3024 C C . THR A 1 391 ? 9.558 -27.002 -9.274 1.00 83.56 391 THR A C 1
ATOM 3026 O O . THR A 1 391 ? 9.485 -27.968 -10.034 1.00 83.56 391 THR A O 1
ATOM 3029 N N . ALA A 1 392 ? 8.540 -26.162 -9.091 1.00 82.00 392 ALA A N 1
ATOM 3030 C CA . ALA A 1 392 ? 7.251 -26.329 -9.737 1.00 82.00 392 ALA A CA 1
ATOM 3031 C C . ALA A 1 392 ? 7.288 -25.832 -11.197 1.00 82.00 392 ALA A C 1
ATOM 3033 O O . ALA A 1 392 ? 8.063 -24.935 -11.538 1.00 82.00 392 ALA A O 1
ATOM 3034 N N . PRO A 1 393 ? 6.457 -26.401 -12.088 1.00 79.56 393 PRO A N 1
ATOM 3035 C CA . PRO A 1 393 ? 6.402 -25.965 -13.476 1.00 79.56 393 PRO A CA 1
ATOM 3036 C C . PRO A 1 393 ? 5.795 -24.560 -13.589 1.00 79.56 393 PRO A C 1
ATOM 3038 O O . PRO A 1 393 ? 4.797 -24.245 -12.937 1.00 79.56 393 PRO A O 1
ATOM 3041 N N . ASN A 1 394 ? 6.359 -23.737 -14.476 1.00 77.62 394 ASN A N 1
ATOM 3042 C CA . ASN A 1 394 ? 5.771 -22.444 -14.822 1.00 77.62 394 ASN A CA 1
ATOM 3043 C C . ASN A 1 394 ? 4.421 -22.646 -15.520 1.00 77.62 394 ASN A C 1
ATOM 3045 O O . ASN A 1 394 ? 4.321 -23.391 -16.498 1.00 77.62 394 ASN A O 1
ATOM 3049 N N . THR A 1 395 ? 3.397 -21.935 -15.054 1.00 81.12 395 THR A N 1
ATOM 3050 C CA . THR A 1 395 ? 2.076 -21.909 -15.691 1.00 81.12 395 THR A CA 1
ATOM 3051 C C . THR A 1 395 ? 1.972 -20.734 -16.672 1.00 81.12 395 THR A C 1
ATOM 3053 O O . THR A 1 395 ? 2.659 -19.722 -16.497 1.00 81.12 395 THR A O 1
ATOM 3056 N N . PRO A 1 396 ? 1.104 -20.802 -17.701 1.00 84.06 396 PRO A N 1
ATOM 3057 C CA . PRO A 1 396 ? 0.912 -19.685 -18.629 1.00 84.06 396 PRO A CA 1
ATOM 3058 C C . PRO A 1 396 ? 0.495 -18.371 -17.956 1.00 84.06 396 PRO A C 1
ATOM 3060 O O . PRO A 1 396 ? 0.844 -17.306 -18.459 1.00 84.06 396 PRO A O 1
ATOM 3063 N N . LEU A 1 397 ? -0.196 -18.442 -16.811 1.00 87.00 397 LEU A N 1
ATOM 3064 C CA . LEU A 1 397 ? -0.554 -17.281 -15.993 1.00 87.00 397 LEU A CA 1
ATOM 3065 C C . LEU A 1 397 ? 0.690 -16.497 -15.550 1.00 87.00 397 LEU A C 1
ATOM 3067 O O . LEU A 1 397 ? 0.742 -15.278 -15.705 1.00 87.00 397 LEU A O 1
ATOM 3071 N N . LEU A 1 398 ? 1.713 -17.197 -15.053 1.00 89.00 398 LEU A N 1
ATOM 3072 C CA . LEU A 1 398 ? 2.919 -16.587 -14.485 1.00 89.00 398 LEU A CA 1
ATOM 3073 C C . LEU A 1 398 ? 3.783 -15.872 -15.527 1.00 89.00 398 LEU A C 1
ATOM 3075 O O . LEU A 1 398 ? 4.517 -14.952 -15.178 1.00 89.00 398 LEU A O 1
ATOM 3079 N N . ASN A 1 399 ? 3.640 -16.204 -16.815 1.00 85.19 399 ASN A N 1
ATOM 3080 C CA . ASN A 1 399 ? 4.316 -15.483 -17.899 1.00 85.19 399 ASN A CA 1
ATOM 3081 C C . ASN A 1 399 ? 3.902 -14.002 -17.983 1.00 85.19 399 ASN A C 1
ATOM 3083 O O . ASN A 1 399 ? 4.611 -13.202 -18.593 1.00 85.19 399 ASN A O 1
ATOM 3087 N N . ALA A 1 400 ? 2.752 -13.630 -17.414 1.00 85.44 400 ALA A N 1
ATOM 3088 C CA . ALA A 1 400 ? 2.286 -12.248 -17.383 1.00 85.44 400 ALA A CA 1
ATOM 3089 C C . ALA A 1 400 ? 2.785 -11.445 -16.169 1.00 85.44 400 ALA A C 1
ATOM 3091 O O . ALA A 1 400 ? 2.584 -10.226 -16.145 1.00 85.44 400 ALA A O 1
ATOM 3092 N N . PHE A 1 401 ? 3.404 -12.105 -15.188 1.00 91.38 401 PHE A N 1
ATOM 3093 C CA . PHE A 1 401 ? 3.882 -11.505 -13.946 1.00 91.38 401 PHE A CA 1
ATOM 3094 C C . PHE A 1 401 ? 5.365 -11.128 -14.051 1.00 91.38 401 PHE A C 1
ATOM 3096 O O . PHE A 1 401 ? 6.140 -11.732 -14.793 1.00 91.38 401 PHE A O 1
ATOM 3103 N N . THR A 1 402 ? 5.771 -10.135 -13.266 1.00 90.12 402 THR A N 1
ATOM 3104 C CA . THR A 1 402 ? 7.174 -9.801 -13.024 1.00 90.12 402 THR A CA 1
ATOM 3105 C C . THR A 1 402 ? 7.693 -10.652 -11.864 1.00 90.12 402 THR A C 1
ATOM 3107 O O . THR A 1 402 ? 7.022 -10.798 -10.846 1.00 90.12 402 THR A O 1
ATOM 3110 N N . ILE A 1 403 ? 8.893 -11.216 -12.002 1.00 90.50 403 ILE A N 1
ATOM 3111 C CA . ILE A 1 403 ? 9.555 -11.948 -10.913 1.00 90.50 403 ILE A CA 1
ATOM 3112 C C . ILE A 1 403 ? 10.263 -10.945 -10.004 1.00 90.50 403 ILE A C 1
ATOM 3114 O O . ILE A 1 403 ? 11.139 -10.212 -10.474 1.00 90.50 403 ILE A O 1
ATOM 3118 N N . VAL A 1 404 ? 9.932 -10.962 -8.715 1.00 92.31 404 VAL A N 1
ATOM 3119 C CA . VAL A 1 404 ? 10.592 -10.140 -7.699 1.00 92.31 404 VAL A CA 1
ATOM 3120 C C . VAL A 1 404 ? 11.884 -10.833 -7.247 1.00 92.31 404 VAL A C 1
ATOM 3122 O O . VAL A 1 404 ? 11.845 -12.013 -6.884 1.00 92.31 404 VAL A O 1
ATOM 3125 N N . PRO A 1 405 ? 13.045 -10.150 -7.269 1.00 90.06 405 PRO A N 1
ATOM 3126 C CA . PRO A 1 405 ? 14.292 -10.733 -6.786 1.00 90.06 405 PRO A CA 1
ATOM 3127 C C . PRO A 1 405 ? 14.218 -11.110 -5.295 1.00 90.06 405 PRO A C 1
ATOM 3129 O O . PRO A 1 405 ? 13.689 -10.333 -4.496 1.00 90.06 405 PRO A O 1
ATOM 3132 N N . PRO A 1 406 ? 14.757 -12.273 -4.889 1.00 92.06 406 PRO A N 1
ATOM 3133 C CA . PRO A 1 406 ? 14.888 -12.615 -3.478 1.00 92.06 406 PRO A CA 1
ATOM 3134 C C . PRO A 1 406 ? 15.963 -11.754 -2.799 1.00 92.06 406 PRO A C 1
ATOM 3136 O O . PRO A 1 406 ? 16.917 -11.311 -3.441 1.00 92.06 406 PRO A O 1
ATOM 3139 N N . GLN A 1 407 ? 15.842 -11.565 -1.486 1.00 90.12 407 GLN A N 1
ATOM 3140 C CA . GLN A 1 407 ? 16.913 -10.994 -0.669 1.00 90.12 407 GLN A CA 1
ATOM 3141 C C . GLN A 1 407 ? 18.143 -11.925 -0.655 1.00 90.12 407 GLN A C 1
ATOM 3143 O O . GLN A 1 407 ? 17.977 -13.146 -0.744 1.00 90.12 407 GLN A O 1
ATOM 3148 N N . PRO A 1 408 ? 19.378 -11.405 -0.504 1.00 85.69 408 PRO A N 1
ATOM 3149 C CA . PRO A 1 408 ? 20.595 -12.227 -0.522 1.00 85.69 408 PRO A CA 1
ATOM 3150 C C . PRO A 1 408 ? 20.604 -13.361 0.514 1.00 85.69 408 PRO A C 1
ATOM 3152 O O . PRO A 1 408 ? 21.124 -14.442 0.249 1.00 85.69 408 PRO A O 1
ATOM 3155 N N . GLN A 1 409 ? 20.008 -13.121 1.684 1.00 83.62 409 GLN A N 1
ATOM 3156 C CA . GLN A 1 409 ? 19.872 -14.082 2.781 1.00 83.62 409 GLN A CA 1
ATOM 3157 C C . GLN A 1 409 ? 18.559 -14.885 2.759 1.00 83.62 409 GLN A C 1
ATOM 3159 O O . GLN A 1 409 ? 18.242 -15.556 3.740 1.00 83.62 409 GLN A O 1
ATOM 3164 N N . ASN A 1 410 ? 17.774 -14.813 1.680 1.00 84.62 410 ASN A N 1
ATOM 3165 C CA . ASN A 1 410 ? 16.482 -15.485 1.618 1.00 84.62 410 ASN A CA 1
ATOM 3166 C C . ASN A 1 410 ? 16.640 -17.016 1.641 1.00 84.62 410 ASN A C 1
ATOM 3168 O O . ASN A 1 410 ? 17.322 -17.603 0.801 1.00 84.62 410 ASN A O 1
ATOM 3172 N N . THR A 1 411 ? 15.962 -17.667 2.582 1.00 80.12 411 THR A N 1
ATOM 3173 C CA . THR A 1 411 ? 15.876 -19.132 2.695 1.00 80.12 411 THR A CA 1
ATOM 3174 C C . THR A 1 411 ? 14.530 -19.682 2.224 1.00 80.12 411 THR A C 1
ATOM 3176 O O . THR A 1 411 ? 14.338 -20.899 2.187 1.00 80.12 411 THR A O 1
ATOM 3179 N N . PHE A 1 412 ? 13.595 -18.810 1.843 1.00 82.38 412 PHE A N 1
ATOM 3180 C CA . PHE A 1 412 ? 12.284 -19.200 1.355 1.00 82.38 412 PHE A CA 1
ATOM 3181 C C . PHE A 1 412 ? 12.410 -19.836 -0.031 1.00 82.38 412 PHE A C 1
ATOM 3183 O O . PHE A 1 412 ? 12.810 -19.196 -1.001 1.00 82.38 412 PHE A O 1
ATOM 3190 N N . GLY A 1 413 ? 12.061 -21.119 -0.133 1.00 84.81 413 GLY A N 1
ATOM 3191 C CA . GLY A 1 413 ? 12.225 -21.924 -1.348 1.00 84.81 413 GLY A CA 1
ATOM 3192 C C . GLY A 1 413 ? 11.258 -21.588 -2.490 1.00 84.81 413 GLY A C 1
ATOM 3193 O O . GLY A 1 413 ? 11.061 -22.422 -3.375 1.00 84.81 413 GLY A O 1
ATOM 3194 N N . HIS A 1 414 ? 10.616 -20.423 -2.469 1.00 90.06 414 HIS A N 1
ATOM 3195 C CA . HIS A 1 414 ? 9.628 -20.009 -3.458 1.00 90.06 414 HIS A CA 1
ATOM 3196 C C . HIS A 1 414 ? 10.118 -18.792 -4.246 1.00 90.06 414 HIS A C 1
ATOM 3198 O O . HIS A 1 414 ? 10.896 -17.970 -3.766 1.00 90.06 414 HIS A O 1
ATOM 3204 N N . VAL A 1 415 ? 9.613 -18.672 -5.466 1.00 91.62 415 VAL A N 1
ATOM 3205 C CA . VAL A 1 415 ? 9.719 -17.490 -6.314 1.00 91.62 415 VAL A CA 1
ATOM 3206 C C . VAL A 1 415 ? 8.471 -16.637 -6.093 1.00 91.62 415 VAL A C 1
ATOM 3208 O O . VAL A 1 415 ? 7.358 -17.168 -6.083 1.00 91.62 415 VAL A O 1
ATOM 3211 N N . LEU A 1 416 ? 8.654 -15.326 -5.923 1.00 94.19 416 LEU A N 1
ATOM 3212 C CA . LEU A 1 416 ? 7.564 -14.357 -5.846 1.00 94.19 416 LEU A CA 1
ATOM 3213 C C . LEU A 1 416 ? 7.309 -13.747 -7.225 1.00 94.19 416 LEU A C 1
ATOM 3215 O O . LEU A 1 416 ? 8.189 -13.125 -7.827 1.00 94.19 416 LEU A O 1
ATOM 3219 N N . TYR A 1 417 ? 6.082 -13.908 -7.698 1.00 94.19 417 TYR A N 1
ATOM 3220 C CA . TYR A 1 417 ? 5.562 -13.297 -8.910 1.00 94.19 417 TYR A CA 1
ATOM 3221 C C . TYR A 1 417 ? 4.608 -12.174 -8.519 1.00 94.19 417 TYR A C 1
ATOM 3223 O O . TYR A 1 417 ? 3.752 -12.355 -7.655 1.00 94.19 417 TYR A O 1
ATOM 3231 N N . LEU A 1 418 ? 4.732 -11.028 -9.179 1.00 95.50 418 LEU A N 1
ATOM 3232 C CA . LEU A 1 418 ? 3.940 -9.835 -8.913 1.00 95.50 418 LEU A CA 1
ATOM 3233 C C . LEU A 1 418 ? 3.419 -9.226 -10.215 1.00 95.50 418 LEU A C 1
ATOM 3235 O O . LEU A 1 418 ? 4.134 -9.143 -11.214 1.00 95.50 418 LEU A O 1
ATOM 3239 N N . ILE A 1 419 ? 2.170 -8.769 -10.204 1.00 95.00 419 ILE A N 1
ATOM 3240 C CA . ILE A 1 419 ? 1.592 -7.976 -11.287 1.00 95.00 419 ILE A CA 1
ATOM 3241 C C . ILE A 1 419 ? 0.774 -6.821 -10.718 1.00 95.00 419 ILE A C 1
ATOM 3243 O O . ILE A 1 419 ? 0.028 -6.982 -9.756 1.00 95.00 419 ILE A O 1
ATOM 3247 N N . HIS A 1 420 ? 0.899 -5.660 -11.352 1.00 95.00 420 HIS A N 1
ATOM 3248 C CA . HIS A 1 420 ? 0.084 -4.491 -11.053 1.00 95.00 420 HIS A CA 1
ATOM 3249 C C . HIS A 1 420 ? -1.105 -4.391 -12.010 1.00 95.00 420 HIS A C 1
ATOM 3251 O O . HIS A 1 420 ? -0.970 -4.706 -13.200 1.00 95.00 420 HIS A O 1
ATOM 3257 N N . ARG A 1 421 ? -2.247 -3.886 -11.535 1.00 93.94 421 ARG A N 1
ATOM 3258 C CA . ARG A 1 421 ? -3.483 -3.712 -12.315 1.00 93.94 421 ARG A CA 1
ATOM 3259 C C . ARG A 1 421 ? -3.243 -2.970 -13.630 1.00 93.94 421 ARG A C 1
ATOM 3261 O O . ARG A 1 421 ? -3.664 -3.430 -14.690 1.00 93.94 421 ARG A O 1
ATOM 3268 N N . ALA A 1 422 ? -2.487 -1.870 -13.589 1.00 91.81 422 ALA A N 1
ATOM 3269 C CA . ALA A 1 422 ? -2.142 -1.079 -14.777 1.00 91.81 422 ALA A CA 1
ATOM 3270 C C . ALA A 1 422 ? -1.436 -1.903 -15.871 1.00 91.81 422 ALA A C 1
ATOM 3272 O O . ALA A 1 422 ? -1.655 -1.690 -17.063 1.00 91.81 422 ALA A O 1
ATOM 3273 N N . ALA A 1 423 ? -0.641 -2.906 -15.487 1.00 90.62 423 ALA A N 1
ATOM 3274 C CA . ALA A 1 423 ? 0.082 -3.747 -16.432 1.00 90.62 423 ALA A CA 1
ATOM 3275 C C . ALA A 1 423 ? -0.851 -4.655 -17.258 1.00 90.62 423 ALA A C 1
ATOM 3277 O O . ALA A 1 423 ? -0.393 -5.235 -18.247 1.00 90.62 423 ALA A O 1
ATOM 3278 N N . LEU A 1 424 ? -2.127 -4.806 -16.880 1.00 90.25 424 LEU A N 1
ATOM 3279 C CA . LEU A 1 424 ? -3.146 -5.530 -17.652 1.00 90.25 424 LEU A CA 1
ATOM 3280 C C . LEU A 1 424 ? -3.783 -4.680 -18.757 1.00 90.25 424 LEU A C 1
ATOM 3282 O O . LEU A 1 424 ? -4.273 -5.236 -19.735 1.00 90.25 424 LEU A O 1
ATOM 3286 N N . LEU A 1 425 ? -3.749 -3.351 -18.633 1.00 89.56 425 LEU A N 1
ATOM 3287 C CA . LEU A 1 425 ? -4.389 -2.440 -19.590 1.00 89.56 425 LEU A CA 1
ATOM 3288 C C . LEU A 1 425 ? -3.603 -2.328 -20.902 1.00 89.56 425 LEU A C 1
ATOM 3290 O O . LEU A 1 425 ? -4.170 -2.060 -21.960 1.00 89.56 425 LEU A O 1
ATOM 3294 N N . GLY A 1 426 ? -2.292 -2.562 -20.851 1.00 89.19 426 GLY A N 1
ATOM 3295 C CA . GLY A 1 426 ? -1.451 -2.650 -22.034 1.00 89.19 426 GLY A CA 1
ATOM 3296 C C . GLY A 1 426 ? -0.001 -2.236 -21.786 1.00 89.19 426 GLY A C 1
ATOM 3297 O O . GLY A 1 426 ? 0.382 -1.896 -20.669 1.00 89.19 426 GLY A O 1
ATOM 3298 N N . PRO A 1 427 ? 0.834 -2.288 -22.833 1.00 92.44 427 PRO A N 1
ATOM 3299 C CA . PRO A 1 427 ? 2.221 -1.856 -22.763 1.00 92.44 427 PRO A CA 1
ATOM 3300 C C . PRO A 1 427 ? 2.365 -0.338 -22.911 1.00 92.44 427 PRO A C 1
ATOM 3302 O O . PRO A 1 427 ? 1.652 0.249 -23.731 1.00 92.44 427 PRO A O 1
ATOM 3305 N N . PRO A 1 428 ? 3.365 0.274 -22.253 1.00 95.44 428 PRO A N 1
ATOM 3306 C CA . PRO A 1 428 ? 3.717 1.666 -22.494 1.00 95.44 428 PRO A CA 1
ATOM 3307 C C . PRO A 1 428 ? 4.123 1.917 -23.952 1.00 95.44 428 PRO A C 1
ATOM 3309 O O . PRO A 1 428 ? 4.673 1.047 -24.644 1.00 95.44 428 PRO A O 1
ATOM 3312 N N . ARG A 1 429 ? 3.876 3.135 -24.428 1.00 95.94 429 ARG A N 1
ATOM 3313 C CA . ARG A 1 429 ? 4.253 3.596 -25.762 1.00 95.94 429 ARG A CA 1
ATOM 3314 C C . ARG A 1 429 ? 5.605 4.296 -25.707 1.00 95.94 429 ARG A C 1
ATOM 3316 O O . ARG A 1 429 ? 5.771 5.292 -25.017 1.00 95.94 429 ARG A O 1
ATOM 3323 N N . VAL A 1 430 ? 6.554 3.832 -26.516 1.00 97.44 430 VAL A N 1
ATOM 3324 C CA . VAL A 1 430 ? 7.849 4.511 -26.670 1.00 97.44 430 VAL A CA 1
ATOM 3325 C C . VAL A 1 430 ? 7.719 5.704 -27.617 1.00 97.44 430 VAL A C 1
ATOM 3327 O O . VAL A 1 430 ? 7.172 5.567 -28.720 1.00 97.44 430 VAL A O 1
ATOM 3330 N N . ARG A 1 431 ? 8.255 6.857 -27.207 1.00 96.56 431 ARG A N 1
ATOM 3331 C CA . ARG A 1 431 ? 8.401 8.070 -28.026 1.00 96.56 431 ARG A CA 1
ATOM 3332 C C . ARG A 1 431 ? 9.712 8.795 -27.719 1.00 96.56 431 ARG A C 1
ATOM 3334 O O . ARG A 1 431 ? 10.351 8.526 -26.709 1.00 96.56 431 ARG A O 1
ATOM 3341 N N . CYS A 1 432 ? 10.120 9.712 -28.595 1.00 95.62 432 CYS A N 1
ATOM 3342 C CA . CYS A 1 432 ? 11.273 10.578 -28.336 1.00 95.62 432 CYS A CA 1
ATOM 3343 C C . CYS A 1 432 ? 11.018 11.484 -27.123 1.00 95.62 432 CYS A C 1
ATOM 3345 O O . CYS A 1 432 ? 9.883 11.926 -26.911 1.00 95.62 432 CYS A O 1
ATOM 3347 N N . LEU A 1 433 ? 12.087 11.777 -26.382 1.00 95.88 433 LEU A N 1
ATOM 3348 C CA . LEU A 1 433 ? 12.080 12.727 -25.272 1.00 95.88 433 LEU A CA 1
ATOM 3349 C C . LEU A 1 433 ? 11.650 14.133 -25.733 1.00 95.88 433 LEU A C 1
ATOM 3351 O O . LEU A 1 433 ? 12.063 14.601 -26.799 1.00 95.88 433 LEU A O 1
ATOM 3355 N N . GLN A 1 434 ? 10.850 14.807 -24.909 1.00 94.56 434 GLN A N 1
ATOM 3356 C CA . GLN A 1 434 ? 10.412 16.194 -25.057 1.00 94.56 434 GLN A CA 1
ATOM 3357 C C . GLN A 1 434 ? 10.835 17.037 -23.844 1.00 94.56 434 GLN A C 1
ATOM 3359 O O . GLN A 1 434 ? 11.135 16.513 -22.776 1.00 94.56 434 GLN A O 1
ATOM 3364 N N . GLN A 1 435 ? 10.834 18.368 -23.987 1.00 92.56 435 GLN A N 1
ATOM 3365 C CA . GLN A 1 435 ? 11.295 19.280 -22.930 1.00 92.56 435 GLN A CA 1
ATOM 3366 C C . GLN A 1 435 ? 10.480 19.172 -21.628 1.00 92.56 435 GLN A C 1
ATOM 3368 O O . GLN A 1 435 ? 11.045 19.319 -20.548 1.00 92.56 435 GLN A O 1
ATOM 3373 N N . GLY A 1 436 ? 9.176 18.889 -21.722 1.00 92.69 436 GLY A N 1
ATOM 3374 C CA . GLY A 1 436 ? 8.307 18.711 -20.553 1.00 92.69 436 GLY A CA 1
ATOM 3375 C C . GLY A 1 436 ? 8.596 17.443 -19.741 1.00 92.69 436 GLY A C 1
ATOM 3376 O O . GLY A 1 436 ? 8.244 17.386 -18.568 1.00 92.69 436 GLY A O 1
ATOM 3377 N N . ASP A 1 437 ? 9.278 16.454 -20.325 1.00 94.75 437 ASP A N 1
ATOM 3378 C CA . ASP A 1 437 ? 9.523 15.166 -19.669 1.00 94.75 437 ASP A CA 1
ATOM 3379 C C . ASP A 1 437 ? 10.657 15.229 -18.637 1.00 94.75 437 ASP A C 1
ATOM 3381 O O . ASP A 1 437 ? 10.742 14.350 -17.785 1.00 94.75 437 ASP A O 1
ATOM 3385 N N . LEU A 1 438 ? 11.531 16.245 -18.688 1.00 91.69 438 LEU A N 1
ATOM 3386 C CA . LEU A 1 438 ? 12.731 16.315 -17.840 1.00 91.69 438 LEU A CA 1
ATOM 3387 C C . LEU A 1 438 ? 12.403 16.226 -16.344 1.00 91.69 438 LEU A C 1
ATOM 3389 O O . LEU A 1 438 ? 13.096 15.529 -15.611 1.00 91.69 438 LEU A O 1
ATOM 3393 N N . GLY A 1 439 ? 11.317 16.868 -15.903 1.00 91.06 439 GLY A N 1
ATOM 3394 C CA . GLY A 1 439 ? 10.865 16.778 -14.511 1.00 91.06 439 GLY A CA 1
ATOM 3395 C C . GLY A 1 439 ? 10.319 15.398 -14.128 1.00 91.06 439 GLY A C 1
ATOM 3396 O O . GLY A 1 439 ? 10.366 15.028 -12.961 1.00 91.06 439 GLY A O 1
ATOM 3397 N N . SER A 1 440 ? 9.839 14.622 -15.104 1.00 92.69 440 SER A N 1
ATOM 3398 C CA . SER A 1 440 ? 9.271 13.284 -14.888 1.00 92.69 440 SER A CA 1
ATOM 3399 C C . SER A 1 440 ? 10.324 12.169 -14.903 1.00 92.69 440 SER A C 1
ATOM 3401 O O . SER A 1 440 ? 10.010 11.035 -14.556 1.00 92.69 440 SER A O 1
ATOM 3403 N N . ILE A 1 441 ? 11.568 12.460 -15.304 1.00 92.12 441 ILE A N 1
ATOM 3404 C CA . ILE A 1 441 ? 12.664 11.478 -15.304 1.00 92.12 441 ILE A CA 1
ATOM 3405 C C . ILE A 1 441 ? 13.240 11.293 -13.900 1.00 92.12 441 ILE A C 1
ATOM 3407 O O . ILE A 1 441 ? 13.615 10.175 -13.558 1.00 92.12 441 ILE A O 1
ATOM 3411 N N . SER A 1 442 ? 13.287 12.349 -13.079 1.00 90.19 442 SER A N 1
ATOM 3412 C CA . SER A 1 442 ? 13.928 12.317 -11.756 1.00 90.19 442 SER A CA 1
ATOM 3413 C C . SER A 1 442 ? 13.467 11.150 -10.867 1.00 90.19 442 SER A C 1
ATOM 3415 O O . SER A 1 442 ? 14.339 10.446 -10.360 1.00 90.19 442 SER A O 1
ATOM 3417 N N . PRO A 1 443 ? 12.157 10.844 -10.739 1.00 87.88 443 PRO A N 1
ATOM 3418 C CA . PRO A 1 443 ? 11.703 9.707 -9.930 1.00 87.88 443 PRO A CA 1
ATOM 3419 C C . PRO A 1 443 ? 12.158 8.342 -10.470 1.00 87.88 443 PRO A C 1
ATOM 3421 O O . PRO A 1 443 ? 12.336 7.398 -9.710 1.00 87.88 443 PRO A O 1
ATOM 3424 N N . LEU A 1 444 ? 12.371 8.209 -11.787 1.00 88.00 444 LEU A N 1
ATOM 3425 C CA . LEU A 1 444 ? 12.827 6.951 -12.396 1.00 88.00 444 LEU A CA 1
ATOM 3426 C C . LEU A 1 444 ? 14.310 6.669 -12.138 1.00 88.00 444 LEU A C 1
ATOM 3428 O O . LEU A 1 444 ? 14.737 5.519 -12.251 1.00 88.00 444 LEU A O 1
ATOM 3432 N N . ILE A 1 445 ? 15.092 7.711 -11.844 1.00 88.94 445 ILE A N 1
ATOM 3433 C CA . ILE A 1 445 ? 16.546 7.626 -11.675 1.00 88.94 445 ILE A CA 1
ATOM 3434 C C . ILE A 1 445 ? 17.001 7.857 -10.231 1.00 88.94 445 ILE A C 1
ATOM 3436 O O . ILE A 1 445 ? 18.197 7.805 -9.972 1.00 88.94 445 ILE A O 1
ATOM 3440 N N . GLU A 1 446 ? 16.077 8.064 -9.292 1.00 85.94 446 GLU A N 1
ATOM 3441 C CA . GLU A 1 446 ? 16.366 8.378 -7.884 1.00 85.94 446 GLU A CA 1
ATOM 3442 C C . GLU A 1 446 ? 17.299 7.352 -7.217 1.00 85.94 446 GLU A C 1
ATOM 3444 O O . GLU A 1 446 ? 18.201 7.722 -6.470 1.00 85.94 446 GLU A O 1
ATOM 3449 N N . ASN A 1 447 ? 17.142 6.071 -7.562 1.00 82.12 447 ASN A N 1
ATOM 3450 C CA . ASN A 1 447 ? 17.939 4.971 -7.010 1.00 82.12 447 ASN A CA 1
ATOM 3451 C C . ASN A 1 447 ? 19.293 4.752 -7.713 1.00 82.12 447 ASN A C 1
ATOM 3453 O O . ASN A 1 447 ? 20.043 3.854 -7.331 1.00 82.12 447 ASN A O 1
ATOM 3457 N N . PHE A 1 448 ? 19.603 5.515 -8.764 1.00 85.62 448 PHE A N 1
ATOM 3458 C CA . PHE A 1 448 ? 20.904 5.451 -9.433 1.00 85.62 448 PHE A CA 1
ATOM 3459 C C . PHE A 1 448 ? 21.936 6.276 -8.662 1.00 85.62 448 PHE A C 1
ATOM 3461 O O . PHE A 1 448 ? 21.588 7.210 -7.943 1.00 85.62 448 PHE A O 1
ATOM 3468 N N . ASP A 1 449 ? 23.220 5.964 -8.826 1.00 88.75 449 ASP A N 1
ATOM 3469 C CA . ASP A 1 449 ? 24.288 6.778 -8.253 1.00 88.75 449 ASP A CA 1
ATOM 3470 C C . ASP A 1 449 ? 24.312 8.190 -8.867 1.00 88.75 449 ASP A C 1
ATOM 3472 O O . ASP A 1 449 ? 23.877 8.412 -10.000 1.00 88.75 449 ASP A O 1
ATOM 3476 N N . SER A 1 450 ? 24.852 9.159 -8.124 1.00 90.25 450 SER A N 1
ATOM 3477 C CA . SER A 1 450 ? 24.843 10.566 -8.540 1.00 90.25 450 SER A CA 1
ATOM 3478 C C . SER A 1 450 ? 25.550 10.808 -9.878 1.00 90.25 450 SER A C 1
ATOM 3480 O O . SER A 1 450 ? 25.137 11.695 -10.621 1.00 90.25 450 SER A O 1
ATOM 3482 N N . ALA A 1 451 ? 26.584 10.027 -10.216 1.00 90.56 451 ALA A N 1
ATOM 3483 C CA . ALA A 1 451 ? 27.288 10.189 -11.485 1.00 90.56 451 ALA A CA 1
ATOM 3484 C C . ALA A 1 451 ? 26.407 9.740 -12.659 1.00 90.56 451 ALA A C 1
ATOM 3486 O O . ALA A 1 451 ? 26.300 10.464 -13.651 1.00 90.56 451 ALA A O 1
ATOM 3487 N N . THR A 1 452 ? 25.718 8.606 -12.522 1.00 90.06 452 THR A N 1
ATOM 3488 C CA . THR A 1 452 ? 24.754 8.126 -13.518 1.00 90.06 452 THR A CA 1
ATOM 3489 C C . THR A 1 452 ? 23.557 9.069 -13.655 1.00 90.06 452 THR A C 1
ATOM 3491 O O . THR A 1 452 ? 23.138 9.366 -14.774 1.00 90.06 452 THR A O 1
ATOM 3494 N N . GLN A 1 453 ? 23.034 9.606 -12.546 1.00 92.38 453 GLN A N 1
ATOM 3495 C CA . GLN A 1 453 ? 21.958 10.602 -12.595 1.00 92.38 453 GLN A CA 1
ATOM 3496 C C . GLN A 1 453 ? 22.384 11.860 -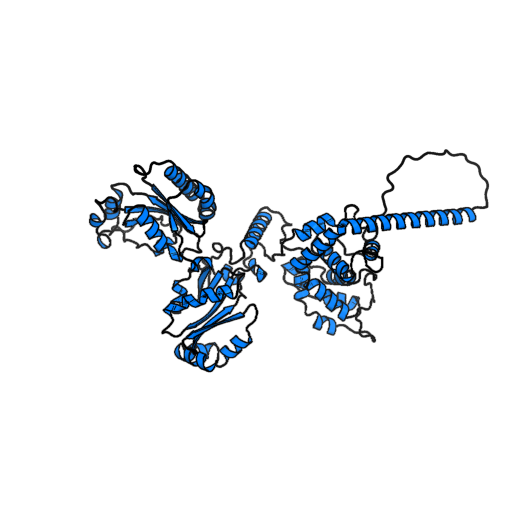13.367 1.00 92.38 453 GLN A C 1
ATOM 3498 O O . GLN A 1 453 ? 21.659 12.326 -14.249 1.00 92.38 453 GLN A O 1
ATOM 3503 N N . GLU A 1 454 ? 23.575 12.395 -13.079 1.00 93.06 454 GLU A N 1
ATOM 3504 C CA . GLU A 1 454 ? 24.115 13.551 -13.795 1.00 93.06 454 GLU A CA 1
ATOM 3505 C C . GLU A 1 454 ? 24.313 13.277 -15.289 1.00 93.06 454 GLU A C 1
ATOM 3507 O O . GLU A 1 454 ? 24.018 14.149 -16.109 1.00 93.06 454 GLU A O 1
ATOM 3512 N N . ASP A 1 455 ? 24.812 12.093 -15.650 1.00 92.75 455 ASP A N 1
ATOM 3513 C CA . ASP A 1 455 ? 25.032 11.698 -17.043 1.00 92.75 455 ASP A CA 1
ATOM 3514 C C . ASP A 1 455 ? 23.708 11.596 -17.817 1.00 92.75 455 ASP A C 1
ATOM 3516 O O . ASP A 1 455 ? 23.568 12.154 -18.909 1.00 92.75 455 ASP A O 1
ATOM 3520 N N . ILE A 1 456 ? 22.682 10.994 -17.205 1.00 93.62 456 ILE A N 1
ATOM 3521 C CA . ILE A 1 456 ? 21.330 10.914 -17.769 1.00 93.62 456 ILE A CA 1
ATOM 3522 C C . ILE A 1 456 ? 20.748 12.310 -18.019 1.00 93.62 456 ILE A C 1
ATOM 3524 O O . ILE A 1 456 ? 20.214 12.571 -19.104 1.00 93.62 456 ILE A O 1
ATOM 3528 N N . VAL A 1 457 ? 20.847 13.216 -17.041 1.00 94.00 457 VAL A N 1
ATOM 3529 C CA . VAL A 1 457 ? 20.305 14.580 -17.156 1.00 94.00 457 VAL A CA 1
ATOM 3530 C C . VAL A 1 457 ? 21.055 15.373 -18.228 1.00 94.00 457 VAL A C 1
ATOM 3532 O O . VAL A 1 457 ? 20.420 15.942 -19.119 1.00 94.00 457 VAL A O 1
ATOM 3535 N N . LYS A 1 458 ? 22.394 15.359 -18.210 1.00 93.19 458 LYS A N 1
ATOM 3536 C CA . LYS A 1 458 ? 23.226 16.057 -19.207 1.00 93.19 458 LYS A CA 1
ATOM 3537 C C . LYS A 1 458 ? 22.962 15.534 -20.619 1.00 93.19 458 LYS A C 1
ATOM 3539 O O . LYS A 1 458 ? 22.664 16.328 -21.511 1.00 93.19 458 LYS A O 1
ATOM 3544 N N . GLY A 1 459 ? 22.972 14.214 -20.814 1.00 93.00 459 GLY A N 1
ATOM 3545 C CA . GLY A 1 459 ? 22.689 13.595 -22.110 1.00 93.00 459 GLY A CA 1
ATOM 3546 C C . GLY A 1 459 ? 21.276 13.901 -22.624 1.00 93.00 459 GLY A C 1
ATOM 3547 O O . GLY A 1 459 ? 21.075 14.106 -23.824 1.00 93.00 459 GLY A O 1
ATOM 3548 N N . SER A 1 460 ? 20.295 14.001 -21.722 1.00 94.12 460 SER A N 1
ATOM 3549 C CA . SER A 1 460 ? 18.919 14.392 -22.057 1.00 94.12 460 SER A CA 1
ATOM 3550 C C . SER A 1 460 ? 18.825 15.850 -22.515 1.00 94.12 460 SER A C 1
ATOM 3552 O O . SER A 1 460 ? 18.184 16.145 -23.527 1.00 94.12 460 SER A O 1
ATOM 3554 N N . GLU A 1 461 ? 19.491 16.775 -21.822 1.00 93.25 461 GLU A N 1
ATOM 3555 C CA . GLU A 1 461 ? 19.536 18.180 -22.232 1.00 93.25 461 GLU A CA 1
ATOM 3556 C C . GLU A 1 461 ? 20.263 18.387 -23.564 1.00 93.25 461 GLU A C 1
ATOM 3558 O O . GLU A 1 461 ? 19.825 19.184 -24.397 1.00 93.25 461 GLU A O 1
ATOM 3563 N N . GLU A 1 462 ? 21.382 17.694 -23.773 1.00 92.12 462 GLU A N 1
ATOM 3564 C CA . GLU A 1 462 ? 22.143 17.753 -25.022 1.00 92.12 462 GLU A CA 1
ATOM 3565 C C . GLU A 1 462 ? 21.312 17.247 -26.201 1.00 92.12 462 GLU A C 1
ATOM 3567 O O . GLU A 1 462 ? 21.245 17.912 -27.238 1.00 92.12 462 GLU A O 1
ATOM 3572 N N . PHE A 1 463 ? 20.597 16.134 -26.022 1.00 92.81 463 PHE A N 1
ATOM 3573 C CA . PHE A 1 463 ? 19.670 15.609 -27.023 1.00 92.81 463 PHE A CA 1
ATOM 3574 C C . PHE A 1 463 ? 18.596 16.628 -27.429 1.00 92.81 463 PHE A C 1
ATOM 3576 O O . PHE A 1 463 ? 18.274 16.756 -28.614 1.00 92.81 463 PHE A O 1
ATOM 3583 N N . LEU A 1 464 ? 18.050 17.372 -26.462 1.00 92.38 464 LEU A N 1
ATOM 3584 C CA . LEU A 1 464 ? 17.037 18.398 -26.717 1.00 92.38 464 LEU A CA 1
ATOM 3585 C C . LEU A 1 464 ? 17.611 19.622 -27.449 1.00 92.38 464 LEU A C 1
ATOM 3587 O O . LEU A 1 464 ? 16.895 20.247 -28.232 1.00 92.38 464 LEU A O 1
ATOM 3591 N N . LYS A 1 465 ? 18.891 19.949 -27.232 1.00 90.19 465 LYS A N 1
ATOM 3592 C CA . LYS A 1 465 ? 19.593 21.065 -27.893 1.00 90.19 465 LYS A CA 1
ATOM 3593 C C . LYS A 1 465 ? 20.031 20.723 -29.329 1.00 90.19 465 LYS A C 1
ATOM 3595 O O . LYS A 1 465 ? 20.121 21.622 -30.162 1.00 90.19 465 LYS A O 1
ATOM 3600 N N . GLN A 1 466 ? 20.303 19.451 -29.633 1.00 86.50 466 GLN A N 1
ATOM 3601 C CA . GLN A 1 466 ? 20.805 19.001 -30.940 1.00 86.50 466 GLN A CA 1
ATOM 3602 C C . GLN A 1 466 ? 19.717 18.924 -32.030 1.00 86.50 466 GLN A C 1
ATOM 3604 O O . GLN A 1 466 ? 18.610 18.408 -31.817 1.00 86.50 466 GLN A O 1
ATOM 3609 N N . HIS A 1 467 ? 20.072 19.346 -33.251 1.00 79.69 467 HIS A N 1
ATOM 3610 C CA . HIS A 1 467 ? 19.241 19.176 -34.449 1.00 79.69 467 HIS A CA 1
ATOM 3611 C C . HIS A 1 467 ? 19.167 17.704 -34.856 1.00 79.69 467 HIS A C 1
ATOM 3613 O O . HIS A 1 467 ? 20.156 16.987 -34.765 1.00 79.69 467 HIS A O 1
ATOM 3619 N N . ALA A 1 468 ? 18.006 17.258 -35.347 1.00 73.56 468 ALA A N 1
ATOM 3620 C CA . ALA A 1 468 ? 17.730 15.845 -35.624 1.00 73.56 468 ALA A CA 1
ATOM 3621 C C . ALA A 1 468 ? 18.754 15.148 -36.546 1.00 73.56 468 ALA A C 1
ATOM 3623 O O . ALA A 1 468 ? 18.976 13.952 -36.388 1.00 73.56 468 ALA A O 1
ATOM 3624 N N . GLU A 1 469 ? 19.378 15.881 -37.473 1.00 69.19 469 GLU A N 1
ATOM 3625 C CA . GLU A 1 469 ? 20.343 15.350 -38.449 1.00 69.19 469 GLU A CA 1
ATOM 3626 C C . GLU A 1 469 ? 21.759 15.149 -37.875 1.00 69.19 469 GLU A C 1
ATOM 3628 O O . GLU A 1 469 ? 22.531 14.366 -38.420 1.00 69.19 469 GLU A O 1
ATOM 3633 N N . GLU A 1 470 ? 22.088 15.805 -36.758 1.00 73.06 470 GLU A N 1
ATOM 3634 C CA . GLU A 1 470 ? 23.408 15.750 -36.104 1.00 73.06 470 GLU A CA 1
ATOM 3635 C C . GLU A 1 470 ? 23.407 14.874 -34.840 1.00 73.06 470 GLU A C 1
ATOM 3637 O O . GLU A 1 470 ? 24.416 14.768 -34.143 1.00 73.06 470 GLU A O 1
ATOM 3642 N N . ARG A 1 471 ? 22.268 14.247 -34.517 1.00 80.19 471 ARG A N 1
ATOM 3643 C CA . ARG A 1 471 ? 22.102 13.476 -33.281 1.00 80.19 471 ARG A CA 1
ATOM 3644 C C . ARG A 1 471 ? 22.914 12.192 -33.315 1.00 80.19 471 ARG A C 1
ATOM 3646 O O . ARG A 1 471 ? 22.607 11.262 -34.057 1.00 80.19 471 ARG A O 1
ATOM 3653 N N . VAL A 1 472 ? 23.908 12.136 -32.436 1.00 83.25 472 VAL A N 1
ATOM 3654 C CA . VAL A 1 472 ? 24.671 10.915 -32.142 1.00 83.25 472 VAL A CA 1
ATOM 3655 C C . VAL A 1 472 ? 23.974 10.094 -31.055 1.00 83.25 472 VAL A C 1
ATOM 3657 O O . VAL A 1 472 ? 24.024 8.867 -31.082 1.00 83.25 472 VAL A O 1
ATOM 3660 N N . SER A 1 473 ? 23.259 10.757 -30.147 1.00 90.81 473 SER A N 1
ATOM 3661 C CA . SER A 1 473 ? 22.483 10.119 -29.083 1.00 90.81 473 SER A CA 1
ATOM 3662 C C . SER A 1 473 ? 20.985 10.225 -29.360 1.00 90.81 473 SER A C 1
ATOM 3664 O O . SER A 1 473 ? 20.492 11.223 -29.887 1.00 90.81 473 SER A O 1
ATOM 3666 N N . HIS A 1 474 ? 20.242 9.188 -28.994 1.00 93.62 474 HIS A N 1
ATOM 3667 C CA . HIS A 1 474 ? 18.793 9.117 -29.089 1.00 93.62 474 HIS A CA 1
ATOM 3668 C C . HIS A 1 474 ? 18.210 8.826 -27.713 1.00 93.62 474 HIS A C 1
ATOM 3670 O O . HIS A 1 474 ? 18.507 7.792 -27.116 1.00 93.62 474 HIS A O 1
ATOM 3676 N N . VAL A 1 475 ? 17.354 9.727 -27.236 1.00 96.38 475 VAL A N 1
ATOM 3677 C CA . VAL A 1 475 ? 16.714 9.603 -25.927 1.00 96.38 475 VAL A CA 1
ATOM 3678 C C . VAL A 1 475 ? 15.217 9.404 -26.109 1.00 96.38 475 VAL A C 1
ATOM 3680 O O . VAL A 1 475 ? 14.548 10.151 -26.835 1.00 96.38 475 VAL A O 1
ATOM 3683 N N . PHE A 1 476 ? 14.696 8.374 -25.455 1.00 97.19 476 PHE A N 1
ATOM 3684 C CA . PHE A 1 476 ? 13.299 7.982 -25.510 1.00 97.19 476 PHE A CA 1
ATOM 3685 C C . PHE A 1 476 ? 12.710 7.886 -24.113 1.00 97.19 476 PHE A C 1
ATOM 3687 O O . PHE A 1 476 ? 13.390 7.527 -23.154 1.00 97.19 476 PHE A O 1
ATOM 3694 N N . VAL A 1 477 ? 11.409 8.132 -24.045 1.00 97.44 477 VAL A N 1
ATOM 3695 C CA . VAL A 1 477 ? 10.589 7.867 -22.869 1.00 97.44 477 VAL A CA 1
ATOM 3696 C C . VAL A 1 477 ? 9.520 6.837 -23.213 1.00 97.44 477 VAL A C 1
ATOM 3698 O O . VAL A 1 477 ? 9.036 6.767 -24.350 1.00 97.44 477 VAL A O 1
ATOM 3701 N N . ALA A 1 478 ? 9.177 6.011 -22.233 1.00 97.19 478 ALA A N 1
ATOM 3702 C CA . ALA A 1 478 ? 8.037 5.115 -22.280 1.00 97.19 478 ALA A CA 1
ATOM 3703 C C . ALA A 1 478 ? 6.874 5.791 -21.548 1.00 97.19 478 ALA A C 1
ATOM 3705 O O . ALA A 1 478 ? 6.974 6.062 -20.356 1.00 97.19 478 ALA A O 1
ATOM 3706 N N . GLU A 1 479 ? 5.797 6.080 -22.271 1.00 95.88 479 GLU A N 1
ATOM 3707 C CA . GLU A 1 479 ? 4.613 6.754 -21.743 1.00 95.88 479 GLU A CA 1
ATOM 3708 C C . GLU A 1 479 ? 3.475 5.752 -21.536 1.00 95.88 479 GLU A C 1
ATOM 3710 O O . GLU A 1 479 ? 3.169 4.954 -22.430 1.00 95.88 479 GLU A O 1
ATOM 3715 N N . PHE A 1 480 ? 2.837 5.804 -20.374 1.00 95.38 480 PHE A N 1
ATOM 3716 C CA . PHE A 1 480 ? 1.618 5.070 -20.067 1.00 95.38 480 PHE A CA 1
ATOM 3717 C C . PHE A 1 480 ? 0.677 5.999 -19.298 1.00 95.38 480 PHE A C 1
ATOM 3719 O O . PHE A 1 480 ? 1.094 6.574 -18.303 1.00 95.38 480 PHE A O 1
ATOM 3726 N N . ASP A 1 481 ? -0.557 6.155 -19.781 1.00 93.00 481 ASP A N 1
ATOM 3727 C CA . ASP A 1 481 ? -1.573 7.039 -19.183 1.00 93.00 481 ASP A CA 1
ATOM 3728 C C . ASP A 1 481 ? -1.058 8.465 -18.886 1.00 93.00 481 ASP A C 1
ATOM 3730 O O . ASP A 1 481 ? -1.134 8.957 -17.768 1.00 93.00 481 ASP A O 1
ATOM 3734 N N . GLU A 1 482 ? -0.436 9.098 -19.891 1.00 91.38 482 GLU A N 1
ATOM 3735 C CA . GLU A 1 482 ? 0.190 10.435 -19.808 1.00 91.38 482 GLU A CA 1
ATOM 3736 C C . GLU A 1 482 ? 1.362 10.560 -18.810 1.00 91.38 482 GLU A C 1
ATOM 3738 O O . GLU A 1 482 ? 1.945 11.634 -18.665 1.00 91.38 482 GLU A O 1
ATOM 3743 N N . GLN A 1 483 ? 1.785 9.460 -18.180 1.00 93.50 483 GLN A N 1
ATOM 3744 C CA . GLN A 1 483 ? 2.928 9.417 -17.271 1.00 93.50 483 GLN A CA 1
ATOM 3745 C C . GLN A 1 483 ? 4.161 8.806 -17.935 1.00 93.50 483 GLN A C 1
ATOM 3747 O O . GLN A 1 483 ? 4.089 7.816 -18.670 1.00 93.50 483 GLN A O 1
ATOM 3752 N N . VAL A 1 484 ? 5.331 9.374 -17.640 1.00 95.62 484 VAL A N 1
ATOM 3753 C CA . VAL A 1 484 ? 6.619 8.801 -18.042 1.00 95.62 484 VAL A CA 1
ATOM 3754 C C . VAL A 1 484 ? 6.975 7.673 -17.075 1.00 95.62 484 VAL A C 1
ATOM 3756 O O . VAL A 1 484 ? 7.303 7.906 -15.918 1.00 95.62 484 VAL A O 1
ATOM 3759 N N . VAL A 1 485 ? 6.917 6.435 -17.564 1.00 95.00 485 VAL A N 1
ATOM 3760 C CA . VAL A 1 485 ? 7.150 5.207 -16.781 1.00 95.00 485 VAL A CA 1
ATOM 3761 C C . VAL A 1 485 ? 8.442 4.491 -17.172 1.00 95.00 485 VAL A C 1
ATOM 3763 O O . VAL A 1 485 ? 8.753 3.419 -16.659 1.00 95.00 485 VAL A O 1
ATOM 3766 N N . GLY A 1 486 ? 9.208 5.047 -18.105 1.00 95.25 486 GLY A N 1
ATOM 3767 C CA . GLY A 1 486 ? 10.506 4.508 -18.480 1.00 95.25 486 GLY A CA 1
ATOM 3768 C C . GLY A 1 486 ? 11.325 5.473 -19.319 1.00 95.25 486 GLY A C 1
ATOM 3769 O O . GLY A 1 486 ? 10.799 6.404 -19.929 1.00 95.25 486 GLY A O 1
ATOM 3770 N N . PHE A 1 487 ? 12.621 5.212 -19.357 1.00 95.88 487 PHE A N 1
ATOM 3771 C CA . PHE A 1 487 ? 13.654 6.028 -19.961 1.00 95.88 487 PHE A CA 1
ATOM 3772 C C . PHE A 1 487 ? 14.684 5.132 -20.655 1.00 95.88 487 PHE A C 1
ATOM 3774 O O . PHE A 1 487 ? 15.146 4.133 -20.097 1.00 95.88 487 PHE A O 1
ATOM 3781 N N . ILE A 1 488 ? 15.032 5.482 -21.892 1.00 96.12 488 ILE A N 1
ATOM 3782 C CA . ILE A 1 488 ? 15.963 4.716 -22.723 1.00 96.12 488 ILE A CA 1
ATOM 3783 C C . ILE A 1 488 ? 16.900 5.699 -23.419 1.00 96.12 488 ILE A C 1
ATOM 3785 O O . ILE A 1 488 ? 16.448 6.526 -24.214 1.00 96.12 488 ILE A O 1
ATOM 3789 N N . MET A 1 489 ? 18.203 5.571 -23.176 1.00 95.25 489 MET A N 1
ATOM 3790 C CA . MET A 1 489 ? 19.230 6.336 -23.879 1.00 95.25 489 MET A CA 1
ATOM 3791 C C . MET A 1 489 ? 20.090 5.410 -24.730 1.00 95.25 489 MET A C 1
ATOM 3793 O O . MET A 1 489 ? 20.742 4.496 -24.224 1.00 95.25 489 MET A O 1
ATOM 3797 N N . LEU A 1 490 ? 20.096 5.675 -26.033 1.00 95.19 490 LEU A N 1
ATOM 3798 C CA . LEU A 1 490 ? 20.908 4.976 -27.018 1.00 95.19 490 LEU A CA 1
ATOM 3799 C C . LEU A 1 490 ? 21.919 5.934 -27.633 1.00 95.19 490 LEU A C 1
ATOM 3801 O O . LEU A 1 490 ? 21.623 7.108 -27.834 1.00 95.19 490 LEU A O 1
ATOM 3805 N N . GLN A 1 491 ? 23.066 5.409 -28.031 1.00 93.19 491 GLN A N 1
ATOM 3806 C CA . GLN A 1 491 ? 24.057 6.133 -28.810 1.00 93.19 491 GLN A CA 1
ATOM 3807 C C . GLN A 1 491 ? 24.357 5.382 -30.105 1.00 93.19 491 GLN A C 1
ATOM 3809 O O . GLN A 1 491 ? 24.428 4.152 -30.138 1.00 93.19 491 GLN A O 1
ATOM 3814 N N . VAL A 1 492 ? 24.525 6.124 -31.196 1.00 90.31 492 VAL A N 1
ATOM 3815 C CA . VAL A 1 492 ? 25.119 5.599 -32.422 1.00 90.31 492 VAL A CA 1
ATOM 3816 C C . VAL A 1 492 ? 26.617 5.433 -32.157 1.00 90.31 492 VAL A C 1
ATOM 3818 O O . VAL A 1 492 ? 27.298 6.430 -31.900 1.00 90.31 492 VAL A O 1
ATOM 3821 N N . PRO A 1 493 ? 27.140 4.199 -32.178 1.00 90.06 493 PRO A N 1
ATOM 3822 C CA . PRO A 1 493 ? 28.536 3.958 -31.861 1.00 90.06 493 PRO A CA 1
ATOM 3823 C C . PRO A 1 493 ? 29.451 4.579 -32.932 1.00 90.06 493 PRO A C 1
ATOM 3825 O O . PRO A 1 493 ? 29.023 4.757 -34.080 1.00 90.06 493 PRO A O 1
ATOM 3828 N N . PRO A 1 494 ? 30.711 4.904 -32.590 1.00 87.88 494 PRO A N 1
ATOM 3829 C CA . PRO A 1 494 ? 31.676 5.392 -33.568 1.00 87.88 494 PRO A CA 1
ATOM 3830 C C . PRO A 1 494 ? 31.960 4.331 -34.644 1.00 87.88 494 PRO A C 1
ATOM 3832 O O . PRO A 1 494 ? 31.737 3.137 -34.440 1.00 87.88 494 PRO A O 1
ATOM 3835 N N . LEU A 1 495 ? 32.446 4.778 -35.808 1.00 82.88 495 LEU A N 1
ATOM 3836 C CA . LEU A 1 495 ? 32.581 3.949 -37.017 1.00 82.88 495 LEU A CA 1
ATOM 3837 C C . LEU A 1 495 ? 33.445 2.689 -36.822 1.00 82.88 495 LEU A C 1
ATOM 3839 O O . LEU A 1 495 ? 33.208 1.689 -37.485 1.00 82.88 495 LEU A O 1
ATOM 3843 N N . ASP A 1 496 ? 34.426 2.726 -35.924 1.00 88.50 496 ASP A N 1
ATOM 3844 C CA . ASP A 1 496 ? 35.374 1.644 -35.634 1.00 88.50 496 ASP A CA 1
ATOM 3845 C C . ASP A 1 496 ? 34.956 0.742 -34.457 1.00 88.50 496 ASP A C 1
ATOM 3847 O O . ASP A 1 496 ? 35.610 -0.271 -34.183 1.00 88.50 496 ASP A O 1
ATOM 3851 N N . ALA A 1 497 ? 33.865 1.067 -33.757 1.00 88.69 497 ALA A N 1
ATOM 3852 C CA . ALA A 1 497 ? 33.424 0.313 -32.584 1.00 88.69 497 ALA A CA 1
ATOM 3853 C C . ALA A 1 497 ? 33.056 -1.133 -32.928 1.00 88.69 497 ALA A C 1
ATOM 3855 O O . ALA A 1 497 ? 33.468 -2.061 -32.235 1.00 88.69 497 ALA A O 1
ATOM 3856 N N . VAL A 1 498 ? 32.303 -1.341 -34.013 1.00 87.25 498 VAL A N 1
ATOM 3857 C CA . VAL A 1 498 ? 31.850 -2.680 -34.422 1.00 87.25 498 VAL A CA 1
ATOM 3858 C C . VAL A 1 498 ? 33.045 -3.558 -34.787 1.00 87.25 498 VAL A C 1
ATOM 3860 O O . VAL A 1 498 ? 33.139 -4.689 -34.313 1.00 87.25 498 VAL A O 1
ATOM 3863 N N . ASP A 1 499 ? 34.005 -3.026 -35.544 1.00 89.00 499 ASP A N 1
ATOM 3864 C CA . ASP A 1 499 ? 35.243 -3.732 -35.890 1.00 89.00 499 ASP A CA 1
ATOM 3865 C C . ASP A 1 499 ? 36.077 -4.072 -34.648 1.00 89.00 499 ASP A C 1
ATOM 3867 O O . ASP A 1 499 ? 36.606 -5.183 -34.525 1.00 89.00 499 ASP A O 1
ATOM 3871 N N . THR A 1 500 ? 36.142 -3.151 -33.685 1.00 90.19 500 THR A N 1
ATOM 3872 C CA . THR A 1 500 ? 36.812 -3.378 -32.399 1.00 90.19 500 THR A CA 1
ATOM 3873 C C . THR A 1 500 ? 36.134 -4.505 -31.619 1.00 90.19 500 THR A C 1
ATOM 3875 O O . THR A 1 500 ? 36.805 -5.438 -31.167 1.00 90.19 500 THR A O 1
ATOM 3878 N N . LEU A 1 501 ? 34.800 -4.494 -31.524 1.00 89.31 501 LEU A N 1
ATOM 3879 C CA . LEU A 1 501 ? 34.038 -5.560 -30.876 1.00 89.31 501 LEU A CA 1
ATOM 3880 C C . LEU A 1 501 ? 34.229 -6.904 -31.587 1.00 89.31 501 LEU A C 1
ATOM 3882 O O . LEU A 1 501 ? 34.425 -7.917 -30.918 1.00 89.31 501 LEU A O 1
ATOM 3886 N N . ARG A 1 502 ? 34.262 -6.939 -32.926 1.00 89.88 502 ARG A N 1
ATOM 3887 C CA . ARG A 1 502 ? 34.544 -8.168 -33.694 1.00 89.88 502 ARG A CA 1
ATOM 3888 C C . ARG A 1 502 ? 35.941 -8.713 -33.418 1.00 89.88 502 ARG A C 1
ATOM 3890 O O . ARG A 1 502 ? 36.117 -9.930 -33.437 1.00 89.88 502 ARG A O 1
ATOM 3897 N N . CYS A 1 503 ? 36.927 -7.855 -33.150 1.00 89.31 503 CYS A N 1
ATOM 3898 C CA . CYS A 1 503 ? 38.282 -8.271 -32.774 1.00 89.31 503 CYS A CA 1
ATOM 3899 C C . CYS A 1 503 ? 38.354 -8.830 -31.344 1.00 89.31 503 CYS A C 1
ATOM 3901 O O . CYS A 1 503 ? 39.177 -9.707 -31.065 1.00 89.31 503 CYS A O 1
ATOM 3903 N N . CYS A 1 504 ? 37.503 -8.337 -30.443 1.00 88.44 504 CYS A N 1
ATOM 3904 C CA . CYS A 1 504 ? 37.478 -8.733 -29.036 1.00 88.44 504 CYS A CA 1
ATOM 3905 C C . CYS A 1 504 ? 36.555 -9.929 -28.758 1.00 88.44 504 CYS A C 1
ATOM 3907 O O . CYS A 1 504 ? 36.861 -10.725 -27.871 1.00 88.44 504 CYS A O 1
ATOM 3909 N N . TYR A 1 505 ? 35.476 -10.099 -29.526 1.00 90.38 505 TYR A N 1
ATOM 3910 C CA . TYR A 1 505 ? 34.394 -11.056 -29.276 1.00 90.38 505 TYR A CA 1
ATOM 3911 C C . TYR A 1 505 ? 34.052 -11.895 -30.511 1.00 90.38 505 TYR A C 1
ATOM 3913 O O . TYR A 1 505 ? 34.267 -11.487 -31.655 1.00 90.38 505 TYR A O 1
ATOM 3921 N N . HIS A 1 506 ? 33.498 -13.084 -30.281 1.00 90.69 506 HIS A N 1
ATOM 3922 C CA . HIS A 1 506 ? 33.011 -13.991 -31.323 1.00 90.69 506 HIS A CA 1
ATOM 3923 C C . HIS A 1 506 ? 31.661 -13.528 -31.909 1.00 90.69 506 HIS A C 1
ATOM 3925 O O . HIS A 1 506 ? 30.678 -14.260 -31.893 1.00 90.69 506 HIS A O 1
ATOM 3931 N N . LEU A 1 507 ? 31.589 -12.287 -32.405 1.00 89.56 507 LEU A N 1
ATOM 3932 C CA . LEU A 1 507 ? 30.348 -11.716 -32.948 1.00 89.56 507 LEU A CA 1
ATOM 3933 C C . LEU A 1 507 ? 29.870 -12.404 -34.230 1.00 89.56 507 LEU A C 1
ATOM 3935 O O . LEU A 1 507 ? 28.665 -12.548 -34.416 1.00 89.56 507 LEU A O 1
ATOM 3939 N N . ASP A 1 508 ? 30.796 -12.847 -35.087 1.00 89.25 508 ASP A N 1
ATOM 3940 C CA . ASP A 1 508 ? 30.462 -13.444 -36.390 1.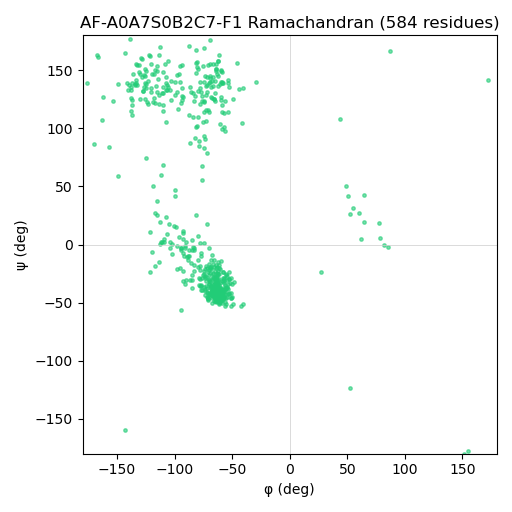00 89.25 508 ASP A CA 1
ATOM 3941 C C . ASP A 1 508 ? 29.667 -14.764 -36.255 1.00 89.25 508 ASP A C 1
ATOM 3943 O O . ASP A 1 508 ? 29.006 -15.182 -37.203 1.00 89.25 508 ASP A O 1
ATOM 3947 N N . ASP A 1 509 ? 29.679 -15.395 -35.073 1.00 89.38 509 ASP A N 1
ATOM 3948 C CA . ASP A 1 509 ? 28.903 -16.610 -34.780 1.00 89.38 509 ASP A CA 1
ATOM 3949 C C . ASP A 1 509 ? 27.398 -16.316 -34.612 1.00 89.38 509 ASP A C 1
ATOM 3951 O O . ASP A 1 509 ? 26.564 -17.212 -34.751 1.00 89.38 509 ASP A O 1
ATOM 3955 N N . TYR A 1 510 ? 27.045 -15.060 -34.321 1.00 87.56 510 TYR A N 1
ATOM 3956 C CA . TYR A 1 510 ? 25.680 -14.633 -33.994 1.00 87.56 510 TYR A CA 1
ATOM 3957 C C . TYR A 1 510 ? 25.141 -13.555 -34.937 1.00 87.56 510 TYR A C 1
ATOM 3959 O O . TYR A 1 510 ? 23.925 -13.400 -35.059 1.00 87.56 510 TYR A O 1
ATOM 3967 N N . LEU A 1 511 ? 26.025 -12.793 -35.586 1.00 88.50 511 LEU A N 1
ATOM 3968 C CA . LEU A 1 511 ? 25.668 -11.610 -36.354 1.00 88.50 511 LEU A CA 1
ATOM 3969 C C . LEU A 1 511 ? 26.426 -11.546 -37.682 1.00 88.50 511 LEU A C 1
ATOM 3971 O O . LEU A 1 511 ? 27.652 -11.480 -37.712 1.00 88.50 511 LEU A O 1
ATOM 3975 N N . LEU A 1 512 ? 25.679 -11.448 -38.783 1.00 89.31 512 LEU A N 1
ATOM 3976 C CA . LEU A 1 512 ? 26.230 -11.117 -40.098 1.00 89.31 512 LEU A CA 1
ATOM 3977 C C . LEU A 1 512 ? 26.293 -9.595 -40.255 1.00 89.31 512 LEU A C 1
ATOM 3979 O O . LEU A 1 512 ? 25.340 -8.973 -40.729 1.00 89.31 512 LEU A O 1
ATOM 3983 N N . VAL A 1 513 ? 27.394 -8.991 -39.810 1.00 84.31 513 VAL A N 1
ATOM 3984 C CA . VAL A 1 513 ? 27.559 -7.529 -39.713 1.00 84.31 513 VAL A CA 1
ATOM 3985 C C . VAL A 1 513 ? 27.269 -6.821 -41.040 1.00 84.31 513 VAL A C 1
ATOM 3987 O O . VAL A 1 513 ? 26.565 -5.812 -41.049 1.00 84.31 513 VAL A O 1
ATOM 3990 N N . GLU A 1 514 ? 27.664 -7.402 -42.178 1.00 86.50 514 GLU A N 1
ATOM 3991 C CA . GLU A 1 514 ? 27.447 -6.784 -43.494 1.00 86.50 514 GLU A CA 1
ATOM 3992 C C . GLU A 1 514 ? 25.955 -6.598 -43.830 1.00 86.50 514 GLU A C 1
ATOM 3994 O O . GLU A 1 514 ? 25.585 -5.710 -44.598 1.00 86.50 514 GLU A O 1
ATOM 3999 N N . HIS A 1 515 ? 25.065 -7.408 -43.244 1.00 86.44 515 HIS A N 1
ATOM 4000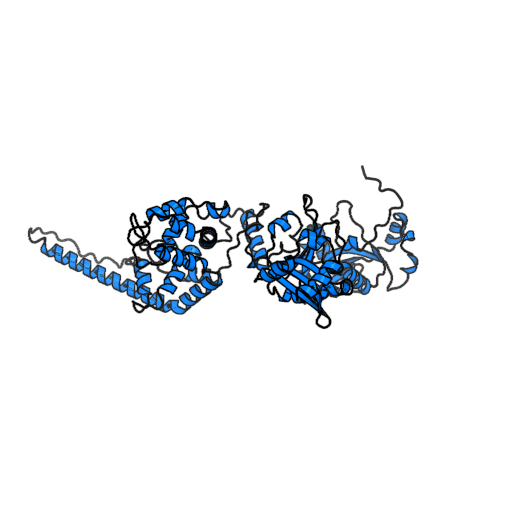 C CA . HIS A 1 515 ? 23.617 -7.293 -43.442 1.00 86.44 515 HIS A CA 1
ATOM 4001 C C . HIS A 1 515 ? 22.966 -6.190 -42.601 1.00 86.44 515 HIS A C 1
ATOM 4003 O O . HIS A 1 515 ? 21.801 -5.845 -42.860 1.00 86.44 515 HIS A O 1
ATOM 4009 N N . HIS A 1 516 ? 23.691 -5.657 -41.618 1.00 85.69 516 HIS A N 1
ATOM 4010 C CA . HIS A 1 516 ? 23.249 -4.629 -40.679 1.00 85.69 516 HIS A CA 1
ATOM 4011 C C . HIS A 1 516 ? 23.908 -3.267 -40.922 1.00 85.69 516 HIS A C 1
ATOM 4013 O O . HIS A 1 516 ? 23.578 -2.306 -40.233 1.00 85.69 516 HIS A O 1
ATOM 4019 N N . GLU A 1 517 ? 24.750 -3.153 -41.946 1.00 80.50 517 GLU A N 1
ATOM 4020 C CA . GLU A 1 517 ? 25.396 -1.911 -42.363 1.00 80.50 517 GLU A CA 1
ATOM 4021 C C . GLU A 1 517 ? 24.892 -1.437 -43.740 1.00 80.50 517 GLU A C 1
ATOM 4023 O O . GLU A 1 517 ? 24.151 -2.129 -44.443 1.00 80.50 517 GLU A O 1
ATOM 4028 N N . GLY A 1 518 ? 25.254 -0.209 -44.126 1.00 74.00 518 GLY A N 1
ATOM 4029 C CA . GLY A 1 518 ? 25.058 0.296 -45.493 1.00 74.00 518 GLY A CA 1
ATOM 4030 C C . GLY A 1 518 ? 23.645 0.766 -45.864 1.00 74.00 518 GLY A C 1
ATOM 4031 O O . GLY A 1 518 ? 23.415 1.124 -47.018 1.00 74.00 518 GLY A O 1
ATOM 4032 N N . HIS A 1 519 ? 22.696 0.816 -44.923 1.00 79.38 519 HIS A N 1
ATOM 4033 C CA . HIS A 1 519 ? 21.359 1.379 -45.150 1.00 79.38 519 HIS A CA 1
ATOM 4034 C C . HIS A 1 519 ? 20.958 2.309 -44.002 1.00 79.38 519 HIS A C 1
ATOM 4036 O O . HIS A 1 519 ? 21.172 1.976 -42.847 1.00 79.38 519 HIS A O 1
ATOM 4042 N N . ALA A 1 520 ? 20.284 3.426 -44.297 1.00 76.75 520 ALA A N 1
ATOM 4043 C CA . ALA A 1 520 ? 19.880 4.424 -43.293 1.00 76.75 520 ALA A CA 1
ATOM 4044 C C . ALA A 1 520 ? 19.036 3.882 -42.110 1.00 76.75 520 ALA A C 1
ATOM 4046 O O . ALA A 1 520 ? 19.075 4.453 -41.025 1.00 76.75 520 ALA A O 1
ATOM 4047 N N . ASN A 1 521 ? 18.310 2.772 -42.311 1.00 80.19 521 ASN A N 1
ATOM 4048 C CA . ASN A 1 521 ? 17.445 2.126 -41.309 1.00 80.19 521 ASN A CA 1
ATOM 4049 C C . ASN A 1 521 ? 18.066 0.840 -40.741 1.00 80.19 521 ASN A C 1
ATOM 4051 O O . ASN A 1 521 ? 17.363 -0.032 -40.229 1.00 80.19 521 ASN A O 1
ATOM 4055 N N . LYS A 1 522 ? 19.374 0.680 -40.921 1.00 86.81 522 LYS A N 1
ATOM 4056 C CA . LYS A 1 522 ? 20.159 -0.420 -40.390 1.00 86.81 522 LYS A CA 1
ATOM 4057 C C . LYS A 1 522 ? 21.382 0.157 -39.706 1.00 86.81 522 LYS A C 1
ATOM 4059 O O . LYS A 1 522 ? 21.882 1.216 -40.075 1.00 86.81 522 LYS A O 1
ATOM 4064 N N . GLY A 1 523 ? 21.823 -0.528 -38.671 1.00 89.12 523 GLY A N 1
ATOM 4065 C CA . GLY A 1 523 ? 23.010 -0.131 -37.944 1.00 89.12 523 GLY A CA 1
ATOM 4066 C C . GLY A 1 523 ? 22.988 -0.636 -36.522 1.00 89.12 523 GLY A C 1
ATOM 4067 O O . GLY A 1 523 ? 22.048 -1.314 -36.079 1.00 89.12 523 GLY A O 1
ATOM 4068 N N . HIS A 1 524 ? 24.039 -0.248 -35.822 1.00 92.12 524 HIS A N 1
ATOM 4069 C CA . HIS A 1 524 ? 24.278 -0.588 -34.438 1.00 92.12 524 HIS A CA 1
ATOM 4070 C C . HIS A 1 524 ? 23.833 0.559 -33.529 1.00 92.12 524 HIS A C 1
ATOM 4072 O O . HIS A 1 524 ? 23.917 1.733 -33.893 1.00 92.12 524 HIS A O 1
ATOM 4078 N N . ALA A 1 525 ? 23.341 0.202 -32.353 1.00 93.62 525 ALA A N 1
ATOM 4079 C CA . ALA A 1 525 ? 23.071 1.099 -31.248 1.00 93.62 525 ALA A CA 1
ATOM 4080 C C . ALA A 1 525 ? 23.783 0.556 -30.013 1.00 93.62 525 ALA A C 1
ATOM 4082 O O . ALA A 1 525 ? 23.706 -0.642 -29.729 1.00 93.62 525 ALA A O 1
ATOM 4083 N N . GLN A 1 526 ? 24.442 1.445 -29.285 1.00 94.12 526 GLN A N 1
ATOM 4084 C CA . GLN A 1 526 ? 24.925 1.181 -27.943 1.00 94.12 526 GLN A CA 1
ATOM 4085 C C . GLN A 1 526 ? 23.857 1.636 -26.951 1.00 94.12 526 GLN A C 1
ATOM 4087 O O . GLN A 1 526 ? 23.382 2.770 -27.026 1.00 94.12 526 GLN A O 1
ATOM 4092 N N . LEU A 1 527 ? 23.452 0.756 -26.042 1.00 93.88 527 LEU A N 1
ATOM 4093 C CA . LEU A 1 527 ? 22.620 1.126 -24.903 1.00 93.88 527 LEU A CA 1
ATOM 4094 C C . LEU A 1 527 ? 23.500 1.787 -23.842 1.00 93.88 527 LEU A C 1
ATOM 4096 O O . LEU A 1 527 ? 24.433 1.149 -23.358 1.00 93.88 527 LEU A O 1
ATOM 4100 N N . LEU A 1 528 ? 23.188 3.035 -23.491 1.00 92.12 528 LEU A N 1
ATOM 4101 C CA . LEU A 1 528 ? 23.866 3.758 -22.414 1.00 92.12 528 LEU A CA 1
ATOM 4102 C C . LEU A 1 528 ? 23.101 3.610 -21.101 1.00 92.12 528 LEU A C 1
ATOM 4104 O O . LEU A 1 528 ? 23.637 3.096 -20.129 1.00 92.12 528 LEU A O 1
ATOM 4108 N N . HIS A 1 529 ? 21.818 3.986 -21.109 1.00 92.38 529 HIS A N 1
ATOM 4109 C CA . HIS A 1 529 ? 20.982 3.998 -19.908 1.00 92.38 529 HIS A CA 1
ATOM 4110 C C . HIS A 1 529 ? 19.636 3.336 -20.163 1.00 92.38 529 HIS A C 1
ATOM 4112 O O . HIS A 1 529 ? 18.992 3.565 -21.192 1.00 92.38 529 HIS A O 1
ATOM 4118 N N . TRP A 1 530 ? 19.204 2.532 -19.194 1.00 92.75 530 TRP A N 1
ATOM 4119 C CA . TRP A 1 530 ? 17.912 1.858 -19.189 1.00 92.75 530 TRP A CA 1
ATOM 4120 C C . TRP A 1 530 ? 17.296 1.951 -17.799 1.00 92.75 530 TRP A C 1
ATOM 4122 O O . TRP A 1 530 ? 17.771 1.302 -16.867 1.00 92.75 530 TRP A O 1
ATOM 4132 N N . ALA A 1 531 ? 16.216 2.716 -17.681 1.00 92.12 531 ALA A N 1
ATOM 4133 C CA . ALA A 1 531 ? 15.413 2.790 -16.470 1.00 92.12 531 ALA A CA 1
ATOM 4134 C C . ALA A 1 531 ? 13.951 2.540 -16.833 1.00 92.12 531 ALA A C 1
ATOM 4136 O O . ALA A 1 531 ? 13.422 3.097 -17.792 1.00 92.12 531 ALA A O 1
ATOM 4137 N N . ILE A 1 532 ? 13.282 1.674 -16.088 1.00 92.06 532 ILE A N 1
ATOM 4138 C CA . ILE A 1 532 ? 11.866 1.390 -16.288 1.00 92.06 532 ILE A CA 1
ATOM 4139 C C . ILE A 1 532 ? 11.222 1.220 -14.927 1.00 92.06 532 ILE A C 1
ATOM 4141 O O . ILE A 1 532 ? 11.795 0.576 -14.050 1.00 92.06 532 ILE A O 1
ATOM 4145 N N . ASN A 1 533 ? 10.025 1.772 -14.771 1.00 91.19 533 ASN A N 1
ATOM 4146 C CA . ASN A 1 533 ? 9.188 1.474 -13.630 1.00 91.19 533 ASN A CA 1
ATOM 4147 C C . ASN A 1 533 ? 8.966 -0.063 -13.574 1.00 91.19 533 ASN A C 1
ATOM 4149 O O . ASN A 1 533 ? 8.486 -0.641 -14.563 1.00 91.19 533 ASN A O 1
ATOM 4153 N N . PRO A 1 534 ? 9.313 -0.734 -12.456 1.00 89.06 534 PRO A N 1
ATOM 4154 C CA . PRO A 1 534 ? 9.229 -2.190 -12.308 1.00 89.06 534 PRO A CA 1
ATOM 4155 C C . PRO A 1 534 ? 7.868 -2.796 -12.686 1.00 89.06 534 PRO A C 1
ATOM 4157 O O . PRO A 1 534 ? 7.808 -3.917 -13.201 1.00 89.06 534 PRO A O 1
ATOM 4160 N N . LEU A 1 535 ? 6.775 -2.037 -12.538 1.00 90.88 535 LEU A N 1
ATOM 4161 C CA . LEU A 1 535 ? 5.417 -2.458 -12.913 1.00 90.88 535 LEU A CA 1
ATOM 4162 C C . LEU A 1 535 ? 5.294 -2.840 -14.398 1.00 90.88 535 LEU A C 1
ATOM 4164 O O . LEU A 1 535 ? 4.480 -3.690 -14.767 1.00 90.88 535 LEU A O 1
ATOM 4168 N N . PHE A 1 536 ? 6.122 -2.243 -15.259 1.00 91.94 536 PHE A N 1
ATOM 4169 C CA . PHE A 1 536 ? 6.118 -2.471 -16.704 1.00 91.94 536 PHE A CA 1
ATOM 4170 C C . PHE A 1 536 ? 7.312 -3.302 -17.190 1.00 91.94 536 PHE A C 1
ATOM 4172 O O . PHE A 1 536 ? 7.487 -3.466 -18.399 1.00 91.94 536 PHE A O 1
ATOM 4179 N N . GLN A 1 537 ? 8.107 -3.885 -16.284 1.00 88.62 537 GLN A N 1
ATOM 4180 C CA . GLN A 1 537 ? 9.308 -4.661 -16.618 1.00 88.62 537 GLN A CA 1
ATOM 4181 C C . GLN A 1 537 ? 9.026 -5.837 -17.569 1.00 88.62 537 GLN A C 1
ATOM 4183 O O . GLN A 1 537 ? 9.852 -6.140 -18.433 1.00 88.62 537 GLN A O 1
ATOM 4188 N N . LYS A 1 538 ? 7.834 -6.444 -17.512 1.00 87.44 538 LYS A N 1
ATOM 4189 C CA . LYS A 1 538 ? 7.415 -7.492 -18.464 1.00 87.44 538 LYS A CA 1
ATOM 4190 C C . LYS A 1 538 ? 7.379 -7.028 -19.927 1.00 87.44 538 LYS A C 1
ATOM 4192 O O . LYS A 1 538 ? 7.435 -7.841 -20.845 1.00 87.44 538 LYS A O 1
ATOM 4197 N N . TYR A 1 539 ? 7.290 -5.719 -20.166 1.00 91.50 539 TYR A N 1
ATOM 4198 C CA . TYR A 1 539 ? 7.247 -5.127 -21.502 1.00 91.50 539 TYR A CA 1
ATOM 4199 C C . TYR A 1 539 ? 8.623 -4.716 -22.040 1.00 91.50 539 TYR A C 1
ATOM 4201 O O . TYR A 1 539 ? 8.683 -4.185 -23.151 1.00 91.50 539 TYR A O 1
ATOM 4209 N N . THR A 1 540 ? 9.718 -5.002 -21.320 1.00 91.88 540 THR A N 1
ATOM 4210 C CA . THR A 1 540 ? 11.106 -4.664 -21.701 1.00 91.88 540 THR A CA 1
ATOM 4211 C C . THR A 1 540 ? 11.389 -4.917 -23.184 1.00 91.88 540 THR A C 1
ATOM 4213 O O . THR A 1 540 ? 11.751 -3.987 -23.906 1.00 91.88 540 THR A O 1
ATOM 4216 N N . ARG A 1 541 ? 11.111 -6.129 -23.689 1.00 91.94 541 ARG A N 1
ATOM 4217 C CA . ARG A 1 541 ? 11.308 -6.480 -25.109 1.00 91.94 541 ARG A CA 1
ATOM 4218 C C . ARG A 1 541 ? 10.541 -5.568 -26.069 1.00 91.94 541 ARG A C 1
ATOM 4220 O O . ARG A 1 541 ? 11.076 -5.142 -27.091 1.00 91.94 541 ARG A O 1
ATOM 4227 N N . LYS A 1 542 ? 9.277 -5.260 -25.766 1.00 92.94 542 LYS A N 1
ATOM 4228 C CA . LYS A 1 542 ? 8.432 -4.413 -26.623 1.00 92.94 542 LYS A CA 1
ATOM 4229 C C . LYS A 1 542 ? 8.920 -2.963 -26.627 1.00 92.94 542 LYS A C 1
ATOM 4231 O O . LYS A 1 542 ? 8.897 -2.317 -27.675 1.00 92.94 542 LYS A O 1
ATOM 4236 N N . LEU A 1 543 ? 9.392 -2.467 -25.486 1.00 95.19 543 LEU A N 1
ATOM 4237 C CA . LEU A 1 543 ? 9.958 -1.123 -25.370 1.00 95.19 543 LEU A CA 1
ATOM 4238 C C . LEU A 1 543 ? 11.296 -1.016 -26.108 1.00 95.19 543 LEU A C 1
ATOM 4240 O O . LEU A 1 543 ? 11.494 -0.083 -26.884 1.00 95.19 543 LEU A O 1
ATOM 4244 N N . GLN A 1 544 ? 12.158 -2.025 -25.977 1.00 94.50 544 GLN A N 1
ATOM 4245 C CA . GLN A 1 544 ? 13.398 -2.132 -26.745 1.00 94.50 544 GLN A CA 1
ATOM 4246 C C . GLN A 1 544 ? 13.117 -2.102 -28.255 1.00 94.50 544 GLN A C 1
ATOM 4248 O O . GLN A 1 544 ? 13.704 -1.304 -28.984 1.00 94.50 544 GLN A O 1
ATOM 4253 N N . GLN A 1 545 ? 12.172 -2.918 -28.736 1.00 94.12 545 GLN A N 1
ATOM 4254 C CA . GLN A 1 545 ? 11.753 -2.916 -30.143 1.00 94.12 545 GLN A CA 1
ATOM 4255 C C . GLN A 1 545 ? 11.207 -1.550 -30.583 1.00 94.12 545 GLN A C 1
ATOM 4257 O O . GLN A 1 545 ? 11.487 -1.098 -31.694 1.00 94.12 545 GLN A O 1
ATOM 4262 N N . GLY A 1 546 ? 10.447 -0.878 -29.715 1.00 95.44 546 GLY A N 1
ATOM 4263 C CA . GLY A 1 546 ? 9.937 0.471 -29.948 1.00 95.44 546 GLY A CA 1
ATOM 4264 C C . GLY A 1 546 ? 11.053 1.496 -30.148 1.00 95.44 546 GLY A C 1
ATOM 4265 O O . GLY A 1 546 ? 11.023 2.226 -31.140 1.00 95.44 546 GLY A O 1
ATOM 4266 N N . ALA A 1 547 ? 12.048 1.509 -29.258 1.00 95.31 547 ALA A N 1
ATOM 4267 C CA . ALA A 1 547 ? 13.203 2.401 -29.340 1.00 95.31 547 ALA A CA 1
ATOM 4268 C C . ALA A 1 547 ? 14.035 2.135 -30.605 1.00 95.31 547 ALA A C 1
ATOM 4270 O O . ALA A 1 547 ? 14.292 3.056 -31.379 1.00 95.31 547 ALA A O 1
ATOM 4271 N N . MET A 1 548 ? 14.355 0.865 -30.880 1.00 94.06 548 MET A N 1
ATOM 4272 C CA . MET A 1 548 ? 15.124 0.451 -32.063 1.00 94.06 548 MET A CA 1
ATOM 4273 C C . MET A 1 548 ? 14.429 0.822 -33.379 1.00 94.06 548 MET A C 1
ATOM 4275 O O . MET A 1 548 ? 15.068 1.285 -34.326 1.00 94.06 548 MET A O 1
ATOM 4279 N N . ARG A 1 549 ? 13.097 0.688 -33.427 1.00 93.44 549 ARG A N 1
ATOM 4280 C CA . ARG A 1 549 ? 12.286 1.126 -34.570 1.00 93.44 549 ARG A CA 1
ATOM 4281 C C . ARG A 1 549 ? 12.368 2.639 -34.781 1.00 93.44 549 ARG A C 1
ATOM 4283 O O . ARG A 1 549 ? 12.412 3.072 -35.928 1.00 93.44 549 ARG A O 1
ATOM 4290 N N . LEU A 1 550 ? 12.359 3.431 -33.708 1.00 92.75 550 LEU A N 1
ATOM 4291 C CA . LEU A 1 550 ? 12.386 4.895 -33.791 1.00 92.75 550 LEU A CA 1
ATOM 4292 C C . LEU A 1 550 ? 13.764 5.446 -34.178 1.00 92.75 550 LEU A C 1
ATOM 4294 O O . LEU A 1 550 ? 13.816 6.417 -34.927 1.00 92.75 550 LEU A O 1
ATOM 4298 N N . CYS A 1 551 ? 14.866 4.839 -33.720 1.00 90.25 551 CYS A N 1
ATOM 4299 C CA . CYS A 1 551 ? 16.218 5.237 -34.143 1.00 90.25 551 CYS A CA 1
ATOM 4300 C C . CYS A 1 551 ? 16.682 4.579 -35.455 1.00 90.25 551 CYS A C 1
ATOM 4302 O O . CYS A 1 551 ? 17.760 4.905 -35.950 1.00 90.25 551 CYS A O 1
ATOM 4304 N N . GLY A 1 552 ? 15.902 3.656 -36.030 1.00 89.81 552 GLY A N 1
ATOM 4305 C CA . GLY A 1 552 ? 16.261 2.973 -37.276 1.00 89.81 552 GLY A CA 1
ATOM 4306 C C . GLY A 1 552 ? 17.518 2.111 -37.130 1.00 89.81 552 GLY A C 1
ATOM 4307 O O . GLY A 1 552 ? 18.405 2.149 -37.987 1.00 89.81 552 GLY A O 1
ATOM 4308 N N . ARG A 1 553 ? 17.631 1.374 -36.019 1.00 91.19 553 ARG A N 1
ATOM 4309 C CA . ARG A 1 553 ? 18.761 0.479 -35.728 1.00 91.19 553 ARG A CA 1
ATOM 4310 C C . ARG A 1 553 ? 18.286 -0.961 -35.634 1.00 91.19 553 ARG A C 1
ATOM 4312 O O . ARG A 1 553 ? 17.144 -1.238 -35.279 1.00 91.19 553 ARG A O 1
ATOM 4319 N N . THR A 1 554 ? 19.175 -1.885 -35.980 1.00 92.06 554 THR A N 1
ATOM 4320 C CA . THR A 1 554 ? 18.861 -3.320 -36.079 1.00 92.06 554 THR A CA 1
ATOM 4321 C C . THR A 1 554 ? 19.643 -4.182 -35.102 1.00 92.06 554 THR A C 1
ATOM 4323 O O . THR A 1 554 ? 19.237 -5.309 -34.849 1.00 92.06 554 THR A O 1
ATOM 4326 N N . VAL A 1 555 ? 20.746 -3.664 -34.559 1.00 92.44 555 VAL A N 1
ATOM 4327 C CA . VAL A 1 555 ? 21.594 -4.362 -33.590 1.00 92.44 555 VAL A CA 1
ATOM 4328 C C . VAL A 1 555 ? 21.736 -3.476 -32.363 1.00 92.44 555 VAL A C 1
ATOM 4330 O O . VAL A 1 555 ? 22.131 -2.321 -32.493 1.00 92.44 555 VAL A O 1
ATOM 4333 N N . LEU A 1 556 ? 21.397 -4.005 -31.191 1.00 93.19 556 LEU A N 1
ATOM 4334 C CA . LEU A 1 556 ? 21.621 -3.348 -29.906 1.00 93.19 556 LEU A CA 1
ATOM 4335 C C . LEU A 1 556 ? 22.716 -4.115 -29.175 1.00 93.19 556 LEU A C 1
ATOM 4337 O O . LEU A 1 556 ? 22.624 -5.336 -29.058 1.00 93.19 556 LEU A O 1
ATOM 4341 N N . PHE A 1 557 ? 23.716 -3.410 -28.671 1.00 92.19 557 PHE A N 1
ATOM 4342 C CA . PHE A 1 557 ? 24.674 -3.969 -27.729 1.00 92.19 557 PHE A CA 1
ATOM 4343 C C . PHE A 1 557 ? 24.791 -3.057 -26.514 1.00 92.19 557 PHE A C 1
ATOM 4345 O O . PHE A 1 557 ? 24.430 -1.881 -26.561 1.00 92.19 557 PHE A O 1
ATOM 4352 N N . MET A 1 558 ? 25.290 -3.612 -25.420 1.00 90.19 558 MET A N 1
ATOM 4353 C CA . MET A 1 558 ? 25.637 -2.853 -24.231 1.00 90.19 558 MET A CA 1
ATOM 4354 C C . MET A 1 558 ? 26.987 -3.339 -23.723 1.00 90.19 558 MET A C 1
ATOM 4356 O O . MET A 1 558 ? 27.315 -4.520 -23.857 1.00 90.19 558 MET A O 1
ATOM 4360 N N . GLU A 1 559 ? 27.753 -2.428 -23.147 1.00 84.88 559 GLU A N 1
ATOM 4361 C CA . GLU A 1 559 ? 28.971 -2.748 -22.416 1.00 84.88 559 GLU A CA 1
ATOM 4362 C C . GLU A 1 559 ? 28.665 -2.546 -20.936 1.00 84.88 559 GLU A C 1
ATOM 4364 O O . GLU A 1 559 ? 28.037 -1.559 -20.562 1.00 84.88 559 GLU A O 1
ATOM 4369 N N . MET A 1 560 ? 29.046 -3.510 -20.104 1.00 78.19 560 MET A N 1
ATOM 4370 C CA . MET A 1 560 ? 28.795 -3.468 -18.667 1.00 78.19 560 MET A CA 1
ATOM 4371 C C . MET A 1 560 ? 30.107 -3.636 -17.925 1.00 78.19 560 MET A C 1
ATOM 4373 O O . MET A 1 560 ? 30.921 -4.483 -18.300 1.00 78.19 560 MET A O 1
ATOM 4377 N N . ASP A 1 561 ? 30.287 -2.851 -16.867 1.00 74.06 561 ASP A N 1
ATOM 4378 C CA . ASP A 1 561 ? 31.349 -3.111 -15.905 1.00 74.06 561 ASP A CA 1
ATOM 4379 C C . ASP A 1 561 ? 31.054 -4.421 -15.157 1.00 74.06 561 ASP A C 1
ATOM 4381 O O . ASP A 1 561 ? 29.899 -4.744 -14.874 1.00 74.06 561 ASP A O 1
ATOM 4385 N N . LEU A 1 562 ? 32.102 -5.177 -14.833 1.00 70.31 562 LEU A N 1
ATOM 4386 C CA . LEU A 1 562 ? 32.003 -6.423 -14.072 1.00 70.31 562 LEU A CA 1
ATOM 4387 C C . LEU A 1 562 ? 31.476 -6.186 -12.653 1.00 70.31 562 LEU A C 1
ATOM 4389 O O . LEU A 1 562 ? 30.873 -7.086 -12.073 1.00 70.31 562 LEU A O 1
ATOM 4393 N N . GLU A 1 563 ? 31.712 -4.992 -12.109 1.00 69.81 563 GLU A N 1
ATOM 4394 C CA . GLU A 1 563 ? 31.254 -4.575 -10.779 1.00 69.81 563 GLU A CA 1
ATOM 4395 C C . GLU A 1 563 ? 29.920 -3.804 -10.824 1.00 69.81 563 GLU A C 1
ATOM 4397 O O . GLU A 1 563 ? 29.369 -3.453 -9.781 1.00 69.81 563 GLU A O 1
ATOM 4402 N N . GLY A 1 564 ? 29.380 -3.551 -12.022 1.00 66.88 564 GLY A N 1
ATOM 4403 C CA . GLY A 1 564 ? 28.145 -2.797 -12.215 1.00 66.88 564 GLY A CA 1
ATOM 4404 C C . GLY A 1 564 ? 26.884 -3.588 -11.857 1.00 66.88 564 GLY A C 1
ATOM 4405 O O . GLY A 1 564 ? 26.831 -4.816 -11.952 1.00 66.88 564 GLY A O 1
ATOM 4406 N N . THR A 1 565 ? 25.819 -2.876 -11.486 1.00 67.38 565 THR A N 1
ATOM 4407 C CA . THR A 1 565 ? 24.498 -3.476 -11.269 1.00 67.38 565 THR A CA 1
ATOM 4408 C C . THR A 1 565 ? 23.897 -3.964 -12.589 1.00 67.38 565 THR A C 1
ATOM 4410 O O . THR A 1 565 ? 23.937 -3.293 -13.623 1.00 67.38 565 THR A O 1
ATOM 4413 N N . LEU A 1 566 ? 23.326 -5.173 -12.573 1.00 70.69 566 LEU A N 1
ATOM 4414 C CA . LEU A 1 566 ? 22.719 -5.755 -13.767 1.00 70.69 566 LEU A CA 1
ATOM 4415 C C . LEU A 1 566 ? 21.376 -5.087 -14.075 1.00 70.69 566 LEU A C 1
ATOM 4417 O O . LEU A 1 566 ? 20.404 -5.253 -13.338 1.00 70.69 566 LEU A O 1
ATOM 4421 N N . SER A 1 567 ? 21.304 -4.378 -15.203 1.00 75.50 567 SER A N 1
ATOM 4422 C CA . SER A 1 567 ? 20.047 -3.809 -15.689 1.00 75.50 567 SER A CA 1
ATOM 4423 C C . SER A 1 567 ? 19.050 -4.920 -16.068 1.00 75.50 567 SER A C 1
ATOM 4425 O O . SER A 1 567 ? 19.449 -5.907 -16.695 1.00 75.50 567 SER A O 1
ATOM 4427 N N . PRO A 1 568 ? 17.742 -4.765 -15.780 1.00 76.81 568 PRO A N 1
ATOM 4428 C CA . PRO A 1 568 ? 16.696 -5.711 -16.177 1.00 76.81 568 PRO A CA 1
ATOM 4429 C C . PRO A 1 568 ? 16.714 -6.148 -17.645 1.00 76.81 568 PRO A C 1
ATOM 4431 O O . PRO A 1 568 ? 16.359 -7.288 -17.952 1.00 76.81 568 PRO A O 1
ATOM 4434 N N . ILE A 1 569 ? 17.147 -5.262 -18.549 1.00 85.19 569 ILE A N 1
ATOM 4435 C CA . ILE A 1 569 ? 17.255 -5.548 -19.985 1.00 85.19 569 ILE A CA 1
ATOM 4436 C C . ILE A 1 569 ? 18.262 -6.653 -20.310 1.00 85.19 569 ILE A C 1
ATOM 4438 O O . ILE A 1 569 ? 18.153 -7.274 -21.363 1.00 85.19 569 ILE A O 1
ATOM 4442 N N . PHE A 1 570 ? 19.188 -6.967 -19.400 1.00 84.62 570 PHE A N 1
ATOM 4443 C CA . PHE A 1 570 ? 20.175 -8.029 -19.583 1.00 84.62 570 PHE A CA 1
ATOM 4444 C C . PHE A 1 570 ? 19.531 -9.377 -19.947 1.00 84.62 570 PHE A C 1
ATOM 4446 O O . PHE A 1 570 ? 20.078 -10.118 -20.758 1.00 84.62 570 PHE A O 1
ATOM 4453 N N . ARG A 1 571 ? 18.328 -9.672 -19.426 1.00 82.88 571 ARG A N 1
ATOM 4454 C CA . ARG A 1 571 ? 17.580 -10.907 -19.742 1.00 82.88 571 ARG A CA 1
ATOM 4455 C C . ARG A 1 571 ? 17.118 -10.997 -21.203 1.00 82.88 571 ARG A C 1
ATOM 4457 O O . ARG A 1 571 ? 16.808 -12.089 -21.669 1.00 82.88 571 ARG A O 1
ATOM 4464 N N . GLU A 1 572 ? 17.063 -9.873 -21.915 1.00 88.56 572 GLU A N 1
ATOM 4465 C CA . GLU A 1 572 ? 16.705 -9.801 -23.339 1.00 88.56 572 GLU A CA 1
ATOM 4466 C C . GLU A 1 572 ? 17.931 -9.813 -24.264 1.00 88.56 572 GLU A C 1
ATOM 4468 O O . GLU A 1 572 ? 17.782 -9.807 -25.489 1.00 88.56 572 GLU A O 1
ATOM 4473 N N . LEU A 1 573 ? 19.141 -9.815 -23.700 1.00 89.00 573 LEU A N 1
ATOM 4474 C CA . LEU A 1 573 ? 20.390 -9.766 -24.446 1.00 89.00 573 LEU A CA 1
ATOM 4475 C C . LEU A 1 573 ? 21.118 -11.109 -24.402 1.00 89.00 573 LEU A C 1
ATOM 4477 O O . LEU A 1 573 ? 20.953 -11.923 -23.495 1.00 89.00 573 LEU A O 1
ATOM 4481 N N . LEU A 1 574 ? 21.946 -11.332 -25.418 1.00 90.19 574 LEU A N 1
ATOM 4482 C CA . LEU A 1 574 ? 22.805 -12.500 -25.516 1.00 90.19 574 LEU A CA 1
ATOM 4483 C C . LEU A 1 574 ? 24.225 -12.127 -25.086 1.00 90.19 574 LEU A C 1
ATOM 4485 O O . LEU A 1 574 ? 24.812 -11.189 -25.625 1.00 90.19 574 LEU A O 1
ATOM 4489 N N . GLN A 1 575 ? 24.804 -12.902 -24.170 1.00 87.88 575 GLN A N 1
ATOM 4490 C CA . GLN A 1 575 ? 26.216 -12.767 -23.830 1.00 87.88 575 GLN A CA 1
ATOM 4491 C C . GLN A 1 575 ? 27.090 -13.386 -24.929 1.00 87.88 575 GLN A C 1
ATOM 4493 O O . GLN A 1 575 ? 26.972 -14.572 -25.239 1.00 87.88 575 GLN A O 1
ATOM 4498 N N . VAL A 1 576 ? 28.000 -12.592 -25.494 1.00 88.81 576 VAL A N 1
ATOM 4499 C CA . VAL A 1 576 ? 28.934 -13.045 -26.533 1.00 88.81 576 VAL A CA 1
ATOM 4500 C C . VAL A 1 576 ? 30.284 -13.382 -25.906 1.00 88.81 576 VAL A C 1
ATOM 4502 O O . VAL A 1 576 ? 30.849 -12.596 -25.147 1.00 88.81 576 VAL A O 1
ATOM 4505 N N . ALA A 1 577 ? 30.822 -14.556 -26.238 1.00 87.25 577 ALA A N 1
ATOM 4506 C CA . ALA A 1 577 ? 32.105 -15.005 -25.713 1.00 87.25 577 ALA A CA 1
ATOM 4507 C C . ALA A 1 577 ? 33.272 -14.134 -26.229 1.00 87.25 577 ALA A C 1
ATOM 4509 O O . ALA A 1 577 ? 33.338 -13.834 -27.430 1.00 87.25 577 ALA A O 1
ATOM 4510 N N . PRO A 1 578 ? 34.229 -13.753 -25.363 1.00 88.69 578 PRO A N 1
ATOM 4511 C CA . PRO A 1 578 ? 35.425 -13.044 -25.794 1.00 88.69 578 PRO A CA 1
ATOM 4512 C C . PRO A 1 578 ? 36.371 -13.988 -26.555 1.00 88.69 578 PRO A C 1
ATOM 4514 O O . PRO A 1 578 ? 36.520 -15.156 -26.202 1.00 88.69 578 PRO A O 1
ATOM 4517 N N . ARG A 1 579 ? 37.064 -13.479 -27.583 1.00 86.75 579 ARG A N 1
ATOM 4518 C CA . ARG A 1 579 ? 38.062 -14.234 -28.374 1.00 86.75 579 ARG A CA 1
ATOM 4519 C C . ARG A 1 579 ? 39.334 -14.552 -27.598 1.00 86.75 579 ARG A C 1
ATOM 4521 O O . ARG A 1 579 ? 40.096 -15.441 -27.977 1.00 86.75 579 ARG A O 1
ATOM 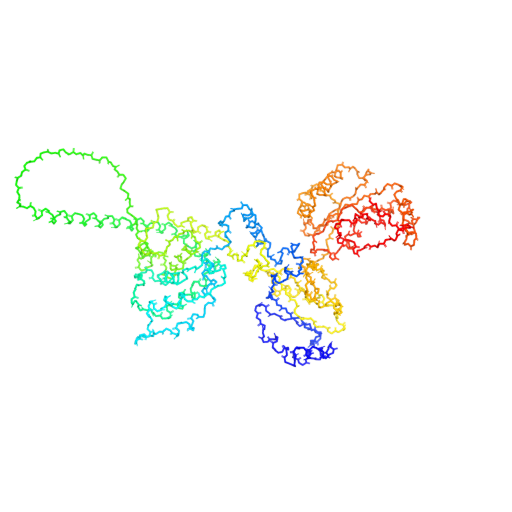4528 N N . ARG A 1 580 ? 39.612 -13.782 -26.546 1.00 79.62 580 ARG A N 1
ATOM 4529 C CA . ARG A 1 580 ? 40.732 -13.994 -25.624 1.00 79.62 580 ARG A CA 1
ATOM 4530 C C . ARG A 1 580 ? 40.178 -14.049 -24.204 1.00 79.62 580 ARG A C 1
ATOM 4532 O O . ARG A 1 580 ? 39.308 -13.242 -23.888 1.00 79.62 580 ARG A O 1
ATOM 4539 N N . PRO A 1 581 ? 40.672 -14.953 -23.342 1.00 64.88 581 PRO A N 1
ATOM 4540 C CA . PRO A 1 581 ? 40.254 -14.965 -21.948 1.00 64.88 581 PRO A CA 1
ATOM 4541 C C . PRO A 1 581 ? 40.557 -13.599 -21.308 1.00 64.88 581 PRO A C 1
ATOM 4543 O O . PRO A 1 581 ? 41.622 -13.033 -21.591 1.00 64.88 581 PRO A O 1
ATOM 4546 N N . PRO A 1 582 ? 39.650 -13.054 -20.477 1.00 59.81 582 PRO A N 1
ATOM 4547 C CA . PRO A 1 582 ? 39.869 -11.775 -19.819 1.00 59.81 582 PRO A CA 1
ATOM 4548 C C . PRO A 1 582 ? 41.145 -11.859 -18.976 1.00 59.81 582 PRO A C 1
ATOM 4550 O O . PRO A 1 582 ? 41.276 -12.706 -18.093 1.00 59.81 582 PRO A O 1
ATOM 4553 N N . GLN A 1 583 ? 42.123 -11.004 -19.277 1.00 56.09 583 GLN A N 1
ATOM 4554 C CA . GLN A 1 583 ? 43.280 -10.841 -18.409 1.00 56.09 583 GLN A CA 1
ATOM 4555 C C . GLN A 1 583 ? 42.819 -10.020 -17.208 1.00 56.09 583 GLN A C 1
ATOM 4557 O O . GLN A 1 583 ? 42.609 -8.816 -17.337 1.00 56.09 583 GLN A O 1
ATOM 4562 N N . LEU A 1 584 ? 42.640 -10.670 -16.055 1.00 47.16 584 LEU A N 1
ATOM 4563 C CA . LEU A 1 584 ? 42.484 -9.965 -14.784 1.00 47.16 584 LEU A CA 1
ATOM 4564 C C . LEU A 1 584 ? 43.681 -9.017 -14.639 1.00 47.16 584 LEU A C 1
ATOM 4566 O O . LEU A 1 584 ? 44.826 -9.475 -14.561 1.00 47.16 584 LEU A O 1
ATOM 4570 N N . LYS A 1 585 ? 43.429 -7.703 -14.660 1.00 46.78 585 LYS A N 1
ATOM 4571 C CA . LYS A 1 585 ? 44.432 -6.724 -14.236 1.00 46.78 585 LYS A CA 1
ATOM 4572 C C . LYS A 1 585 ? 44.763 -7.069 -12.780 1.00 46.78 585 LYS A C 1
ATOM 4574 O O . LYS A 1 585 ? 43.870 -7.058 -11.941 1.00 46.78 585 LYS A O 1
ATOM 4579 N N . LYS A 1 586 ? 46.005 -7.493 -12.537 1.00 37.75 586 LYS A N 1
ATOM 4580 C CA . LYS A 1 586 ? 46.523 -7.770 -11.193 1.00 37.75 586 LYS A CA 1
ATOM 4581 C C . LYS A 1 586 ? 46.705 -6.495 -10.392 1.00 37.75 586 LYS A C 1
ATOM 4583 O O . LYS A 1 586 ? 47.096 -5.487 -11.023 1.00 37.75 586 LYS A O 1
#